Protein AF-0000000084852477 (afdb_homodimer)

pLDDT: mean 82.76, std 18.34, range [35.62, 98.62]

Nearest PDB structures (foldseek):
  3bvq-assembly1_B  TM=4.054E-01  e=8.040E-01  Nocardia otitidiscaviarum
  7bhi-assembly1_B  TM=5.438E-01  e=1.292E+00  Methanothermobacter thermautotrophicus str. Delta H
  7o9m-assembly1_A1  TM=3.666E-01  e=5.692E+00  Homo sapiens
  3bvq-assembly1_B  TM=4.055E-01  e=7.562E-01  Nocardia otitidiscaviarum
  7bhi-assembly1_B  TM=5.374E-01  e=1.635E+00  Methanothermobacter thermautotrophicus str. Delta H

Sequence (426 aa):
NPSRFGAYGVITEALILHKTPRNRYTIFPQLFIPWKPKLPNQPLDTRGSLPDFALGCYYINAPHIHLQGGCEVKKATTLMELLPSTNVVGEDEDVMNLVRAGEYQAEDQAKSAVKSGLLPPNVQLLWLFFIGPYFTVLEFGPFSAAQLATRGLKPNQSGDFSESMRIEVAKERPLDPVKLYLLGTPEAANALENFIETTSILLPAADPELMHANPSRFGAYGVITEALILHKTPRNRYTIFPQLFIPWKPKLPNQPLDTRGSLPDFALGCYYINAPHIHLQGGCEVKKATTLMELLPSTNVVGEDEDVMNLVRAGEYQAEDQAKSAVKSGLLPPNVQLLWLFFIGPYFTVLEFGPFSAAQLATRGLKPNQSGDFSESMRIEVAKERPLDPVKLYLLGTPEAANALENFIETTSILLPAADPELMHA

Solvent-accessible surface area (backbone atoms only — not comparable to full-atom values): 23718 Å² total; per-residue (Å²): 95,60,63,79,44,50,49,46,28,58,51,46,52,56,55,55,73,66,32,76,56,74,82,67,52,41,56,22,52,54,38,75,31,32,46,44,50,68,46,92,94,43,74,66,43,87,53,59,32,61,34,54,28,30,34,23,43,76,45,92,58,88,79,30,44,36,34,38,35,38,26,38,72,41,76,38,56,80,84,50,51,80,61,64,54,48,72,62,52,60,67,32,65,69,52,50,44,50,50,56,49,47,46,38,53,46,47,38,34,53,41,16,30,32,57,44,59,27,28,74,76,75,42,73,44,51,34,38,40,29,43,30,66,31,31,33,76,44,77,42,63,50,63,52,76,68,54,64,72,48,72,71,60,81,80,79,66,64,83,67,35,60,61,55,44,43,63,59,52,70,68,72,68,87,74,71,86,65,70,57,32,45,66,92,36,71,68,27,51,50,52,52,50,50,51,53,59,66,26,50,70,61,41,69,81,74,54,77,74,62,78,76,107,96,57,64,78,45,49,50,45,26,57,50,46,51,56,53,56,72,67,33,75,57,73,80,68,52,41,56,23,51,54,38,75,32,33,45,42,51,66,45,91,95,42,76,67,44,86,52,58,32,62,35,52,30,30,35,25,43,75,43,92,57,88,80,30,43,38,33,38,37,38,27,38,72,42,77,38,56,80,83,48,50,80,61,62,55,48,73,62,53,60,67,33,64,68,50,50,44,51,50,56,50,47,47,37,53,44,47,40,34,52,42,17,30,33,56,43,58,28,29,74,74,76,42,75,44,52,32,39,38,30,45,31,64,30,31,34,78,45,78,42,62,50,64,51,73,69,54,66,72,50,73,69,58,74,81,73,64,70,85,64,38,60,64,56,43,46,62,60,55,70,68,72,70,85,72,71,86,67,71,57,34,45,65,95,35,71,68,26,51,50,51,52,49,49,52,54,58,67,25,51,73,61,42,70,82,73,55,77,75,62,75,76,106

Organism: Agaricus bisporus var. burnettii (strain JB137-S8 / ATCC MYA-4627 / FGSC 10392) (NCBI:txid597362)

Structure (mmCIF, N/CA/C/O backbone):
data_AF-0000000084852477-model_v1
#
loop_
_entity.id
_entity.type
_entity.pdbx_description
1 polymer 'Uncharacterized protein'
#
loop_
_atom_site.group_PDB
_atom_site.id
_atom_site.type_symbol
_atom_site.label_atom_id
_atom_site.label_alt_id
_atom_site.label_comp_id
_atom_site.label_asym_id
_atom_site.label_entity_id
_atom_site.label_seq_id
_atom_site.pdbx_PDB_ins_code
_atom_site.Cartn_x
_atom_site.Cartn_y
_atom_site.Cartn_z
_atom_site.occupancy
_atom_site.B_iso_or_equiv
_atom_site.auth_seq_id
_atom_site.auth_comp_id
_atom_site.auth_asym_id
_atom_site.auth_atom_id
_atom_site.pdbx_PDB_model_num
ATOM 1 N N . ASN A 1 1 ? 20.312 -0.392 -5.176 1 36.91 1 ASN A N 1
ATOM 2 C CA . ASN A 1 1 ? 20.047 -1.489 -4.246 1 36.91 1 ASN A CA 1
ATOM 3 C C . ASN A 1 1 ? 18.594 -1.535 -3.818 1 36.91 1 ASN A C 1
ATOM 5 O O . ASN A 1 1 ? 18.141 -0.685 -3.051 1 36.91 1 ASN A O 1
ATOM 9 N N . PRO A 1 2 ? 17.844 -2.146 -4.59 1 41.34 2 PRO A N 1
ATOM 10 C CA . PRO A 1 2 ? 16.406 -2.316 -4.305 1 41.34 2 PRO A CA 1
ATOM 11 C C . PRO A 1 2 ? 16.141 -2.664 -2.842 1 41.34 2 PRO A C 1
ATOM 13 O O . PRO A 1 2 ? 14.984 -2.652 -2.404 1 41.34 2 PRO A O 1
ATOM 16 N N . SER A 1 3 ? 17.078 -3.445 -2.205 1 45.28 3 SER A N 1
ATOM 17 C CA . SER A 1 3 ? 16.734 -4 -0.9 1 45.28 3 SER A CA 1
ATOM 18 C C . SER A 1 3 ? 16.094 -2.947 -0.005 1 45.28 3 SER A C 1
ATOM 20 O O . SER A 1 3 ? 15.195 -3.256 0.778 1 45.28 3 SER A O 1
ATOM 22 N N . ARG A 1 4 ? 16.781 -1.767 -0.072 1 44.94 4 ARG A N 1
ATOM 23 C CA . ARG A 1 4 ? 16.344 -0.739 0.868 1 44.94 4 ARG A CA 1
ATOM 24 C C . ARG A 1 4 ? 15.156 0.039 0.315 1 44.94 4 ARG A C 1
ATOM 26 O O . ARG A 1 4 ? 14.5 0.784 1.047 1 44.94 4 ARG A O 1
ATOM 33 N N . PHE A 1 5 ? 15.078 -0.06 -0.96 1 51.28 5 PHE A N 1
ATOM 34 C CA . PHE A 1 5 ? 14.078 0.789 -1.595 1 51.28 5 PHE A CA 1
ATOM 35 C C . PHE A 1 5 ? 12.719 0.094 -1.628 1 51.28 5 PHE A C 1
ATOM 37 O O . PHE A 1 5 ? 12.641 -1.103 -1.911 1 51.28 5 PHE A O 1
ATOM 44 N N . GLY A 1 6 ? 11.828 0.44 -0.796 1 66.75 6 GLY A N 1
ATOM 45 C CA . GLY A 1 6 ? 10.492 -0.056 -0.524 1 66.75 6 GLY A CA 1
ATOM 46 C C . GLY A 1 6 ? 9.859 -0.749 -1.716 1 66.75 6 GLY A C 1
ATOM 47 O O . GLY A 1 6 ? 9.461 -0.095 -2.682 1 66.75 6 GLY A O 1
ATOM 48 N N . ALA A 1 7 ? 10.086 -2.029 -1.892 1 84.06 7 ALA A N 1
ATOM 49 C CA . ALA A 1 7 ? 9.531 -2.883 -2.941 1 84.06 7 ALA A CA 1
ATOM 50 C C . ALA A 1 7 ? 8.102 -2.479 -3.283 1 84.06 7 ALA A C 1
ATOM 52 O O . ALA A 1 7 ? 7.703 -2.506 -4.449 1 84.06 7 ALA A O 1
ATOM 53 N N . TYR A 1 8 ? 7.512 -1.862 -2.34 1 92.56 8 TYR A N 1
ATOM 54 C CA . TYR A 1 8 ? 6.105 -1.527 -2.547 1 92.56 8 TYR A CA 1
ATOM 55 C C . TYR A 1 8 ? 5.961 -0.352 -3.506 1 92.56 8 TYR A C 1
ATOM 57 O O . TYR A 1 8 ? 5.051 -0.327 -4.336 1 92.56 8 TYR A O 1
ATOM 65 N N . GLY A 1 9 ? 6.93 0.594 -3.41 1 93.38 9 GLY A N 1
ATOM 66 C CA . GLY A 1 9 ? 6.887 1.724 -4.324 1 93.38 9 GLY A CA 1
ATOM 67 C C . GLY A 1 9 ? 7.098 1.328 -5.773 1 93.38 9 GLY A C 1
ATOM 68 O O . GLY A 1 9 ? 6.336 1.734 -6.652 1 93.38 9 GLY A O 1
ATOM 69 N N . VAL A 1 10 ? 8.062 0.483 -5.988 1 92.88 10 VAL A N 1
ATOM 70 C CA . VAL A 1 10 ? 8.406 0.062 -7.344 1 92.88 10 VAL A CA 1
ATOM 71 C C . VAL A 1 10 ? 7.285 -0.794 -7.918 1 92.88 10 VAL A C 1
ATOM 73 O O . VAL A 1 10 ? 6.922 -0.65 -9.086 1 92.88 10 VAL A O 1
ATOM 76 N N . ILE A 1 11 ? 6.797 -1.637 -7.129 1 95.25 11 ILE A N 1
ATOM 77 C CA . ILE A 1 11 ? 5.715 -2.512 -7.574 1 95.25 11 ILE A CA 1
ATOM 78 C C . ILE A 1 11 ? 4.473 -1.68 -7.883 1 95.25 11 ILE A C 1
ATOM 80 O O . ILE A 1 11 ? 3.801 -1.909 -8.891 1 95.25 11 ILE A O 1
ATOM 84 N N . THR A 1 12 ? 4.18 -0.713 -7.012 1 95.75 12 THR A N 1
ATOM 85 C CA . THR A 1 12 ? 3.061 0.188 -7.262 1 95.75 12 THR A CA 1
ATOM 86 C C . THR A 1 12 ? 3.23 0.903 -8.602 1 95.75 12 THR A C 1
ATOM 88 O O . THR A 1 12 ? 2.295 0.965 -9.398 1 95.75 12 THR A O 1
ATOM 91 N N . GLU A 1 13 ? 4.402 1.404 -8.875 1 94.94 13 GLU A N 1
ATOM 92 C CA . GLU A 1 13 ? 4.676 2.092 -10.133 1 94.94 13 GLU A CA 1
ATOM 93 C C . GLU A 1 13 ? 4.512 1.151 -11.32 1 94.94 13 GLU A C 1
ATOM 95 O O . GLU A 1 13 ? 3.961 1.542 -12.359 1 94.94 13 GLU A O 1
ATOM 100 N N . ALA A 1 14 ? 5.02 -0.042 -11.18 1 95.81 14 ALA A N 1
ATOM 101 C CA . ALA A 1 14 ? 4.879 -1.024 -12.25 1 95.81 14 ALA A CA 1
ATOM 102 C C . ALA A 1 14 ? 3.41 -1.285 -12.562 1 95.81 14 ALA A C 1
ATOM 104 O O . ALA A 1 14 ? 3.021 -1.343 -13.734 1 95.81 14 ALA A O 1
ATOM 105 N N . LEU A 1 15 ? 2.6 -1.444 -11.531 1 97 15 LEU A N 1
ATOM 106 C CA . LEU A 1 15 ? 1.176 -1.699 -11.727 1 97 15 LEU A CA 1
ATOM 107 C C . LEU A 1 15 ? 0.487 -0.493 -12.352 1 97 15 LEU A C 1
ATOM 109 O O . LEU A 1 15 ? -0.408 -0.649 -13.188 1 97 15 LEU A O 1
ATOM 113 N N . ILE A 1 16 ? 0.894 0.736 -11.945 1 96.69 16 ILE A N 1
ATOM 114 C CA . ILE A 1 16 ? 0.314 1.956 -12.5 1 96.69 16 ILE A CA 1
ATOM 115 C C . ILE A 1 16 ? 0.645 2.061 -13.984 1 96.69 16 ILE A C 1
ATOM 117 O O . ILE A 1 16 ? -0.181 2.516 -14.781 1 96.69 16 ILE A O 1
ATOM 121 N N . LEU A 1 17 ? 1.778 1.607 -14.406 1 95.5 17 LEU A N 1
ATOM 122 C CA . LEU A 1 17 ? 2.209 1.677 -15.805 1 95.5 17 LEU A CA 1
ATOM 123 C C . LEU A 1 17 ? 1.294 0.846 -16.703 1 95.5 17 LEU A C 1
ATOM 125 O O . LEU A 1 17 ? 1.105 1.17 -17.875 1 95.5 17 LEU A O 1
ATOM 129 N N . HIS A 1 18 ? 0.729 -0.159 -16.141 1 96.62 18 HIS A N 1
ATOM 130 C CA . HIS A 1 18 ? -0.116 -1.055 -16.922 1 96.62 18 HIS A CA 1
ATOM 131 C C . HIS A 1 18 ? -1.59 -0.693 -16.781 1 96.62 18 HIS A C 1
ATOM 133 O O . HIS A 1 18 ? -2.463 -1.428 -17.25 1 96.62 18 HIS A O 1
ATOM 139 N N . LYS A 1 19 ? -1.803 0.339 -16.109 1 95.69 19 LYS A N 1
ATOM 140 C CA . LYS A 1 19 ? -3.174 0.752 -15.828 1 95.69 19 LYS A CA 1
ATOM 141 C C . LYS A 1 19 ? -3.705 1.68 -16.922 1 95.69 19 LYS A C 1
ATOM 143 O O . LYS A 1 19 ? -4.055 2.83 -16.641 1 95.69 19 LYS A O 1
ATOM 148 N N . THR A 1 20 ? -3.82 1.174 -18.156 1 91.56 20 THR A N 1
ATOM 149 C CA . THR A 1 20 ? -4.352 1.883 -19.312 1 91.56 20 THR A CA 1
ATOM 150 C C . THR A 1 20 ? -5.527 1.123 -19.922 1 91.56 20 THR A C 1
ATOM 152 O O . THR A 1 20 ? -5.348 0.036 -20.484 1 91.56 20 THR A O 1
ATOM 155 N N . PRO A 1 21 ? -6.727 1.682 -19.844 1 90.75 21 PRO A N 1
ATOM 156 C CA . PRO A 1 21 ? -7.047 3.01 -19.312 1 90.75 21 PRO A CA 1
ATOM 157 C C . PRO A 1 21 ? -6.902 3.09 -17.797 1 90.75 21 PRO A C 1
ATOM 159 O O . PRO A 1 21 ? -6.68 2.07 -17.141 1 90.75 21 PRO A O 1
ATOM 162 N N . ARG A 1 22 ? -6.992 4.262 -17.141 1 87.81 22 ARG A N 1
ATOM 163 C CA . ARG A 1 22 ? -6.73 4.535 -15.742 1 87.81 22 ARG A CA 1
ATOM 164 C C . ARG A 1 22 ? -7.68 3.748 -14.844 1 87.81 22 ARG A C 1
ATOM 166 O O . ARG A 1 22 ? -7.336 3.414 -13.703 1 87.81 22 ARG A O 1
ATOM 173 N N . ASN A 1 23 ? -8.859 3.541 -15.328 1 88.44 23 ASN A N 1
ATOM 174 C CA . ASN A 1 23 ? -9.852 2.848 -14.516 1 88.44 23 ASN A CA 1
ATOM 175 C C . ASN A 1 23 ? -9.859 1.347 -14.797 1 88.44 23 ASN A C 1
ATOM 177 O O . ASN A 1 23 ? -10.828 0.655 -14.477 1 88.44 23 ASN A O 1
ATOM 181 N N . ARG A 1 24 ? -8.789 0.798 -15.422 1 93.44 24 ARG A N 1
ATOM 182 C CA . ARG A 1 24 ? -8.648 -0.6 -15.82 1 93.44 24 ARG A CA 1
ATOM 183 C C . ARG A 1 24 ? -8.812 -1.526 -14.617 1 93.44 24 ARG A C 1
ATOM 185 O O . ARG A 1 24 ? -9.445 -2.58 -14.719 1 93.44 24 ARG A O 1
ATOM 192 N N . TYR A 1 25 ? -8.273 -1.188 -13.5 1 95.19 25 TYR A N 1
ATOM 193 C CA . TYR A 1 25 ? -8.383 -1.888 -12.227 1 95.19 25 TYR A CA 1
ATOM 194 C C . TYR A 1 25 ? -8.008 -0.972 -11.062 1 95.19 25 TYR A C 1
ATOM 196 O O . TYR A 1 25 ? -7.457 0.11 -11.273 1 95.19 25 TYR A O 1
ATOM 204 N N . THR A 1 26 ? -8.406 -1.396 -9.922 1 95.19 26 THR A N 1
ATOM 205 C CA . THR A 1 26 ? -7.984 -0.726 -8.695 1 95.19 26 THR A CA 1
ATOM 206 C C . THR A 1 26 ? -6.859 -1.498 -8.016 1 95.19 26 THR A C 1
ATOM 208 O O . THR A 1 26 ? -6.895 -2.729 -7.953 1 95.19 26 THR A O 1
ATOM 211 N N . ILE A 1 27 ? -5.82 -0.761 -7.539 1 96.56 27 ILE A N 1
ATOM 212 C CA . ILE A 1 27 ? -4.758 -1.332 -6.719 1 96.56 27 ILE A CA 1
ATOM 213 C C . ILE A 1 27 ? -5.129 -1.223 -5.242 1 96.56 27 ILE A C 1
ATOM 215 O O . ILE A 1 27 ? -5.371 -0.124 -4.738 1 96.56 27 ILE A O 1
ATOM 219 N N . PHE A 1 28 ? -5.258 -2.346 -4.574 1 95.12 28 PHE A N 1
ATOM 220 C CA . PHE A 1 28 ? -5.578 -2.393 -3.154 1 95.12 28 PHE A CA 1
ATOM 221 C C . PHE A 1 28 ? -4.355 -2.795 -2.338 1 95.12 28 PHE A C 1
ATOM 223 O O . PHE A 1 28 ? -4.094 -3.984 -2.145 1 95.12 28 PHE A O 1
ATOM 230 N N . PRO A 1 29 ? -3.611 -1.802 -1.813 1 94.06 29 PRO A N 1
ATOM 231 C CA . PRO A 1 29 ? -2.559 -2.195 -0.875 1 94.06 29 PRO A CA 1
ATOM 232 C C . PRO A 1 29 ? -3.111 -2.73 0.444 1 94.06 29 PRO A C 1
ATOM 234 O O . PRO A 1 29 ? -4.055 -2.16 0.997 1 94.06 29 PRO A O 1
ATOM 237 N N . GLN A 1 30 ? -2.645 -3.869 0.834 1 89.88 30 GLN A N 1
ATOM 238 C CA . GLN A 1 30 ? -2.889 -4.418 2.164 1 89.88 30 GLN A CA 1
ATOM 239 C C . GLN A 1 30 ? -4.383 -4.57 2.432 1 89.88 30 GLN A C 1
ATOM 241 O O . GLN A 1 30 ? -4.871 -4.176 3.494 1 89.88 30 GLN A O 1
ATOM 246 N N . LEU A 1 31 ? -5.082 -5.031 1.457 1 91.19 31 LEU A N 1
ATOM 247 C CA . LEU A 1 31 ? -6.508 -5.293 1.635 1 91.19 31 LEU A CA 1
ATOM 248 C C . LEU A 1 31 ? -6.727 -6.469 2.584 1 91.19 31 LEU A C 1
ATOM 250 O O . LEU A 1 31 ? -6.387 -7.605 2.258 1 91.19 31 LEU A O 1
ATOM 254 N N . PHE A 1 32 ? -7.273 -6.195 3.703 1 87.62 32 PHE A N 1
ATOM 255 C CA . PHE A 1 32 ? -7.598 -7.285 4.617 1 87.62 32 PHE A CA 1
ATOM 256 C C . PHE A 1 32 ? -8.742 -8.133 4.066 1 87.62 32 PHE A C 1
ATOM 258 O O . PHE A 1 32 ? -9.82 -7.609 3.775 1 87.62 32 PHE A O 1
ATOM 265 N N . ILE A 1 33 ? -8.516 -9.367 3.939 1 89.94 33 ILE A N 1
ATOM 266 C CA . ILE A 1 33 ? -9.523 -10.312 3.463 1 89.94 33 ILE A CA 1
ATOM 267 C C . ILE A 1 33 ? -9.867 -11.297 4.574 1 89.94 33 ILE A C 1
ATOM 269 O O . ILE A 1 33 ? -9.047 -12.141 4.941 1 89.94 33 ILE A O 1
ATOM 273 N N . PRO A 1 34 ? -11.047 -11.172 5.039 1 85.5 34 PRO A N 1
ATOM 274 C CA . PRO A 1 34 ? -11.414 -12.094 6.113 1 85.5 34 PRO A CA 1
ATOM 275 C C . PRO A 1 34 ? -11.422 -13.555 5.664 1 85.5 34 PRO A C 1
ATOM 277 O O . PRO A 1 34 ? -11.719 -13.844 4.5 1 85.5 34 PRO A O 1
ATOM 280 N N . TRP A 1 35 ? -11.047 -14.461 6.543 1 83.69 35 TRP A N 1
ATOM 281 C CA . TRP A 1 35 ? -11.047 -15.883 6.238 1 83.69 35 TRP A CA 1
ATOM 282 C C . TRP A 1 35 ? -12.461 -16.391 5.988 1 83.69 35 TRP A C 1
ATOM 284 O O . TRP A 1 35 ? -12.688 -17.203 5.082 1 83.69 35 TRP A O 1
ATOM 294 N N . LYS A 1 36 ? -13.422 -15.945 6.832 1 77.62 36 LYS A N 1
ATOM 295 C CA . LYS A 1 36 ? -14.836 -16.25 6.629 1 77.62 36 LYS A CA 1
ATOM 296 C C . LYS A 1 36 ? -15.633 -14.977 6.355 1 77.62 36 LYS A C 1
ATOM 298 O O . LYS A 1 36 ? -15.352 -13.922 6.926 1 77.62 36 LYS A O 1
ATOM 303 N N . PRO A 1 37 ? -16.531 -15.172 5.336 1 73.06 37 PRO A N 1
ATOM 304 C CA . PRO A 1 37 ? -17.375 -14 5.082 1 73.06 37 PRO A CA 1
ATOM 305 C C . PRO A 1 37 ? -18.109 -13.516 6.328 1 73.06 37 PRO A C 1
ATOM 307 O O . PRO A 1 37 ? -18.391 -14.312 7.23 1 73.06 37 PRO A O 1
ATOM 310 N N . LYS A 1 38 ? -18.188 -12.227 6.301 1 67.81 38 LYS A N 1
ATOM 311 C CA . LYS A 1 38 ? -19.016 -11.703 7.379 1 67.81 38 LYS A CA 1
ATOM 312 C C . LYS A 1 38 ? -20.469 -12.172 7.227 1 67.81 38 LYS A C 1
ATOM 314 O O . LYS A 1 38 ? -21.094 -11.93 6.195 1 67.81 38 LYS A O 1
ATOM 319 N N . LEU A 1 39 ? -20.844 -13.047 8.125 1 67.38 39 LEU A N 1
ATOM 320 C CA . LEU A 1 39 ? -22.25 -13.438 8.18 1 67.38 39 LEU A CA 1
ATOM 321 C C . LEU A 1 39 ? -23.078 -12.391 8.914 1 67.38 39 LEU A C 1
ATOM 323 O O . LEU A 1 39 ? -22.562 -11.664 9.766 1 67.38 39 LEU A O 1
ATOM 327 N N . PRO A 1 40 ? -24.391 -12.406 8.391 1 66.19 40 PRO A N 1
ATOM 328 C CA . PRO A 1 40 ? -25.281 -11.5 9.133 1 66.19 40 PRO A CA 1
ATOM 329 C C . PRO A 1 40 ? -25.234 -11.742 10.641 1 66.19 40 PRO A C 1
ATOM 331 O O . PRO A 1 40 ? -25.188 -12.891 11.086 1 66.19 40 PRO A O 1
ATOM 334 N N . ASN A 1 41 ? -24.938 -10.711 11.391 1 69.44 41 ASN A N 1
ATOM 335 C CA . ASN A 1 41 ? -25.031 -10.703 12.852 1 69.44 41 ASN A CA 1
ATOM 336 C C . ASN A 1 41 ? -23.797 -11.312 13.492 1 69.44 41 ASN A C 1
ATOM 338 O O . ASN A 1 41 ? -23.844 -11.758 14.641 1 69.44 41 ASN A O 1
ATOM 342 N N . GLN A 1 42 ? -22.906 -11.703 12.742 1 67.25 42 GLN A N 1
ATOM 343 C CA . GLN A 1 42 ? -21.656 -12.203 13.32 1 67.25 42 GLN A CA 1
ATOM 344 C C . GLN A 1 42 ? -20.531 -11.188 13.148 1 67.25 42 GLN A C 1
ATOM 346 O O . GLN A 1 42 ? -20.5 -10.445 12.164 1 67.25 42 GLN A O 1
ATOM 351 N N . PRO A 1 43 ? -19.875 -11.188 14.258 1 67.25 43 PRO A N 1
ATOM 352 C CA . PRO A 1 43 ? -18.719 -10.312 14.102 1 67.25 43 PRO A CA 1
ATOM 353 C C . PRO A 1 43 ? -17.797 -10.75 12.961 1 67.25 43 PRO A C 1
ATOM 355 O O . PRO A 1 43 ? -17.812 -11.914 12.562 1 67.25 43 PRO A O 1
ATOM 358 N N . LEU A 1 44 ? -17.219 -9.789 12.32 1 66.69 44 LEU A N 1
ATOM 359 C CA . LEU A 1 44 ? -16.234 -10.086 11.289 1 66.69 44 LEU A CA 1
ATOM 360 C C . LEU A 1 44 ? -15.156 -11.031 11.82 1 66.69 44 LEU A C 1
ATOM 362 O O . LEU A 1 44 ? -14.703 -10.883 12.961 1 66.69 44 LEU A O 1
ATOM 366 N N . ASP A 1 45 ? -14.93 -12.055 11.016 1 69.75 45 ASP A N 1
ATOM 367 C CA . ASP A 1 45 ? -13.82 -12.953 11.328 1 69.75 45 ASP A CA 1
ATOM 368 C C . ASP A 1 45 ? -12.5 -12.188 11.43 1 69.75 45 ASP A C 1
ATOM 370 O O . ASP A 1 45 ? -12.109 -11.492 10.484 1 69.75 45 ASP A O 1
ATOM 374 N N . THR A 1 46 ? -11.898 -12.195 12.539 1 71.12 46 THR A N 1
ATOM 375 C CA . THR A 1 46 ? -10.672 -11.438 12.75 1 71.12 46 THR A CA 1
ATOM 376 C C . THR A 1 46 ? -9.477 -12.164 12.133 1 71.12 46 THR A C 1
ATOM 378 O O . THR A 1 46 ? -8.391 -11.586 12.008 1 71.12 46 THR A O 1
ATOM 381 N N . ARG A 1 47 ? -9.945 -13.469 11.812 1 75.56 47 ARG A N 1
ATOM 382 C CA . ARG A 1 47 ? -8.906 -14.188 11.086 1 75.56 47 ARG A CA 1
ATOM 383 C C . ARG A 1 47 ? -8.945 -13.867 9.594 1 75.56 47 ARG A C 1
ATOM 385 O O . ARG A 1 47 ? -10.023 -13.672 9.031 1 75.56 47 ARG A O 1
ATOM 392 N N . GLY A 1 48 ? -7.82 -13.5 8.938 1 80.94 48 GLY A N 1
ATOM 393 C CA . GLY A 1 48 ? -7.793 -13.148 7.531 1 80.94 48 GLY A CA 1
ATOM 394 C C . GLY A 1 48 ? -6.391 -13.094 6.953 1 80.94 48 GLY A C 1
ATOM 395 O O . GLY A 1 48 ? -5.453 -13.633 7.543 1 80.94 48 GLY A O 1
ATOM 396 N N . SER A 1 49 ? -6.441 -12.844 5.793 1 86.56 49 SER A N 1
ATOM 397 C CA . SER A 1 49 ? -5.191 -12.656 5.062 1 86.56 49 SER A CA 1
ATOM 398 C C . SER A 1 49 ? -5.051 -11.219 4.562 1 86.56 49 SER A C 1
ATOM 400 O O . SER A 1 49 ? -6.047 -10.508 4.426 1 86.56 49 SER A O 1
ATOM 402 N N . LEU A 1 50 ? -3.797 -10.844 4.438 1 88.5 50 LEU A N 1
ATOM 403 C CA . LEU A 1 50 ? -3.463 -9.492 4.004 1 88.5 50 LEU A CA 1
ATOM 404 C C . LEU A 1 50 ? -2.447 -9.523 2.865 1 88.5 50 LEU A C 1
ATOM 406 O O . LEU A 1 50 ? -1.244 -9.391 3.098 1 88.5 50 LEU A O 1
ATOM 410 N N . PRO A 1 51 ? -2.98 -9.789 1.645 1 92.81 51 PRO A N 1
ATOM 411 C CA . PRO A 1 51 ? -2.021 -9.641 0.547 1 92.81 51 PRO A CA 1
ATOM 412 C C . PRO A 1 51 ? -1.353 -8.266 0.529 1 92.81 51 PRO A C 1
ATOM 414 O O . PRO A 1 51 ? -1.98 -7.262 0.882 1 92.81 51 PRO A O 1
ATOM 417 N N . ASP A 1 52 ? -0.16 -8.211 0.109 1 93.62 52 ASP A N 1
ATOM 418 C CA . ASP A 1 52 ? 0.541 -6.934 0.035 1 93.62 52 ASP A CA 1
ATOM 419 C C . ASP A 1 52 ? -0.124 -6 -0.974 1 93.62 52 ASP A C 1
ATOM 421 O O . ASP A 1 52 ? -0.197 -4.789 -0.753 1 93.62 52 ASP A O 1
ATOM 425 N N . PHE A 1 53 ? -0.575 -6.578 -2.1 1 95.88 53 PHE A N 1
ATOM 426 C CA . PHE A 1 53 ? -1.429 -5.891 -3.062 1 95.88 53 PHE A CA 1
ATOM 427 C C . PHE A 1 53 ? -2.537 -6.812 -3.557 1 95.88 53 PHE A C 1
ATOM 429 O O . PHE A 1 53 ? -2.348 -8.031 -3.643 1 95.88 53 PHE A O 1
ATOM 436 N N . ALA A 1 54 ? -3.617 -6.254 -3.854 1 96.75 54 ALA A N 1
ATOM 437 C CA . ALA A 1 54 ? -4.664 -6.902 -4.641 1 96.75 54 ALA A CA 1
ATOM 438 C C . ALA A 1 54 ? -5.117 -6.012 -5.793 1 96.75 54 ALA A C 1
ATOM 440 O O . ALA A 1 54 ? -4.98 -4.789 -5.73 1 96.75 54 ALA A O 1
ATOM 441 N N . LEU A 1 55 ? -5.477 -6.617 -6.852 1 97.44 55 LEU A N 1
ATOM 442 C CA . LEU A 1 55 ? -6.074 -5.914 -7.98 1 97.44 55 LEU A CA 1
ATOM 443 C C . LEU A 1 55 ? -7.547 -6.281 -8.133 1 97.44 55 LEU A C 1
ATOM 445 O O . LEU A 1 55 ? -7.926 -7.438 -7.934 1 97.44 55 LEU A O 1
ATOM 449 N N . GLY A 1 56 ? -8.336 -5.355 -8.477 1 96.12 56 GLY A N 1
ATOM 450 C CA . GLY A 1 56 ? -9.758 -5.578 -8.641 1 96.12 56 GLY A CA 1
ATOM 451 C C . GLY A 1 56 ? -10.531 -4.309 -8.953 1 96.12 56 GLY A C 1
ATOM 452 O O . GLY A 1 56 ? -9.977 -3.365 -9.523 1 96.12 56 GLY A O 1
ATOM 453 N N . CYS A 1 57 ? -11.781 -4.387 -8.688 1 93.38 57 CYS A N 1
ATOM 454 C CA . CYS A 1 57 ? -12.633 -3.232 -8.953 1 93.38 57 CYS A CA 1
ATOM 455 C C . CYS A 1 57 ? -13.703 -3.082 -7.871 1 93.38 57 CYS A C 1
ATOM 457 O O . CYS A 1 57 ? -14.008 -4.039 -7.156 1 93.38 57 CYS A O 1
ATOM 459 N N . TYR A 1 58 ? -14.141 -1.894 -7.734 1 90.44 58 TYR A N 1
ATOM 460 C CA . TYR A 1 58 ? -15.281 -1.605 -6.879 1 90.44 58 TYR A CA 1
ATOM 461 C C . TYR A 1 58 ? -16.594 -1.832 -7.621 1 90.44 58 TYR A C 1
ATOM 463 O O . TYR A 1 58 ? -16.688 -1.564 -8.82 1 90.44 58 TYR A O 1
ATOM 471 N N . TYR A 1 59 ? -17.562 -2.262 -6.859 1 87.31 59 TYR A N 1
ATOM 472 C CA . TYR A 1 59 ? -18.891 -2.469 -7.395 1 87.31 59 TYR A CA 1
ATOM 473 C C . TYR A 1 59 ? -19.953 -1.888 -6.465 1 87.31 59 TYR A C 1
ATOM 475 O O . TYR A 1 59 ? -19.703 -1.698 -5.273 1 87.31 59 TYR A O 1
ATOM 483 N N . ILE A 1 60 ? -21.078 -1.634 -7.031 1 83.12 60 ILE A N 1
ATOM 484 C CA . ILE A 1 60 ? -22.188 -1.04 -6.277 1 83.12 60 ILE A CA 1
ATOM 485 C C . ILE A 1 60 ? -22.781 -2.082 -5.34 1 83.12 60 ILE A C 1
ATOM 487 O O . ILE A 1 60 ? -23.125 -1.776 -4.191 1 83.12 60 ILE A O 1
ATOM 491 N N . ASN A 1 61 ? -22.922 -3.24 -5.844 1 81.62 61 ASN A N 1
ATOM 492 C CA . ASN A 1 61 ? -23.547 -4.301 -5.051 1 81.62 61 ASN A CA 1
ATOM 493 C C . ASN A 1 61 ? -22.5 -5.082 -4.254 1 81.62 61 ASN A C 1
ATOM 495 O O . ASN A 1 61 ? -21.344 -5.18 -4.664 1 81.62 61 ASN A O 1
ATOM 499 N N . ALA A 1 62 ? -22.938 -5.633 -3.105 1 81.62 62 ALA A N 1
ATOM 500 C CA . ALA A 1 62 ? -22.062 -6.469 -2.293 1 81.62 62 ALA A CA 1
ATOM 501 C C . ALA A 1 62 ? -21.531 -7.656 -3.094 1 81.62 62 ALA A C 1
ATOM 503 O O . ALA A 1 62 ? -22.266 -8.25 -3.889 1 81.62 62 ALA A O 1
ATOM 504 N N . PRO A 1 63 ? -20.203 -8.039 -2.84 1 82.81 63 PRO A N 1
ATOM 505 C CA . PRO A 1 63 ? -19.297 -7.559 -1.79 1 82.81 63 PRO A CA 1
ATOM 506 C C . PRO A 1 63 ? -18.625 -6.234 -2.152 1 82.81 63 PRO A C 1
ATOM 508 O O . PRO A 1 63 ? -17.688 -5.809 -1.473 1 82.81 63 PRO A O 1
ATOM 511 N N . HIS A 1 64 ? -18.938 -5.43 -2.967 1 85.69 64 HIS A N 1
ATOM 512 C CA . HIS A 1 64 ? -18.562 -4.094 -3.428 1 85.69 64 HIS A CA 1
ATOM 513 C C . HIS A 1 64 ? -17.156 -4.074 -3.994 1 85.69 64 HIS A C 1
ATOM 515 O O . HIS A 1 64 ? -16.734 -3.08 -4.582 1 85.69 64 HIS A O 1
ATOM 521 N N . ILE A 1 65 ? -16.391 -5.105 -3.611 1 90.75 65 ILE A N 1
ATOM 522 C CA . ILE A 1 65 ? -15.086 -5.316 -4.223 1 90.75 65 ILE A CA 1
ATOM 523 C C . ILE A 1 65 ? -15.031 -6.699 -4.867 1 90.75 65 ILE A C 1
ATOM 525 O O . ILE A 1 65 ? -15.477 -7.684 -4.273 1 90.75 65 ILE A O 1
ATOM 529 N N . HIS A 1 66 ? -14.594 -6.727 -6.035 1 93.69 66 HIS A N 1
ATOM 530 C CA . HIS A 1 66 ? -14.203 -7.977 -6.68 1 93.69 66 HIS A CA 1
ATOM 531 C C . HIS A 1 66 ? -12.742 -7.941 -7.117 1 93.69 66 HIS A C 1
ATOM 533 O O . HIS A 1 66 ? -12.273 -6.93 -7.648 1 93.69 66 HIS A O 1
ATOM 539 N N . LEU A 1 67 ? -12.141 -9.016 -6.855 1 96.31 67 LEU A N 1
ATOM 540 C CA . LEU A 1 67 ? -10.711 -9.07 -7.148 1 96.31 67 LEU A CA 1
ATOM 541 C C . LEU A 1 67 ? -10.453 -9.844 -8.438 1 96.31 67 LEU A C 1
ATOM 543 O O . LEU A 1 67 ? -11.289 -10.633 -8.875 1 96.31 67 LEU A O 1
ATOM 547 N N . GLN A 1 68 ? -9.336 -9.594 -9.086 1 97.81 68 GLN A N 1
ATOM 548 C CA . GLN A 1 68 ? -8.875 -10.391 -10.211 1 97.81 68 GLN A CA 1
ATOM 549 C C . GLN A 1 68 ? -7.566 -11.102 -9.883 1 97.81 68 GLN A C 1
ATOM 551 O O . GLN A 1 68 ? -7.105 -11.953 -10.641 1 97.81 68 GLN A O 1
ATOM 556 N N . GLY A 1 69 ? -6.926 -10.773 -8.742 1 97.5 69 GLY A N 1
ATOM 557 C CA . GLY A 1 69 ? -5.684 -11.375 -8.281 1 97.5 69 GLY A CA 1
ATOM 558 C C . GLY A 1 69 ? -5.035 -10.602 -7.148 1 97.5 69 GLY A C 1
ATOM 559 O O . GLY A 1 69 ? -5.566 -9.594 -6.691 1 97.5 69 GLY A O 1
ATOM 560 N N . GLY A 1 70 ? -3.949 -11.07 -6.707 1 97.25 70 GLY A N 1
ATOM 561 C CA . GLY A 1 70 ? -3.209 -10.422 -5.641 1 97.25 70 GLY A CA 1
ATOM 562 C C . GLY A 1 70 ? -1.705 -10.555 -5.789 1 97.25 70 GLY A C 1
ATOM 563 O O . GLY A 1 70 ? -1.213 -10.945 -6.848 1 97.25 70 GLY A O 1
ATOM 564 N N . CYS A 1 71 ? -1.026 -10.039 -4.781 1 96.81 71 CYS A N 1
ATOM 565 C CA . CYS A 1 71 ? 0.431 -9.984 -4.812 1 96.81 71 CYS A CA 1
ATOM 566 C C . CYS A 1 71 ? 1.017 -10.148 -3.418 1 96.81 71 CYS A C 1
ATOM 568 O O . CYS A 1 71 ? 0.591 -9.477 -2.477 1 96.81 71 CYS A O 1
ATOM 570 N N . GLU A 1 72 ? 1.839 -11.078 -3.309 1 95 72 GLU A N 1
ATOM 571 C CA . GLU A 1 72 ? 2.678 -11.242 -2.125 1 95 72 GLU A CA 1
ATOM 572 C C . GLU A 1 72 ? 4.105 -10.773 -2.391 1 95 72 GLU A C 1
ATOM 574 O O . GLU A 1 72 ? 4.672 -11.062 -3.447 1 95 72 GLU A O 1
ATOM 579 N N . VAL A 1 73 ? 4.637 -10.047 -1.411 1 92.81 73 VAL A N 1
ATOM 580 C CA . VAL A 1 73 ? 5.945 -9.438 -1.617 1 92.81 73 VAL A CA 1
ATOM 581 C C . VAL A 1 73 ? 6.883 -9.836 -0.479 1 92.81 73 VAL A C 1
ATOM 583 O O . VAL A 1 73 ? 6.512 -9.758 0.695 1 92.81 73 VAL A O 1
ATOM 586 N N . LYS A 1 74 ? 8.023 -10.242 -0.857 1 89.56 74 LYS A N 1
ATOM 587 C CA . LYS A 1 74 ? 9.109 -10.469 0.094 1 89.56 74 LYS A CA 1
ATOM 588 C C . LYS A 1 74 ? 10.281 -9.531 -0.184 1 89.56 74 LYS A C 1
ATOM 590 O O . LYS A 1 74 ? 10.445 -9.047 -1.305 1 89.56 74 LYS A O 1
ATOM 595 N N . LYS A 1 75 ? 11.031 -9.344 0.838 1 86.5 75 LYS A N 1
ATOM 596 C CA . LYS A 1 75 ? 12.195 -8.477 0.713 1 86.5 75 LYS A CA 1
ATOM 597 C C . LYS A 1 75 ? 13.258 -9.109 -0.178 1 86.5 75 LYS A C 1
ATOM 599 O O . LYS A 1 75 ? 13.445 -10.328 -0.166 1 86.5 75 LYS A O 1
ATOM 604 N N . ALA A 1 76 ? 13.953 -8.266 -0.852 1 88.38 76 ALA A N 1
ATOM 605 C CA . ALA A 1 76 ? 15.078 -8.711 -1.67 1 88.38 76 ALA A CA 1
ATOM 606 C C . ALA A 1 76 ? 16.172 -9.352 -0.807 1 88.38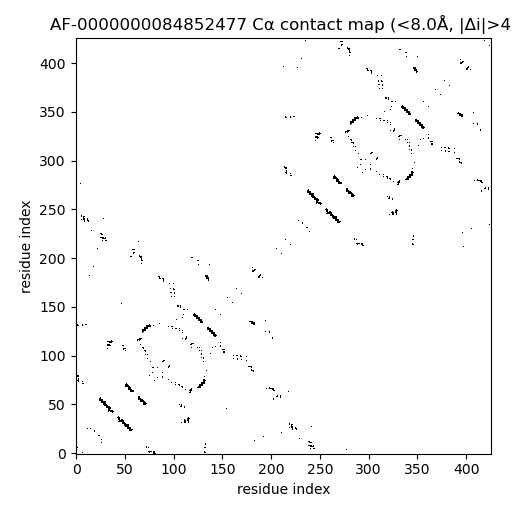 76 ALA A C 1
ATOM 608 O O . ALA A 1 76 ? 16.391 -8.922 0.326 1 88.38 76 ALA A O 1
ATOM 609 N N . THR A 1 77 ? 16.844 -10.289 -1.355 1 86.44 77 THR A N 1
ATOM 610 C CA . THR A 1 77 ? 18.016 -10.875 -0.703 1 86.44 77 THR A CA 1
ATOM 611 C C . THR A 1 77 ? 19.297 -10.148 -1.131 1 86.44 77 THR A C 1
ATOM 613 O O . THR A 1 77 ? 19.281 -9.375 -2.09 1 86.44 77 THR A O 1
ATOM 616 N N . THR A 1 78 ? 20.328 -10.438 -0.428 1 85.81 78 THR A N 1
ATOM 617 C CA . THR A 1 78 ? 21.609 -9.805 -0.726 1 85.81 78 THR A CA 1
ATOM 618 C C . THR A 1 78 ? 22.062 -10.148 -2.137 1 85.81 78 THR A C 1
ATOM 620 O O . THR A 1 78 ? 22.703 -9.336 -2.807 1 85.81 78 THR A O 1
ATOM 623 N N . LEU A 1 79 ? 21.766 -11.328 -2.631 1 90.56 79 LEU A N 1
ATOM 624 C CA . LEU A 1 79 ? 22.125 -11.781 -3.969 1 90.56 79 LEU A CA 1
ATOM 625 C C . LEU A 1 79 ? 21.578 -10.836 -5.031 1 90.56 79 LEU A C 1
ATOM 627 O O . LEU A 1 79 ? 22.172 -10.695 -6.109 1 90.56 79 LEU A O 1
ATOM 631 N N . MET A 1 80 ? 20.562 -10.109 -4.723 1 89.69 80 MET A N 1
ATOM 632 C CA . MET A 1 80 ? 19.797 -9.344 -5.715 1 89.69 80 MET A CA 1
ATOM 633 C C . MET A 1 80 ? 20.328 -7.918 -5.82 1 89.69 80 MET A C 1
ATOM 635 O O . MET A 1 80 ? 19.828 -7.125 -6.621 1 89.69 80 MET A O 1
ATOM 639 N N . GLU A 1 81 ? 21.266 -7.469 -5.039 1 85.56 81 GLU A N 1
ATOM 640 C CA . GLU A 1 81 ? 21.766 -6.102 -4.941 1 85.56 81 GLU A CA 1
ATOM 641 C C . GLU A 1 81 ? 22.219 -5.582 -6.305 1 85.56 81 GLU A C 1
ATOM 643 O O . GLU A 1 81 ? 21.969 -4.422 -6.645 1 85.56 81 GLU A O 1
ATOM 648 N N . LEU A 1 82 ? 22.797 -6.391 -7.152 1 88 82 LEU A N 1
ATOM 649 C CA . LEU A 1 82 ? 23.297 -5.934 -8.445 1 88 82 LEU A CA 1
ATOM 650 C C . LEU A 1 82 ? 22.375 -6.375 -9.57 1 88 82 LEU A C 1
ATOM 652 O O . LEU A 1 82 ? 22.766 -6.324 -10.742 1 88 82 LEU A O 1
ATOM 656 N N . LEU A 1 83 ? 21.312 -6.867 -9.242 1 91.81 83 LEU A N 1
ATOM 657 C CA . LEU A 1 83 ? 20.25 -7.234 -10.172 1 91.81 83 LEU A CA 1
ATOM 658 C C . LEU A 1 83 ? 20.75 -8.273 -11.18 1 91.81 83 LEU A C 1
ATOM 660 O O . LEU A 1 83 ? 20.609 -8.078 -12.391 1 91.81 83 LEU A O 1
ATOM 664 N N . PRO A 1 84 ? 21.328 -9.305 -10.727 1 95 84 PRO A N 1
ATOM 665 C CA . PRO A 1 84 ? 21.75 -10.359 -11.664 1 95 84 PRO A CA 1
ATOM 666 C C . PRO A 1 84 ? 20.578 -10.898 -12.5 1 95 84 PRO A C 1
ATOM 668 O O . PRO A 1 84 ? 19.422 -10.609 -12.195 1 95 84 PRO A O 1
ATOM 671 N N . SER A 1 85 ? 20.969 -11.625 -13.5 1 95.69 85 SER A N 1
ATOM 672 C CA . SER A 1 85 ? 19.938 -12.164 -14.391 1 95.69 85 SER A CA 1
ATOM 673 C C . SER A 1 85 ? 19.016 -13.117 -13.648 1 95.69 85 SER A C 1
ATOM 675 O O . SER A 1 85 ? 19.391 -13.68 -12.617 1 95.69 85 SER A O 1
ATOM 677 N N . THR A 1 86 ? 17.828 -13.312 -14.203 1 95.88 86 THR A N 1
ATOM 678 C CA . THR A 1 86 ? 16.828 -14.172 -13.57 1 95.88 86 THR A CA 1
ATOM 679 C C . THR A 1 86 ? 17.312 -15.617 -13.523 1 95.88 86 THR A C 1
ATOM 681 O O . THR A 1 86 ? 16.922 -16.375 -12.633 1 95.88 86 THR A O 1
ATOM 684 N N . ASN A 1 87 ? 18.141 -16.016 -14.484 1 93.5 87 ASN A N 1
ATOM 685 C CA . ASN A 1 87 ? 18.703 -17.359 -14.445 1 93.5 87 ASN A CA 1
ATOM 686 C C . ASN A 1 87 ? 19.578 -17.578 -13.211 1 93.5 87 ASN A C 1
ATOM 688 O O . ASN A 1 87 ? 19.516 -18.625 -12.578 1 93.5 87 ASN A O 1
ATOM 692 N N . VAL A 1 88 ? 20.312 -16.578 -12.875 1 94.38 88 VAL A N 1
ATOM 693 C CA . VAL A 1 88 ? 21.188 -16.641 -11.711 1 94.38 88 VAL A CA 1
ATOM 694 C C . VAL A 1 88 ? 20.359 -16.656 -10.43 1 94.38 88 VAL A C 1
ATOM 696 O O . VAL A 1 88 ? 20.578 -17.484 -9.547 1 94.38 88 VAL A O 1
ATOM 699 N N . VAL A 1 89 ? 19.375 -15.797 -10.344 1 94.44 89 VAL A N 1
ATOM 700 C CA . VAL A 1 89 ? 18.547 -15.664 -9.156 1 94.44 89 VAL A CA 1
ATOM 701 C C . VAL A 1 89 ? 17.688 -16.922 -8.992 1 94.44 89 VAL A C 1
ATOM 703 O O . VAL A 1 89 ? 17.469 -17.391 -7.871 1 94.44 89 VAL A O 1
ATOM 706 N N . GLY A 1 90 ? 17.25 -17.5 -10.133 1 92.31 90 GLY A N 1
ATOM 707 C CA . GLY A 1 90 ? 16.375 -18.656 -10.109 1 92.31 90 GLY A CA 1
ATOM 708 C C . GLY A 1 90 ? 17.078 -19.922 -9.641 1 92.31 90 GLY A C 1
ATOM 709 O O . GLY A 1 90 ? 16.422 -20.906 -9.289 1 92.31 90 GLY A O 1
ATOM 710 N N . GLU A 1 91 ? 18.359 -19.953 -9.602 1 90.44 91 GLU A N 1
ATOM 711 C CA . GLU A 1 91 ? 19.125 -21.109 -9.195 1 90.44 91 GLU A CA 1
ATOM 712 C C . GLU A 1 91 ? 19.531 -21.031 -7.723 1 90.44 91 GLU A C 1
ATOM 714 O O . GLU A 1 91 ? 20.016 -22 -7.148 1 90.44 91 GLU A O 1
ATOM 719 N N . ASP A 1 92 ? 19.266 -19.891 -7.141 1 91.06 92 ASP A N 1
ATOM 720 C CA . ASP A 1 92 ? 19.641 -19.703 -5.746 1 91.06 92 ASP A CA 1
ATOM 721 C C . ASP A 1 92 ? 18.672 -20.406 -4.805 1 91.06 92 ASP A C 1
ATOM 723 O O . ASP A 1 92 ? 17.469 -20.188 -4.875 1 91.06 92 ASP A O 1
ATOM 727 N N . GLU A 1 93 ? 19.234 -21.188 -3.951 1 85.56 93 GLU A N 1
ATOM 728 C CA . GLU A 1 93 ? 18.438 -22.016 -3.061 1 85.56 93 GLU A CA 1
ATOM 729 C C . GLU A 1 93 ? 17.625 -21.156 -2.086 1 85.56 93 GLU A C 1
ATOM 731 O O . GLU A 1 93 ? 16.484 -21.484 -1.763 1 85.56 93 GLU A O 1
ATOM 736 N N . ASP A 1 94 ? 18.266 -20.141 -1.635 1 85.06 94 ASP A N 1
ATOM 737 C CA . ASP A 1 94 ? 17.578 -19.25 -0.691 1 85.06 94 ASP A CA 1
ATOM 738 C C . ASP A 1 94 ? 16.359 -18.594 -1.339 1 85.06 94 ASP A C 1
ATOM 740 O O . ASP A 1 94 ? 15.305 -18.484 -0.718 1 85.06 94 ASP A O 1
ATOM 744 N N . VAL A 1 95 ? 16.531 -18.203 -2.52 1 88.38 95 VAL A N 1
ATOM 745 C CA . VAL A 1 95 ? 15.438 -17.562 -3.262 1 88.38 95 VAL A CA 1
ATOM 746 C C . VAL A 1 95 ? 14.32 -18.578 -3.49 1 88.38 95 VAL A C 1
ATOM 748 O O . VAL A 1 95 ? 13.141 -18.266 -3.277 1 88.38 95 VAL A O 1
ATOM 751 N N . MET A 1 96 ? 14.664 -19.766 -3.883 1 87.88 96 MET A N 1
ATOM 752 C CA . MET A 1 96 ? 13.656 -20.781 -4.148 1 87.88 96 MET A CA 1
ATOM 753 C C . MET A 1 96 ? 12.914 -21.172 -2.867 1 87.88 96 MET A C 1
ATOM 755 O O . MET A 1 96 ? 11.711 -21.438 -2.896 1 87.88 96 MET A O 1
ATOM 759 N N . ASN A 1 97 ? 13.617 -21.141 -1.834 1 85.19 97 ASN A N 1
ATOM 760 C CA . ASN A 1 97 ? 12.977 -21.391 -0.546 1 85.19 97 ASN A CA 1
ATOM 761 C C . ASN A 1 97 ? 11.969 -20.297 -0.204 1 85.19 97 ASN A C 1
ATOM 763 O O . ASN A 1 97 ? 10.898 -20.578 0.342 1 85.19 97 ASN A O 1
ATOM 767 N N . LEU A 1 98 ? 12.305 -19.047 -0.5 1 86.69 98 LEU A N 1
ATOM 768 C CA . LEU A 1 98 ? 11.375 -17.938 -0.285 1 86.69 98 LEU A CA 1
ATOM 769 C C . LEU A 1 98 ? 10.133 -18.094 -1.149 1 86.69 98 LEU A C 1
ATOM 771 O O . LEU A 1 98 ? 9.016 -17.812 -0.696 1 86.69 98 LEU A O 1
ATOM 775 N N . VAL A 1 99 ? 10.344 -18.5 -2.336 1 88.5 99 VAL A N 1
ATOM 776 C CA . VAL A 1 99 ? 9.219 -18.688 -3.246 1 88.5 99 VAL A CA 1
ATOM 777 C C . VAL A 1 99 ? 8.289 -19.766 -2.691 1 88.5 99 VAL A C 1
ATOM 779 O O . VAL A 1 99 ? 7.066 -19.594 -2.654 1 88.5 99 VAL A O 1
ATOM 782 N N . ARG A 1 100 ? 8.859 -20.828 -2.27 1 84.12 100 ARG A N 1
ATOM 783 C CA . ARG A 1 100 ? 8.07 -21.922 -1.726 1 84.12 100 ARG A CA 1
ATOM 784 C C . ARG A 1 100 ? 7.262 -21.469 -0.513 1 84.12 100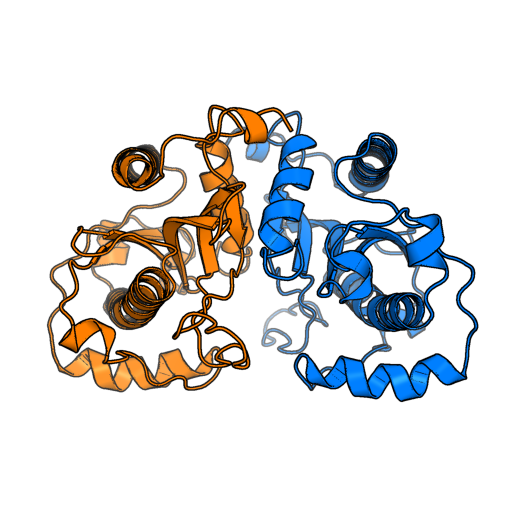 ARG A C 1
ATOM 786 O O . ARG A 1 100 ? 6.066 -21.75 -0.417 1 84.12 100 ARG A O 1
ATOM 793 N N . ALA A 1 101 ? 7.887 -20.812 0.355 1 82.44 101 ALA A N 1
ATOM 794 C CA . ALA A 1 101 ? 7.211 -20.281 1.543 1 82.44 101 ALA A CA 1
ATOM 795 C C . ALA A 1 101 ? 6.125 -19.281 1.162 1 82.44 101 ALA A C 1
ATOM 797 O O . ALA A 1 101 ? 5.047 -19.281 1.758 1 82.44 101 ALA A O 1
ATOM 798 N N . GLY A 1 102 ? 6.484 -18.453 0.263 1 87.56 102 GLY A N 1
ATOM 799 C CA . GLY A 1 102 ? 5.539 -17.453 -0.186 1 87.56 102 GLY A CA 1
ATOM 800 C C . GLY A 1 102 ? 4.328 -18.031 -0.888 1 87.56 102 GLY A C 1
ATOM 801 O O . GLY A 1 102 ? 3.248 -17.438 -0.879 1 87.56 102 GLY A O 1
ATOM 802 N N . GLU A 1 103 ? 4.535 -19.172 -1.495 1 88.81 103 GLU A N 1
ATOM 803 C CA . GLU A 1 103 ? 3.451 -19.844 -2.189 1 88.81 103 GLU A CA 1
ATOM 804 C C . GLU A 1 103 ? 2.32 -20.203 -1.229 1 88.81 103 GLU A C 1
ATOM 806 O O . GLU A 1 103 ? 1.144 -20.031 -1.555 1 88.81 103 GLU A O 1
ATOM 811 N N . TYR A 1 104 ? 2.656 -20.656 -0.077 1 85.69 104 TYR A N 1
ATOM 812 C CA . TYR A 1 104 ? 1.651 -21.016 0.919 1 85.69 104 TYR A CA 1
ATOM 813 C C . TYR A 1 104 ? 0.864 -19.797 1.361 1 85.69 104 TYR A C 1
ATOM 815 O O . TYR A 1 104 ? -0.359 -19.844 1.507 1 85.69 104 TYR A O 1
ATOM 823 N N . GLN A 1 105 ? 1.58 -18.703 1.594 1 87.88 105 GLN A N 1
ATOM 824 C CA . GLN A 1 105 ? 0.925 -17.469 1.999 1 87.88 105 GLN A CA 1
ATOM 825 C C . GLN A 1 105 ? 0.001 -16.953 0.901 1 87.88 105 GLN A C 1
ATOM 827 O O . GLN A 1 105 ? -1.144 -16.578 1.169 1 87.88 105 GLN A O 1
ATOM 832 N N . ALA A 1 106 ? 0.534 -17 -0.25 1 93.44 106 ALA A N 1
ATOM 833 C CA . ALA A 1 106 ? -0.249 -16.547 -1.395 1 93.44 106 ALA A CA 1
ATOM 834 C C . ALA A 1 106 ? -1.483 -17.406 -1.6 1 93.44 106 ALA A C 1
ATOM 836 O O . ALA A 1 106 ? -2.564 -16.906 -1.909 1 93.44 106 ALA A O 1
ATOM 837 N N . GLU A 1 107 ? -1.313 -18.672 -1.42 1 92.56 107 GLU A N 1
ATOM 838 C CA . GLU A 1 107 ? -2.439 -19.578 -1.571 1 92.56 107 GLU A CA 1
ATOM 839 C C . GLU A 1 107 ? -3.531 -19.297 -0.547 1 92.56 107 GLU A C 1
ATOM 841 O O . GLU A 1 107 ? -4.719 -19.281 -0.881 1 92.56 107 GLU A O 1
ATOM 846 N N . ASP A 1 108 ? -3.113 -19.062 0.646 1 90.94 108 ASP A N 1
ATOM 847 C CA . ASP A 1 108 ? -4.074 -18.734 1.695 1 90.94 108 ASP A CA 1
ATOM 848 C C . ASP A 1 108 ? -4.805 -17.438 1.38 1 90.94 108 ASP A C 1
ATOM 850 O O . ASP A 1 108 ? -5.988 -17.297 1.683 1 90.94 108 ASP A O 1
ATOM 854 N N . GLN A 1 109 ? -4.09 -16.516 0.851 1 93.81 109 GLN A N 1
ATOM 855 C CA . GLN A 1 109 ? -4.711 -15.273 0.422 1 93.81 109 GLN A CA 1
ATOM 856 C C . GLN A 1 109 ? -5.766 -15.523 -0.652 1 93.81 109 GLN A C 1
ATOM 858 O O . GLN A 1 109 ? -6.879 -15 -0.574 1 93.81 109 GLN A O 1
ATOM 863 N N . ALA A 1 110 ? -5.406 -16.328 -1.604 1 95.94 110 ALA A N 1
ATOM 864 C CA . ALA A 1 110 ? -6.332 -16.672 -2.676 1 95.94 110 ALA A CA 1
ATOM 865 C C . ALA A 1 110 ? -7.551 -17.422 -2.127 1 95.94 110 ALA A C 1
ATOM 867 O O . ALA A 1 110 ? -8.688 -17.125 -2.506 1 95.94 110 ALA A O 1
ATOM 868 N N . LYS A 1 111 ? -7.309 -18.312 -1.256 1 93.38 111 LYS A N 1
ATOM 869 C CA . LYS A 1 111 ? -8.398 -19.047 -0.627 1 93.38 111 LYS A CA 1
ATOM 870 C C . LYS A 1 111 ? -9.328 -18.109 0.13 1 93.38 111 LYS A C 1
ATOM 872 O O . LYS A 1 111 ? -10.555 -18.219 0.032 1 93.38 111 LYS A O 1
ATOM 877 N N . SER A 1 112 ? -8.734 -17.234 0.923 1 93.12 112 SER A N 1
ATOM 878 C CA . SER A 1 112 ? -9.531 -16.266 1.661 1 93.12 112 SER A CA 1
ATOM 879 C C . SER A 1 112 ? -10.406 -15.445 0.724 1 93.12 112 SER A C 1
ATOM 881 O O . SER A 1 112 ? -11.57 -15.164 1.034 1 93.12 112 SER A O 1
ATOM 883 N N . ALA A 1 113 ? -9.852 -15.07 -0.401 1 95.06 113 ALA A N 1
ATOM 884 C CA . ALA A 1 113 ? -10.586 -14.258 -1.366 1 95.06 113 ALA A CA 1
ATOM 885 C C . ALA A 1 113 ? -11.766 -15.031 -1.95 1 95.06 113 ALA A C 1
ATOM 887 O O . ALA A 1 113 ? -12.852 -14.477 -2.139 1 95.06 113 ALA A O 1
ATOM 888 N N . VAL A 1 114 ? -11.531 -16.266 -2.189 1 94.88 114 VAL A N 1
ATOM 889 C CA . VAL A 1 114 ? -12.602 -17.109 -2.703 1 94.88 114 VAL A CA 1
ATOM 890 C C . VAL A 1 114 ? -13.68 -17.281 -1.636 1 94.88 114 VAL A C 1
ATOM 892 O O . VAL A 1 114 ? -14.867 -17.094 -1.907 1 94.88 114 VAL A O 1
ATOM 895 N N . LYS A 1 115 ? -13.32 -17.578 -0.474 1 91.75 115 LYS A N 1
ATOM 896 C CA . LYS A 1 115 ? -14.242 -17.828 0.623 1 91.75 115 LYS A CA 1
ATOM 897 C C . LYS A 1 115 ? -15.078 -16.594 0.947 1 91.75 115 LYS A C 1
ATOM 899 O O . LYS A 1 115 ? -16.25 -16.703 1.316 1 91.75 115 LYS A O 1
ATOM 904 N N . SER A 1 116 ? -14.461 -15.477 0.837 1 90.44 116 SER A N 1
ATOM 905 C CA . SER A 1 116 ? -15.133 -14.219 1.171 1 90.44 116 SER A CA 1
ATOM 906 C C . SER A 1 116 ? -15.977 -13.719 0.005 1 90.44 116 SER A C 1
ATOM 908 O O . SER A 1 116 ? -16.641 -12.688 0.112 1 90.44 116 SER A O 1
ATOM 910 N N . GLY A 1 117 ? -15.875 -14.391 -1.157 1 90.94 117 GLY A N 1
ATOM 911 C CA . GLY A 1 117 ? -16.688 -14.039 -2.311 1 90.94 117 GLY A CA 1
ATOM 912 C C . GLY A 1 117 ? -16.078 -12.93 -3.152 1 90.94 117 GLY A C 1
ATOM 913 O O . GLY A 1 117 ? -16.75 -12.359 -4.012 1 90.94 117 GLY A O 1
ATOM 914 N N . LEU A 1 118 ? -14.844 -12.594 -2.895 1 93.62 118 LEU A N 1
ATOM 915 C CA . LEU A 1 118 ? -14.188 -11.539 -3.664 1 93.62 118 LEU A CA 1
ATOM 916 C C . LEU A 1 118 ? -13.641 -12.086 -4.98 1 93.62 118 LEU A C 1
ATOM 918 O O . LEU A 1 118 ? -13.359 -11.32 -5.906 1 93.62 118 LEU A O 1
ATOM 922 N N . LEU A 1 119 ? -13.359 -13.383 -5.023 1 96.06 119 LEU A N 1
ATOM 923 C CA . LEU A 1 119 ? -12.992 -14.125 -6.227 1 96.06 119 LEU A CA 1
ATOM 924 C C . LEU A 1 119 ? -13.961 -15.281 -6.469 1 96.06 119 LEU A C 1
ATOM 926 O O . LEU A 1 119 ? -14.492 -15.852 -5.52 1 96.06 119 LEU A O 1
ATOM 930 N N . PRO A 1 120 ? -14.188 -15.578 -7.715 1 94.75 120 PRO A N 1
ATOM 931 C CA . PRO A 1 120 ? -15.094 -16.703 -7.984 1 94.75 120 PRO A CA 1
ATOM 932 C C . PRO A 1 120 ? -14.492 -18.047 -7.598 1 94.75 120 PRO A C 1
ATOM 934 O O . PRO A 1 120 ? -13.281 -18.234 -7.68 1 94.75 120 PRO A O 1
ATOM 937 N N . PRO A 1 121 ? -15.406 -18.922 -7.27 1 92.81 121 PRO A N 1
ATOM 938 C CA . PRO A 1 121 ? -14.953 -20.297 -7.02 1 92.81 121 PRO A CA 1
ATOM 939 C C . PRO A 1 121 ? -14.773 -21.094 -8.305 1 92.81 121 PRO A C 1
ATOM 941 O O . PRO A 1 121 ? -15.234 -20.688 -9.367 1 92.81 121 PRO A O 1
ATOM 944 N N . ASN A 1 122 ? -14.023 -22.172 -8.312 1 93.81 122 ASN A N 1
ATOM 945 C CA . ASN A 1 122 ? -13.938 -23.203 -9.344 1 93.81 122 ASN A CA 1
ATOM 946 C C . ASN A 1 122 ? -13.195 -22.703 -10.578 1 93.81 122 ASN A C 1
ATOM 948 O O . ASN A 1 122 ? -13.508 -23.094 -11.703 1 93.81 122 ASN A O 1
ATOM 952 N N . VAL A 1 123 ? -12.43 -21.719 -10.438 1 96.12 123 VAL A N 1
ATOM 953 C CA . VAL A 1 123 ? -11.586 -21.25 -11.523 1 96.12 123 VAL A CA 1
ATOM 954 C C . VAL A 1 123 ? -10.125 -21.25 -11.078 1 96.12 123 VAL A C 1
ATOM 956 O O . VAL A 1 123 ? -9.836 -21.281 -9.883 1 96.12 123 VAL A O 1
ATOM 959 N N . GLN A 1 124 ? -9.305 -21.266 -12.062 1 96.25 124 GLN A N 1
ATOM 960 C CA . GLN A 1 124 ? -7.883 -21.078 -11.797 1 96.25 124 GLN A CA 1
ATOM 961 C C . GLN A 1 124 ? -7.562 -19.609 -11.5 1 96.25 124 GLN A C 1
ATOM 963 O O . GLN A 1 124 ? -8.07 -18.719 -12.172 1 96.25 124 GLN A O 1
ATOM 968 N N . LEU A 1 125 ? -6.793 -19.406 -10.5 1 97.88 125 LEU A N 1
ATOM 969 C CA . LEU A 1 125 ? -6.422 -18.062 -10.078 1 97.88 125 LEU A CA 1
ATOM 970 C C . LEU A 1 125 ? -4.93 -17.828 -10.289 1 97.88 125 LEU A C 1
ATOM 972 O O . LEU A 1 125 ? -4.129 -18.75 -10.234 1 97.88 125 LEU A O 1
ATOM 976 N N . LEU A 1 126 ? -4.562 -16.641 -10.562 1 98.06 126 LEU A N 1
ATOM 977 C CA . LEU A 1 126 ? -3.168 -16.219 -10.664 1 98.06 126 LEU A CA 1
ATOM 978 C C . LEU A 1 126 ? -2.809 -15.25 -9.547 1 98.06 126 LEU A C 1
ATOM 980 O O . LEU A 1 126 ? -3.635 -14.43 -9.141 1 98.06 126 LEU A O 1
ATOM 984 N N . TRP A 1 127 ? -1.639 -15.391 -9.031 1 98.25 127 TRP A N 1
ATOM 985 C CA . TRP A 1 127 ? -1.108 -14.539 -7.965 1 98.25 127 TRP A CA 1
ATOM 986 C C . TRP A 1 127 ? 0.328 -14.125 -8.266 1 98.25 127 TRP A C 1
ATOM 988 O O . TRP A 1 127 ? 1.144 -14.945 -8.688 1 98.25 127 TRP A O 1
ATOM 998 N N . LEU A 1 128 ? 0.581 -12.898 -8.117 1 98.19 128 LEU A N 1
ATOM 999 C CA . LEU A 1 128 ? 1.956 -12.43 -8.258 1 98.19 128 LEU A CA 1
ATOM 1000 C C . LEU A 1 128 ? 2.746 -12.672 -6.977 1 98.19 128 LEU A C 1
ATOM 1002 O O . LEU A 1 128 ? 2.221 -12.492 -5.875 1 98.19 128 LEU A O 1
ATOM 1006 N N . PHE A 1 129 ? 3.953 -13.047 -7.129 1 96.5 129 PHE A N 1
ATOM 1007 C CA . PHE A 1 129 ? 4.867 -13.195 -6.004 1 96.5 129 PHE A CA 1
ATOM 1008 C C . PHE A 1 129 ? 6.191 -12.492 -6.285 1 96.5 129 PHE A C 1
ATOM 1010 O O . PHE A 1 129 ? 6.938 -12.906 -7.176 1 96.5 129 PHE A O 1
ATOM 1017 N N . PHE A 1 130 ? 6.453 -11.508 -5.438 1 95.81 130 PHE A N 1
ATOM 1018 C CA . PHE A 1 130 ? 7.656 -10.703 -5.621 1 95.81 130 PHE A CA 1
ATOM 1019 C C . PHE A 1 130 ? 8.688 -11.031 -4.551 1 95.81 130 PHE A C 1
ATOM 1021 O O . PHE A 1 130 ? 8.344 -11.219 -3.383 1 95.81 130 PHE A O 1
ATOM 1028 N N . ILE A 1 131 ? 9.898 -11.086 -4.91 1 92.5 131 ILE A N 1
ATOM 1029 C CA . ILE A 1 131 ? 11.078 -10.977 -4.055 1 92.5 131 ILE A CA 1
ATOM 1030 C C . ILE A 1 131 ? 11.961 -9.836 -4.543 1 92.5 131 ILE A C 1
ATOM 1032 O O . ILE A 1 131 ? 12.688 -9.977 -5.527 1 92.5 131 ILE A O 1
ATOM 1036 N N . GLY A 1 132 ? 11.836 -8.727 -3.764 1 91.31 132 GLY A N 1
ATOM 1037 C CA . GLY A 1 132 ? 12.406 -7.523 -4.352 1 91.31 132 GLY A CA 1
ATOM 1038 C C . GLY A 1 132 ? 11.828 -7.199 -5.719 1 91.31 132 GLY A C 1
ATOM 1039 O O . GLY A 1 132 ? 10.609 -7.148 -5.891 1 91.31 132 GLY A O 1
ATOM 1040 N N . PRO A 1 133 ? 12.672 -6.863 -6.66 1 93.31 133 PRO A N 1
ATOM 1041 C CA . PRO A 1 133 ? 12.156 -6.496 -7.984 1 93.31 133 PRO A CA 1
ATOM 1042 C C . PRO A 1 133 ? 11.93 -7.711 -8.883 1 93.31 133 PRO A C 1
ATOM 1044 O O . PRO A 1 133 ? 11.555 -7.559 -10.047 1 93.31 133 PRO A O 1
ATOM 1047 N N . TYR A 1 134 ? 12.211 -8.891 -8.398 1 94.94 134 TYR A N 1
ATOM 1048 C CA . TYR A 1 134 ? 11.938 -10.109 -9.141 1 94.94 134 TYR A CA 1
ATOM 1049 C C . TYR A 1 134 ? 10.555 -10.656 -8.805 1 94.94 134 TYR A C 1
ATOM 1051 O O . TYR A 1 134 ? 10.086 -10.523 -7.672 1 94.94 134 TYR A O 1
ATOM 1059 N N . PHE A 1 135 ? 9.969 -11.266 -9.805 1 96.62 135 PHE A N 1
ATOM 1060 C CA . PHE A 1 135 ? 8.664 -11.82 -9.469 1 96.62 135 PHE A CA 1
ATOM 1061 C C . PHE A 1 135 ? 8.352 -13.039 -10.328 1 96.62 135 PHE A C 1
ATOM 1063 O O . PHE A 1 135 ? 9.023 -13.281 -11.328 1 96.62 135 PHE A O 1
ATOM 1070 N N . THR A 1 136 ? 7.461 -13.828 -9.914 1 96.94 136 THR A N 1
ATOM 1071 C CA . THR A 1 136 ? 6.867 -14.938 -10.648 1 96.94 136 THR A CA 1
ATOM 1072 C C . THR A 1 136 ? 5.344 -14.906 -10.547 1 96.94 136 THR A C 1
ATOM 1074 O O . THR A 1 136 ? 4.789 -14.102 -9.797 1 96.94 136 THR A O 1
ATOM 1077 N N . VAL A 1 137 ? 4.746 -15.648 -11.391 1 97.44 137 VAL A N 1
ATOM 1078 C CA . VAL A 1 137 ? 3.295 -15.797 -11.367 1 97.44 137 VAL A CA 1
ATOM 1079 C C . VAL A 1 137 ? 2.932 -17.203 -10.883 1 97.44 137 VAL A C 1
ATOM 1081 O O . VAL A 1 137 ? 3.35 -18.203 -11.469 1 97.44 137 VAL A O 1
ATOM 1084 N N . LEU A 1 138 ? 2.227 -17.234 -9.852 1 95.62 138 LEU A N 1
ATOM 1085 C CA . LEU A 1 138 ? 1.781 -18.5 -9.266 1 95.62 138 LEU A CA 1
ATOM 1086 C C . LEU A 1 138 ? 0.355 -18.828 -9.703 1 95.62 138 LEU A C 1
ATOM 1088 O O . LEU A 1 138 ? -0.451 -17.922 -9.93 1 95.62 138 LEU A O 1
ATOM 1092 N N . GLU A 1 139 ? 0.077 -20.047 -9.773 1 94.88 139 GLU A N 1
ATOM 1093 C CA . GLU A 1 139 ? -1.249 -20.531 -10.141 1 94.88 139 GLU A CA 1
ATOM 1094 C C . GLU A 1 139 ? -1.873 -21.359 -9.016 1 94.88 139 GLU A C 1
ATOM 1096 O O . GLU A 1 139 ? -1.209 -22.203 -8.414 1 94.88 139 GLU A O 1
ATOM 1101 N N . PHE A 1 140 ? -3.125 -21.016 -8.789 1 94.5 140 PHE A N 1
ATOM 1102 C CA . PHE A 1 140 ? -3.846 -21.734 -7.742 1 94.5 140 PHE A CA 1
ATOM 1103 C C . PHE A 1 140 ? -5.227 -22.156 -8.227 1 94.5 140 PHE A C 1
ATOM 1105 O O . PHE A 1 140 ? -5.824 -21.484 -9.07 1 94.5 140 PHE A O 1
ATOM 1112 N N . GLY A 1 141 ? -5.785 -23.156 -7.449 1 90.31 141 GLY A N 1
ATOM 1113 C CA . GLY A 1 141 ? -7.16 -23.562 -7.695 1 90.31 141 GLY A CA 1
ATOM 1114 C C . GLY A 1 141 ? -7.344 -24.281 -9.008 1 90.31 141 GLY A C 1
ATOM 1115 O O . GLY A 1 141 ? -6.363 -24.641 -9.672 1 90.31 141 GLY A O 1
ATOM 1116 N N . PRO A 1 142 ? -8.484 -24.5 -9.383 1 95.88 142 PRO A N 1
ATOM 1117 C CA . PRO A 1 142 ? -9.648 -24.359 -8.508 1 95.88 142 PRO A CA 1
ATOM 1118 C C . PRO A 1 142 ? -9.5 -25.141 -7.199 1 95.88 142 PRO A C 1
ATOM 1120 O O . PRO A 1 142 ? -8.883 -26.203 -7.176 1 95.88 142 PRO A O 1
ATOM 1123 N N . PHE A 1 143 ? -10.055 -24.562 -6.168 1 93.44 143 PHE A N 1
ATOM 1124 C CA . PHE A 1 143 ? -9.945 -25.172 -4.848 1 93.44 143 PHE A CA 1
ATOM 1125 C C . PHE A 1 143 ? -11.141 -26.078 -4.57 1 93.44 143 PHE A C 1
ATOM 1127 O O . PHE A 1 143 ? -12.281 -25.719 -4.852 1 93.44 143 PHE A O 1
ATOM 1134 N N . SER A 1 144 ? -10.891 -27.203 -4.027 1 92.06 144 SER A N 1
ATOM 1135 C CA . SER A 1 144 ? -11.961 -28.047 -3.49 1 92.06 144 SER A CA 1
ATOM 1136 C C . SER A 1 144 ? -12.492 -27.469 -2.178 1 92.06 144 SER A C 1
ATOM 1138 O O . SER A 1 144 ? -11.852 -26.625 -1.553 1 92.06 144 SER A O 1
ATOM 1140 N N . ALA A 1 145 ? -13.609 -28.047 -1.756 1 89.31 145 ALA A N 1
ATOM 1141 C CA . ALA A 1 145 ? -14.18 -27.641 -0.477 1 89.31 145 ALA A CA 1
ATOM 1142 C C . ALA A 1 145 ? -13.219 -27.922 0.672 1 89.31 145 ALA A C 1
ATOM 1144 O O . ALA A 1 145 ? -13.094 -27.125 1.602 1 89.31 145 ALA A O 1
ATOM 1145 N N . ALA A 1 146 ? -12.578 -29 0.62 1 88.56 146 ALA A N 1
ATOM 1146 C CA . ALA A 1 146 ? -11.625 -29.391 1.654 1 88.56 146 ALA A CA 1
ATOM 1147 C C . ALA A 1 146 ? -10.445 -28.438 1.706 1 88.56 146 ALA A C 1
ATOM 1149 O O . ALA A 1 146 ? -9.984 -28.062 2.789 1 88.56 146 ALA A O 1
ATOM 1150 N N . GLN A 1 147 ? -9.938 -28.031 0.544 1 87.94 147 GLN A N 1
ATOM 1151 C CA . GLN A 1 147 ? -8.828 -27.094 0.479 1 87.94 147 GLN A CA 1
ATOM 1152 C C . GLN A 1 147 ? -9.219 -25.734 1.057 1 87.94 147 GLN A C 1
ATOM 1154 O O . GLN A 1 147 ? -8.43 -25.094 1.761 1 87.94 147 GLN A O 1
ATOM 1159 N N . LEU A 1 148 ? -10.422 -25.281 0.797 1 89.06 148 LEU A N 1
ATOM 1160 C CA . LEU A 1 148 ? -10.906 -24 1.271 1 89.06 148 LEU A CA 1
ATOM 1161 C C . LEU A 1 148 ? -11.086 -24 2.785 1 89.06 148 LEU A C 1
ATOM 1163 O O . LEU A 1 148 ? -11.117 -22.938 3.418 1 89.06 148 LEU A O 1
ATOM 1167 N N . ALA A 1 149 ? -11.211 -25.172 3.307 1 83.88 149 ALA A N 1
ATOM 1168 C CA . ALA A 1 149 ? -11.422 -25.297 4.746 1 83.88 149 ALA A CA 1
ATOM 1169 C C . ALA A 1 149 ? -10.094 -25.375 5.496 1 83.88 149 ALA A C 1
ATOM 1171 O O . ALA A 1 149 ? -10.062 -25.297 6.727 1 83.88 149 ALA A O 1
ATOM 1172 N N . THR A 1 150 ? -8.992 -25.5 4.73 1 80.25 150 THR A N 1
ATOM 1173 C CA . THR A 1 150 ? -7.68 -25.703 5.336 1 80.25 150 THR A CA 1
ATOM 1174 C C . THR A 1 150 ? -6.758 -24.531 5.039 1 80.25 150 THR A C 1
ATOM 1176 O O . THR A 1 150 ? -6.664 -24.078 3.896 1 80.25 150 THR A O 1
ATOM 1179 N N . ARG A 1 151 ? -6.195 -24 6.164 1 74.88 151 ARG A N 1
ATOM 1180 C CA . ARG A 1 151 ? -5.191 -22.953 5.98 1 74.88 151 ARG A CA 1
ATOM 1181 C C . ARG A 1 151 ? -3.797 -23.547 5.84 1 74.88 151 ARG A C 1
ATOM 1183 O O . ARG A 1 151 ? -3.482 -24.562 6.48 1 74.88 151 ARG A O 1
ATOM 1190 N N . GLY A 1 152 ? -3.262 -23.156 4.754 1 61.34 152 GLY A N 1
ATOM 1191 C CA . GLY A 1 152 ? -1.888 -23.609 4.637 1 61.34 152 GLY A CA 1
ATOM 1192 C C . GLY A 1 152 ? -1.012 -23.188 5.797 1 61.34 152 GLY A C 1
ATOM 1193 O O . GLY A 1 152 ? -0.19 -23.953 6.285 1 61.34 152 GLY A O 1
ATOM 1194 N N . LEU A 1 153 ? -0.901 -21.719 5.98 1 57.03 153 LEU A N 1
ATOM 1195 C CA . LEU A 1 153 ? -0.003 -21.156 6.988 1 57.03 153 LEU A CA 1
ATOM 1196 C C . LEU A 1 153 ? -0.772 -20.781 8.25 1 57.03 153 LEU A C 1
ATOM 1198 O O . LEU A 1 153 ? -1.862 -20.203 8.164 1 57.03 153 LEU A O 1
ATOM 1202 N N . LYS A 1 154 ? -0.648 -21.391 9.391 1 47.97 154 LYS A N 1
ATOM 1203 C CA . LYS A 1 154 ? -1.228 -20.906 10.641 1 47.97 154 LYS A CA 1
ATOM 1204 C C . LYS A 1 154 ? -0.828 -19.469 10.914 1 47.97 154 LYS A C 1
ATOM 1206 O O . LYS A 1 154 ? 0.32 -19.078 10.688 1 47.97 154 LYS A O 1
ATOM 1211 N N . PRO A 1 155 ? -1.719 -18.672 11.148 1 45.12 155 PRO A N 1
ATOM 1212 C CA . PRO A 1 155 ? -1.775 -17.219 11.164 1 45.12 155 PRO A CA 1
ATOM 1213 C C . PRO A 1 155 ? -0.609 -16.594 11.93 1 45.12 155 PRO A C 1
ATOM 1215 O O . PRO A 1 155 ? -0.519 -15.359 12.023 1 45.12 155 PRO A O 1
ATOM 1218 N N . ASN A 1 156 ? -0.026 -17.125 13.023 1 40.66 156 ASN A N 1
ATOM 1219 C CA . ASN A 1 156 ? 0.397 -16.094 13.969 1 40.66 156 ASN A CA 1
ATOM 1220 C C . ASN A 1 156 ? 1.408 -15.141 13.344 1 40.66 156 ASN A C 1
ATOM 1222 O O . ASN A 1 156 ? 1.443 -13.953 13.688 1 40.66 156 ASN A O 1
ATOM 1226 N N . GLN A 1 157 ? 2.977 -15.523 13.273 1 37.34 157 GLN A N 1
ATOM 1227 C CA . GLN A 1 157 ? 4.082 -14.625 13.594 1 37.34 157 GLN A CA 1
ATOM 1228 C C . GLN A 1 157 ? 4.496 -13.805 12.375 1 37.34 157 GLN A C 1
ATOM 1230 O O . GLN A 1 157 ? 4.371 -14.273 11.242 1 37.34 157 GLN A O 1
ATOM 1235 N N . SER A 1 158 ? 4.746 -12.508 12.539 1 36.72 158 SER A N 1
ATOM 1236 C CA . SER A 1 158 ? 5.387 -11.453 11.758 1 36.72 158 SER A CA 1
ATOM 1237 C C . SER A 1 158 ? 6.453 -12.023 10.828 1 36.72 158 SER A C 1
ATOM 1239 O O . SER A 1 158 ? 6.82 -13.195 10.938 1 36.72 158 SER A O 1
ATOM 1241 N N . GLY A 1 159 ? 7.273 -11.367 10.258 1 39 159 GLY A N 1
ATOM 1242 C CA . GLY A 1 159 ? 8.492 -11.633 9.508 1 39 159 GLY A CA 1
ATOM 1243 C C . GLY A 1 159 ? 9.227 -12.875 9.992 1 39 159 GLY A C 1
ATOM 1244 O O . GLY A 1 159 ? 9.938 -13.516 9.219 1 39 159 GLY A O 1
ATOM 1245 N N . ASP A 1 160 ? 9.078 -13.148 11.188 1 39.16 160 ASP A N 1
ATOM 1246 C CA . ASP A 1 160 ? 9.773 -14.266 11.82 1 39.16 160 ASP A CA 1
ATOM 1247 C C . ASP A 1 160 ? 9.141 -15.602 11.414 1 39.16 160 ASP A C 1
ATOM 1249 O O . ASP A 1 160 ? 9.734 -16.656 11.625 1 39.16 160 ASP A O 1
ATOM 1253 N N . PHE A 1 161 ? 8.023 -15.68 11.07 1 40.62 161 PHE A N 1
ATOM 1254 C CA . PHE A 1 161 ? 7.434 -16.938 10.633 1 40.62 161 PHE A CA 1
ATOM 1255 C C . PHE A 1 161 ? 8.07 -17.422 9.328 1 40.62 161 PHE A C 1
ATOM 1257 O O . PHE A 1 161 ? 8.344 -18.609 9.172 1 40.62 161 PHE A O 1
ATOM 1264 N N . SER A 1 162 ? 8.398 -16.672 8.484 1 41.75 162 SER A N 1
ATOM 1265 C CA . SER A 1 162 ? 9.133 -17.125 7.305 1 41.75 162 SER A CA 1
ATOM 1266 C C . SER A 1 162 ? 10.312 -18.016 7.691 1 41.75 162 SER A C 1
ATOM 1268 O O . SER A 1 162 ? 10.57 -19.031 7.031 1 41.75 162 SER A O 1
ATOM 1270 N N . GLU A 1 163 ? 10.961 -17.594 8.727 1 43.53 163 GLU A N 1
ATOM 1271 C CA . GLU A 1 163 ? 12.102 -18.438 9.102 1 43.53 163 GLU A CA 1
ATOM 1272 C C . GLU A 1 163 ? 11.641 -19.828 9.531 1 43.53 163 GLU A C 1
ATOM 1274 O O . GLU A 1 163 ? 12.25 -20.828 9.164 1 43.53 163 GLU A O 1
ATOM 1279 N N . SER A 1 164 ? 10.547 -19.875 10.109 1 43.5 164 SER A N 1
ATOM 1280 C CA . SER A 1 164 ? 10.148 -21.188 10.617 1 43.5 164 SER A CA 1
ATOM 1281 C C . SER A 1 164 ? 9.609 -22.078 9.492 1 43.5 164 SER A C 1
ATOM 1283 O O . SER A 1 164 ? 9.859 -23.281 9.469 1 43.5 164 SER A O 1
ATOM 1285 N N . MET A 1 165 ? 8.883 -21.594 8.586 1 46.66 165 MET A N 1
ATOM 1286 C CA . MET A 1 165 ? 8.375 -22.359 7.457 1 46.66 165 MET A CA 1
ATOM 1287 C C . MET A 1 165 ? 9.516 -22.781 6.531 1 46.66 165 MET A C 1
ATOM 1289 O O . MET A 1 165 ? 9.422 -23.797 5.844 1 46.66 165 MET A O 1
ATOM 1293 N N . ARG A 1 166 ? 10.445 -21.938 6.273 1 46.34 166 ARG A N 1
ATOM 1294 C CA . ARG A 1 166 ? 11.625 -22.406 5.551 1 46.34 166 ARG A CA 1
ATOM 1295 C C . ARG A 1 166 ? 12.039 -23.797 6.023 1 46.34 166 ARG A C 1
ATOM 1297 O O . ARG A 1 166 ? 12.359 -24.672 5.211 1 46.34 166 ARG A O 1
ATOM 1304 N N . ILE A 1 167 ? 12.062 -23.844 7.227 1 45 167 ILE A N 1
ATOM 1305 C CA . ILE A 1 167 ? 12.609 -25.062 7.801 1 45 167 ILE A CA 1
ATOM 1306 C C . ILE A 1 167 ? 11.672 -26.234 7.5 1 45 167 ILE A C 1
ATOM 1308 O O . ILE A 1 167 ? 12.125 -27.328 7.129 1 45 167 ILE A O 1
ATOM 1312 N N . GLU A 1 168 ? 10.414 -25.969 7.602 1 47.53 168 GLU A N 1
ATOM 1313 C CA . GLU A 1 168 ? 9.547 -27.141 7.508 1 47.53 168 GLU A CA 1
ATOM 1314 C C . GLU A 1 168 ? 9.305 -27.531 6.055 1 47.53 168 GLU A C 1
ATOM 1316 O O . GLU A 1 168 ? 9.305 -28.703 5.715 1 47.53 168 GLU A O 1
ATOM 1321 N N . VAL A 1 169 ? 8.938 -26.625 5.133 1 47.88 169 VAL A N 1
ATOM 1322 C CA . VAL A 1 169 ? 8.57 -26.906 3.748 1 47.88 169 VAL A CA 1
ATOM 1323 C C . VAL A 1 169 ? 9.812 -27.297 2.955 1 47.88 169 VAL A C 1
ATOM 1325 O O . VAL A 1 169 ? 9.727 -28.047 1.981 1 47.88 169 VAL A O 1
ATOM 1328 N N . ALA A 1 170 ? 10.922 -26.609 3.061 1 45.69 170 ALA A N 1
ATOM 1329 C CA . ALA A 1 170 ? 12.117 -27.078 2.361 1 45.69 170 ALA A CA 1
ATOM 1330 C C . ALA A 1 170 ? 12.18 -28.609 2.342 1 45.69 170 ALA A C 1
ATOM 1332 O O . ALA A 1 170 ? 12.727 -29.188 1.409 1 45.69 170 ALA A O 1
ATOM 1333 N N . LYS A 1 171 ? 11.695 -29.141 3.311 1 46 171 LYS A N 1
ATOM 1334 C CA . LYS A 1 171 ? 12 -30.562 3.396 1 46 171 LYS A CA 1
ATOM 1335 C C . LYS A 1 171 ? 11.141 -31.359 2.422 1 46 171 LYS A C 1
ATOM 1337 O O . LYS A 1 171 ? 11.555 -32.438 1.949 1 46 171 LYS A O 1
ATOM 1342 N N . GLU A 1 172 ? 9.773 -30.953 2.084 1 51.31 172 GLU A N 1
ATOM 1343 C CA . GLU A 1 172 ? 9.047 -32.094 1.514 1 51.31 172 GLU A CA 1
ATOM 1344 C C . GLU A 1 172 ? 8.984 -31.984 -0.007 1 51.31 172 GLU A C 1
ATOM 1346 O O . GLU A 1 172 ? 8.898 -33 -0.695 1 51.31 172 GLU A O 1
ATOM 1351 N N . ARG A 1 173 ? 8.477 -30.844 -0.827 1 50.47 173 ARG A N 1
ATOM 1352 C CA . ARG A 1 173 ? 8.156 -30.984 -2.242 1 50.47 173 ARG A CA 1
ATOM 1353 C C . ARG A 1 173 ? 9.094 -30.156 -3.104 1 50.47 173 ARG A C 1
ATOM 1355 O O . ARG A 1 173 ? 9.227 -28.938 -2.896 1 50.47 173 ARG A O 1
ATOM 1362 N N . PRO A 1 174 ? 9.992 -30.766 -3.785 1 52.91 174 PRO A N 1
ATOM 1363 C CA . PRO A 1 174 ? 10.766 -30 -4.762 1 52.91 174 PRO A CA 1
ATOM 1364 C C . PRO A 1 174 ? 9.891 -29.109 -5.645 1 52.91 174 PRO A C 1
ATOM 1366 O O . PRO A 1 174 ? 8.867 -29.562 -6.156 1 52.91 174 PRO A O 1
ATOM 1369 N N . LEU A 1 175 ? 9.852 -27.766 -5.492 1 56.75 175 LEU A N 1
ATOM 1370 C CA . LEU A 1 175 ? 9.156 -26.875 -6.418 1 56.75 175 LEU A CA 1
ATOM 1371 C C . LEU A 1 175 ? 9.742 -26.984 -7.82 1 56.75 175 LEU A C 1
ATOM 1373 O O . LEU A 1 175 ? 10.961 -27.062 -7.984 1 56.75 175 LEU A O 1
ATOM 1377 N N . ASP A 1 176 ? 8.859 -27.375 -8.773 1 61.84 176 ASP A N 1
ATOM 1378 C CA . ASP A 1 176 ? 9.273 -27.203 -10.156 1 61.84 176 ASP A CA 1
ATOM 1379 C C . ASP A 1 176 ? 9.938 -25.844 -10.367 1 61.84 176 ASP A C 1
ATOM 1381 O O . ASP A 1 176 ? 9.641 -24.875 -9.656 1 61.84 176 ASP A O 1
ATOM 1385 N N . PRO A 1 177 ? 10.859 -25.797 -11.102 1 72.88 177 PRO A N 1
ATOM 1386 C CA . PRO A 1 177 ? 11.5 -24.516 -11.398 1 72.88 177 PRO A CA 1
ATOM 1387 C C . PRO A 1 177 ? 10.5 -23.422 -11.773 1 72.88 177 PRO A C 1
ATOM 1389 O O . PRO A 1 177 ? 9.594 -23.656 -12.57 1 72.88 177 PRO A O 1
ATOM 1392 N N . VAL A 1 178 ? 10.547 -22.453 -11.039 1 83.75 178 VAL A N 1
ATOM 1393 C CA . VAL A 1 178 ? 9.633 -21.344 -11.289 1 83.75 178 VAL A CA 1
ATOM 1394 C C . VAL A 1 178 ? 10.328 -20.281 -12.141 1 83.75 178 VAL A C 1
ATOM 1396 O O . VAL A 1 178 ? 11.508 -19.984 -11.938 1 83.75 178 VAL A O 1
ATOM 1399 N N . LYS A 1 179 ? 9.68 -19.906 -13.203 1 92.94 179 LYS A N 1
ATOM 1400 C CA . LYS A 1 179 ? 10.211 -18.828 -14.031 1 92.94 179 LYS A CA 1
ATOM 1401 C C . LYS A 1 179 ? 10.156 -17.484 -13.297 1 92.94 179 LYS A C 1
ATOM 1403 O O . LYS A 1 179 ? 9.102 -17.094 -12.805 1 92.94 179 LYS A O 1
ATOM 1408 N N . LEU A 1 180 ? 11.297 -16.781 -13.227 1 96.44 180 LEU A N 1
ATOM 1409 C CA . LEU A 1 180 ? 11.367 -15.461 -12.594 1 96.44 180 LEU A CA 1
ATOM 1410 C C . LEU A 1 180 ? 11.461 -14.359 -13.648 1 96.44 180 LEU A C 1
ATOM 1412 O O . LEU A 1 180 ? 12.023 -14.57 -14.727 1 96.44 180 LEU A O 1
ATOM 1416 N N . TYR A 1 181 ? 10.875 -13.234 -13.375 1 97.81 181 TYR A N 1
ATOM 1417 C CA . TYR A 1 181 ? 10.969 -12.016 -14.172 1 97.81 181 TYR A CA 1
ATOM 1418 C C . TYR A 1 181 ? 11.609 -10.891 -13.367 1 97.81 181 TYR A C 1
ATOM 1420 O O . TYR A 1 181 ? 11.477 -10.836 -12.141 1 97.81 181 TYR A O 1
ATOM 1428 N N . LEU A 1 182 ? 12.273 -10.016 -13.977 1 96.44 182 LEU A N 1
ATOM 1429 C CA . LEU A 1 182 ? 12.891 -8.844 -13.359 1 96.44 182 LEU A CA 1
ATOM 1430 C C . LEU A 1 182 ? 12.203 -7.562 -13.812 1 96.44 182 LEU A C 1
ATOM 1432 O O . LEU A 1 182 ? 12.219 -7.234 -15 1 96.44 182 LEU A O 1
ATOM 1436 N N . LEU A 1 183 ? 11.656 -6.836 -12.898 1 95.5 183 LEU A N 1
ATOM 1437 C CA . LEU A 1 183 ? 11.008 -5.57 -13.242 1 95.5 183 LEU A CA 1
ATOM 1438 C C . LEU A 1 183 ? 11.961 -4.672 -14.023 1 95.5 183 LEU A C 1
ATOM 1440 O O . LEU A 1 183 ? 13.164 -4.664 -13.766 1 95.5 183 LEU A O 1
ATOM 1444 N N . GLY A 1 184 ? 11.398 -3.902 -14.922 1 93.12 184 GLY A N 1
ATOM 1445 C CA . GLY A 1 184 ? 12.188 -3.002 -15.742 1 93.12 184 GLY A CA 1
ATOM 1446 C C . GLY A 1 184 ? 12.594 -3.609 -17.078 1 93.12 184 GLY A C 1
ATOM 1447 O O . GLY A 1 184 ? 13.164 -2.928 -17.922 1 93.12 184 GLY A O 1
ATOM 1448 N N . THR A 1 185 ? 12.352 -4.895 -17.281 1 96.06 185 THR A N 1
ATOM 1449 C CA . THR A 1 185 ? 12.656 -5.559 -18.531 1 96.06 185 THR A CA 1
ATOM 1450 C C . THR A 1 185 ? 11.391 -5.719 -19.375 1 96.06 185 THR A C 1
ATOM 1452 O O . THR A 1 185 ? 10.281 -5.762 -18.844 1 96.06 185 THR A O 1
ATOM 1455 N N . PRO A 1 186 ? 11.57 -5.824 -20.641 1 97 186 PRO A N 1
ATOM 1456 C CA . PRO A 1 186 ? 10.406 -6.059 -21.484 1 97 186 PRO A CA 1
ATOM 1457 C C . PRO A 1 186 ? 9.672 -7.352 -21.141 1 97 186 PRO A C 1
ATOM 1459 O O . PRO A 1 186 ? 8.438 -7.398 -21.203 1 97 186 PRO A O 1
ATOM 1462 N N . GLU A 1 187 ? 10.445 -8.406 -20.812 1 97.88 187 GLU A N 1
ATOM 1463 C CA . GLU A 1 187 ? 9.836 -9.688 -20.453 1 97.88 187 GLU A CA 1
ATOM 1464 C C . GLU A 1 187 ? 8.938 -9.539 -19.234 1 97.88 187 GLU A C 1
ATOM 1466 O O . GLU A 1 187 ? 7.84 -10.102 -19.188 1 97.88 187 GLU A O 1
ATOM 1471 N N . ALA A 1 188 ? 9.406 -8.82 -18.297 1 97.88 188 ALA A N 1
ATOM 1472 C CA . ALA A 1 188 ? 8.617 -8.57 -17.094 1 97.88 188 ALA A CA 1
ATOM 1473 C C . ALA A 1 188 ? 7.363 -7.77 -17.406 1 97.88 188 ALA A C 1
ATOM 1475 O O . ALA A 1 188 ? 6.281 -8.062 -16.891 1 97.88 188 ALA A O 1
ATOM 1476 N N . ALA A 1 189 ? 7.504 -6.77 -18.25 1 97.94 189 ALA A N 1
ATOM 1477 C CA . ALA A 1 189 ? 6.363 -5.965 -18.672 1 97.94 189 ALA A CA 1
ATOM 1478 C C . ALA A 1 189 ? 5.301 -6.828 -19.344 1 97.94 189 ALA A C 1
ATOM 1480 O O . ALA A 1 189 ? 4.109 -6.707 -19.062 1 97.94 189 ALA A O 1
ATOM 1481 N N . ASN A 1 190 ? 5.762 -7.688 -20.172 1 98.44 190 ASN A N 1
ATOM 1482 C CA . ASN A 1 190 ? 4.848 -8.586 -20.859 1 98.44 190 ASN A CA 1
ATOM 1483 C C . ASN A 1 190 ? 4.16 -9.547 -19.891 1 98.44 190 ASN A C 1
ATOM 1485 O O . ASN A 1 190 ? 2.959 -9.797 -20 1 98.44 190 ASN A O 1
ATOM 1489 N N . ALA A 1 191 ? 4.934 -10.07 -19 1 98.62 191 ALA A N 1
ATOM 1490 C CA . ALA A 1 191 ? 4.379 -11 -18.016 1 98.62 191 ALA A CA 1
ATOM 1491 C C . ALA A 1 191 ? 3.312 -10.328 -17.156 1 98.62 191 ALA A C 1
ATOM 1493 O O . ALA A 1 191 ? 2.264 -10.914 -16.891 1 98.62 191 ALA A O 1
ATOM 1494 N N . LEU A 1 192 ? 3.541 -9.07 -16.734 1 98.44 192 LEU A N 1
ATOM 1495 C CA . LEU A 1 192 ? 2.578 -8.328 -15.93 1 98.44 192 LEU A CA 1
ATOM 1496 C C . LEU A 1 192 ? 1.321 -8.023 -16.734 1 98.44 192 LEU A C 1
ATOM 1498 O O . LEU A 1 192 ? 0.204 -8.164 -16.234 1 98.44 192 LEU A O 1
ATOM 1502 N N . GLU A 1 193 ? 1.55 -7.617 -17.953 1 98.62 193 GLU A N 1
ATOM 1503 C CA . GLU A 1 193 ? 0.406 -7.336 -18.812 1 98.62 193 GLU A CA 1
ATOM 1504 C C . GLU A 1 193 ? -0.437 -8.594 -19.031 1 98.62 193 GLU A C 1
ATOM 1506 O O . GLU A 1 193 ? -1.667 -8.539 -18.969 1 98.62 193 GLU A O 1
ATOM 1511 N N . ASN A 1 194 ? 0.184 -9.695 -19.312 1 98.44 194 ASN A N 1
ATOM 1512 C CA . ASN A 1 194 ? -0.517 -10.961 -19.484 1 98.44 194 ASN A CA 1
ATOM 1513 C C . ASN A 1 194 ? -1.297 -11.344 -18.234 1 98.44 194 ASN A C 1
ATOM 1515 O O . ASN A 1 194 ? -2.434 -11.812 -18.328 1 98.44 194 ASN A O 1
ATOM 1519 N N . PHE A 1 195 ? -0.646 -11.234 -17.094 1 98.38 195 PHE A N 1
ATOM 1520 C CA . PHE A 1 195 ? -1.312 -11.492 -15.828 1 98.38 195 PHE A CA 1
ATOM 1521 C C . PHE A 1 195 ? -2.59 -10.664 -15.711 1 98.38 195 PHE A C 1
ATOM 1523 O O . PHE A 1 195 ? -3.654 -11.203 -15.398 1 98.38 195 PHE A O 1
ATOM 1530 N N . ILE A 1 196 ? -2.469 -9.336 -15.922 1 98.12 196 ILE A N 1
ATOM 1531 C CA . ILE A 1 196 ? -3.58 -8.398 -15.766 1 98.12 196 ILE A CA 1
ATOM 1532 C C . ILE A 1 196 ? -4.688 -8.75 -16.766 1 98.12 196 ILE A C 1
ATOM 1534 O O . ILE A 1 196 ? -5.863 -8.812 -16.391 1 98.12 196 ILE A O 1
ATOM 1538 N N . GLU A 1 197 ? -4.348 -9 -17.984 1 97.56 197 GLU A N 1
ATOM 1539 C CA . GLU A 1 197 ? -5.32 -9.312 -19.031 1 97.56 197 GLU A CA 1
ATOM 1540 C C . GLU A 1 197 ? -6.031 -10.633 -18.734 1 97.56 197 GLU A C 1
ATOM 1542 O O . GLU A 1 197 ? -7.262 -10.703 -18.781 1 97.56 197 GLU A O 1
ATOM 1547 N N . THR A 1 198 ? -5.27 -11.617 -18.453 1 97.88 198 THR A N 1
ATOM 1548 C CA . THR A 1 198 ? -5.812 -12.953 -18.203 1 97.88 198 THR A CA 1
ATOM 1549 C C . THR A 1 198 ? -6.762 -12.938 -17.016 1 97.88 198 THR A C 1
ATOM 1551 O O . THR A 1 198 ? -7.809 -13.586 -17.031 1 97.88 198 THR A O 1
ATOM 1554 N N . THR A 1 199 ? -6.418 -12.18 -16.016 1 98 199 THR A N 1
ATOM 1555 C CA . THR A 1 199 ? -7.18 -12.227 -14.773 1 98 199 THR A CA 1
ATOM 1556 C C . THR A 1 199 ? -8.375 -11.281 -14.828 1 98 199 THR A C 1
ATOM 1558 O O . THR A 1 199 ? -9.305 -11.391 -14.031 1 98 199 THR A O 1
ATOM 1561 N N . SER A 1 200 ? -8.375 -10.344 -15.75 1 96.12 200 SER A N 1
ATOM 1562 C CA . SER A 1 200 ? -9.453 -9.375 -15.852 1 96.12 200 SER A CA 1
ATOM 1563 C C . SER A 1 200 ? -10.789 -10.055 -16.141 1 96.12 200 SER A C 1
ATOM 1565 O O . SER A 1 200 ? -11.852 -9.484 -15.883 1 96.12 200 SER A O 1
ATOM 1567 N N . ILE A 1 201 ? -10.75 -11.242 -16.625 1 95.25 201 ILE A N 1
ATOM 1568 C CA . ILE A 1 201 ? -11.961 -11.969 -16.984 1 95.25 201 ILE A CA 1
ATOM 1569 C C . ILE A 1 201 ? -12.727 -12.352 -15.719 1 95.25 201 ILE A C 1
ATOM 1571 O O . ILE A 1 201 ? -13.898 -12.727 -15.789 1 95.25 201 ILE A O 1
ATOM 1575 N N . LEU A 1 202 ? -12.047 -12.359 -14.602 1 95.88 202 LEU A N 1
ATOM 1576 C CA . LEU A 1 202 ? -12.68 -12.75 -13.352 1 95.88 202 LEU A CA 1
ATOM 1577 C C . LEU A 1 202 ? -13.602 -11.656 -12.836 1 95.88 202 LEU A C 1
ATOM 1579 O O . LEU A 1 202 ? -14.414 -11.891 -11.938 1 95.88 202 LEU A O 1
ATOM 1583 N N . LEU A 1 203 ? -13.398 -10.43 -13.328 1 93.62 203 LEU A N 1
ATOM 1584 C CA . LEU A 1 203 ? -14.203 -9.297 -12.891 1 93.62 203 LEU A CA 1
ATOM 1585 C C . LEU A 1 203 ? -15.555 -9.281 -13.602 1 93.62 203 LEU A C 1
ATOM 1587 O O . LEU A 1 203 ? -15.617 -9.43 -14.828 1 93.62 203 LEU A O 1
ATOM 1591 N N . PRO A 1 204 ? -16.562 -9.148 -12.773 1 86.56 204 PRO A N 1
ATOM 1592 C CA . PRO A 1 204 ? -17.859 -8.953 -13.422 1 86.56 204 PRO A CA 1
ATOM 1593 C C . PRO A 1 204 ? -17.891 -7.715 -14.312 1 86.56 204 PRO A C 1
ATOM 1595 O O . PRO A 1 204 ? -17.047 -6.832 -14.18 1 86.56 204 PRO A O 1
ATOM 1598 N N . ALA A 1 205 ? -18.766 -7.758 -15.281 1 78.5 205 ALA A N 1
ATOM 1599 C CA . ALA A 1 205 ? -18.922 -6.594 -16.141 1 78.5 205 ALA A CA 1
ATOM 1600 C C . ALA A 1 205 ? -19.156 -5.328 -15.32 1 78.5 205 ALA A C 1
ATOM 1602 O O . ALA A 1 205 ? -19.844 -5.363 -14.297 1 78.5 205 ALA A O 1
ATOM 1603 N N . ALA A 1 206 ? -18.203 -4.379 -15.531 1 65.38 206 ALA A N 1
ATOM 1604 C CA . ALA A 1 206 ? -18.203 -3.127 -14.781 1 65.38 206 ALA A CA 1
ATOM 1605 C C . ALA A 1 206 ? -19.594 -2.518 -14.711 1 65.38 206 ALA A C 1
ATOM 1607 O O . ALA A 1 206 ? -20.375 -2.635 -15.664 1 65.38 206 ALA A O 1
ATOM 1608 N N . ASP A 1 207 ? -19.922 -2.242 -13.469 1 58.81 207 ASP A N 1
ATOM 1609 C CA . ASP A 1 207 ? -21.125 -1.432 -13.336 1 58.81 207 ASP A CA 1
ATOM 1610 C C . ASP A 1 207 ? -20.969 -0.09 -14.047 1 58.81 207 ASP A C 1
ATOM 1612 O O . ASP A 1 207 ? -20.078 0.691 -13.719 1 58.81 207 ASP A O 1
ATOM 1616 N N . PRO A 1 208 ? -21.578 0.108 -15.172 1 52.16 208 PRO A N 1
ATOM 1617 C CA . PRO A 1 208 ? -21.469 1.366 -15.914 1 52.16 208 PRO A CA 1
ATOM 1618 C C . PRO A 1 208 ? -21.516 2.592 -15.008 1 52.16 208 PRO A C 1
ATOM 1620 O O . PRO A 1 208 ? -20.953 3.639 -15.344 1 52.16 208 PRO A O 1
ATOM 1623 N N . GLU A 1 209 ? -22.172 2.506 -13.891 1 50.16 209 GLU A N 1
ATOM 1624 C CA . GLU A 1 209 ? -22.391 3.666 -13.031 1 50.16 209 GLU A CA 1
ATOM 1625 C C . GLU A 1 209 ? -21.125 4.027 -12.266 1 50.16 209 GLU A C 1
ATOM 1627 O O . GLU A 1 209 ? -20.938 5.176 -11.859 1 50.16 209 GLU A O 1
ATOM 1632 N N . LEU A 1 210 ? -20.297 3.143 -11.93 1 53.75 210 LEU A N 1
ATOM 1633 C CA . LEU A 1 210 ? -19.141 3.381 -11.078 1 53.75 210 LEU A CA 1
ATOM 1634 C C . LEU A 1 210 ? -17.953 3.902 -11.898 1 53.75 210 LEU A C 1
ATOM 1636 O O . LEU A 1 210 ? -16.984 4.43 -11.344 1 53.75 210 LEU A O 1
ATOM 1640 N N . MET A 1 211 ? -17.859 3.564 -13.203 1 45.34 211 MET A N 1
ATOM 1641 C CA . MET A 1 211 ? -16.719 3.971 -14.008 1 45.34 211 MET A CA 1
ATOM 1642 C C . MET A 1 211 ? -16.625 5.492 -14.094 1 45.34 211 MET A C 1
ATOM 1644 O O . MET A 1 211 ? -15.594 6.031 -14.516 1 45.34 211 MET A O 1
ATOM 1648 N N . HIS A 1 212 ? -17.719 6.168 -13.898 1 40.09 212 HIS A N 1
ATOM 1649 C CA . HIS A 1 212 ? -17.766 7.605 -14.141 1 40.09 212 HIS A CA 1
ATOM 1650 C C . HIS A 1 212 ? -17.562 8.391 -12.852 1 40.09 212 HIS A C 1
ATOM 1652 O O . HIS A 1 212 ? -17.672 9.617 -12.844 1 40.09 212 HIS A O 1
ATOM 1658 N N . ALA A 1 213 ? -17.281 7.715 -11.812 1 36.44 213 ALA A N 1
ATOM 1659 C CA . ALA A 1 213 ? -17.203 8.57 -10.633 1 36.44 213 ALA A CA 1
ATOM 1660 C C . ALA A 1 213 ? -15.75 8.867 -10.266 1 36.44 213 ALA A C 1
ATOM 1662 O O . ALA A 1 213 ? -14.875 8.016 -10.453 1 36.44 213 ALA A O 1
ATOM 1663 N N . ASN B 1 1 ? -20.672 1.7 1.95 1 37.06 1 ASN B N 1
ATOM 1664 C CA . ASN B 1 1 ? -20.094 1.699 3.289 1 37.06 1 ASN B CA 1
ATOM 1665 C C . ASN B 1 1 ? -18.578 1.661 3.242 1 37.06 1 ASN B C 1
ATOM 1667 O O . ASN B 1 1 ? -17.984 0.641 2.881 1 37.06 1 ASN B O 1
ATOM 1671 N N . PRO B 1 2 ? -18.047 2.758 3.127 1 41.25 2 PRO B N 1
ATOM 1672 C CA . PRO B 1 2 ? -16.578 2.904 3.074 1 41.25 2 PRO B CA 1
ATOM 1673 C C . PRO B 1 2 ? -15.867 2.014 4.082 1 41.25 2 PRO B C 1
ATOM 1675 O O . PRO B 1 2 ? -14.641 1.854 4.012 1 41.25 2 PRO B O 1
ATOM 1678 N N . SER B 1 3 ? -16.5 1.823 5.285 1 44.59 3 SER B N 1
ATOM 1679 C CA . SER B 1 3 ? -15.75 1.17 6.352 1 44.59 3 SER B CA 1
ATOM 1680 C C . SER B 1 3 ? -15.031 -0.071 5.836 1 44.59 3 SER B C 1
ATOM 1682 O O . SER B 1 3 ? -13.922 -0.376 6.277 1 44.59 3 SER B O 1
ATOM 1684 N N . ARG B 1 4 ? -15.883 -0.842 5.062 1 44.84 4 ARG B N 1
ATOM 1685 C CA . ARG B 1 4 ? -15.383 -2.16 4.688 1 44.84 4 ARG B CA 1
ATOM 1686 C C . ARG B 1 4 ? -14.453 -2.068 3.48 1 44.84 4 ARG B C 1
ATOM 1688 O O . ARG B 1 4 ? -13.75 -3.027 3.156 1 44.84 4 ARG B O 1
ATOM 1695 N N . PHE B 1 5 ? -14.664 -1.007 2.777 1 51.41 5 PHE B N 1
ATOM 1696 C CA . PHE B 1 5 ? -13.93 -0.927 1.521 1 51.41 5 PHE B CA 1
ATOM 1697 C C . PHE B 1 5 ? -12.547 -0.324 1.74 1 51.41 5 PHE B C 1
ATOM 1699 O O . PHE B 1 5 ? -12.391 0.645 2.486 1 51.41 5 PHE B O 1
ATOM 1706 N N . GLY B 1 6 ? -11.539 -1.084 1.751 1 67.75 6 GLY B N 1
ATOM 1707 C CA . GLY B 1 6 ? -10.133 -0.83 2.006 1 67.75 6 GLY B CA 1
ATOM 1708 C C . GLY B 1 6 ? -9.711 0.593 1.688 1 67.75 6 GLY B C 1
ATOM 1709 O O . GLY B 1 6 ? -9.617 0.969 0.517 1 67.75 6 GLY B O 1
ATOM 1710 N N . ALA B 1 7 ? -9.836 1.508 2.621 1 84.19 7 ALA B N 1
ATOM 1711 C CA . ALA B 1 7 ? -9.445 2.912 2.525 1 84.19 7 ALA B CA 1
ATOM 1712 C C . ALA B 1 7 ? -8.18 3.072 1.688 1 84.19 7 ALA B C 1
ATOM 1714 O O . ALA B 1 7 ? -8.055 4.031 0.921 1 84.19 7 ALA B O 1
ATOM 1715 N N . TYR B 1 8 ? -7.473 2.027 1.65 1 92.56 8 TYR B N 1
ATOM 1716 C CA . TYR B 1 8 ? -6.195 2.127 0.953 1 92.56 8 TYR B CA 1
ATOM 1717 C C . TYR B 1 8 ? -6.398 2.135 -0.558 1 92.56 8 TYR B C 1
ATOM 1719 O O . TYR B 1 8 ? -5.707 2.857 -1.279 1 92.56 8 TYR B O 1
ATOM 1727 N N . GLY B 1 9 ? -7.41 1.355 -1.01 1 93.38 9 GLY B N 1
ATOM 1728 C CA . GLY B 1 9 ? -7.691 1.345 -2.436 1 93.38 9 GLY B CA 1
ATOM 1729 C C . GLY B 1 9 ? -8.188 2.682 -2.957 1 93.38 9 GLY B C 1
ATOM 1730 O O . GLY B 1 9 ? -7.688 3.182 -3.969 1 93.38 9 GLY B O 1
ATOM 1731 N N . VAL B 1 10 ? -9.086 3.268 -2.227 1 92.94 10 VAL B N 1
ATOM 1732 C CA . VAL B 1 10 ? -9.68 4.535 -2.637 1 92.94 10 VAL B CA 1
ATOM 1733 C C . VAL B 1 10 ? -8.625 5.641 -2.586 1 92.94 10 VAL B C 1
ATOM 1735 O O . VAL B 1 10 ? -8.562 6.488 -3.479 1 92.94 10 VAL B O 1
ATOM 1738 N N . ILE B 1 11 ? -7.883 5.629 -1.58 1 95.25 11 ILE B N 1
ATOM 1739 C CA . ILE B 1 11 ? -6.84 6.637 -1.422 1 95.25 11 ILE B CA 1
ATOM 1740 C C . ILE B 1 11 ? -5.797 6.48 -2.527 1 95.25 11 ILE B C 1
ATOM 1742 O O . ILE B 1 11 ? -5.344 7.469 -3.107 1 95.25 11 ILE B O 1
ATOM 1746 N N . THR B 1 12 ? -5.426 5.238 -2.824 1 95.81 12 THR B N 1
ATOM 1747 C CA . THR B 1 12 ? -4.5 4.98 -3.92 1 95.81 12 THR B CA 1
ATOM 1748 C C . THR B 1 12 ? -5.043 5.535 -5.234 1 95.81 12 THR B C 1
ATOM 1750 O O . THR B 1 12 ? -4.328 6.215 -5.973 1 95.81 12 THR B O 1
ATOM 1753 N N . GLU B 1 13 ? -6.301 5.297 -5.504 1 94.94 13 GLU B N 1
ATOM 1754 C CA . GLU B 1 13 ? -6.93 5.801 -6.723 1 94.94 13 GLU B CA 1
ATOM 1755 C C . GLU B 1 13 ? -6.934 7.324 -6.75 1 94.94 13 GLU B C 1
ATOM 1757 O O . GLU B 1 13 ? -6.684 7.934 -7.793 1 94.94 13 GLU B O 1
ATOM 1762 N N . ALA B 1 14 ? -7.25 7.926 -5.633 1 95.88 14 ALA B N 1
ATOM 1763 C CA . ALA B 1 14 ? -7.25 9.383 -5.551 1 95.88 14 ALA B CA 1
ATOM 1764 C C . ALA B 1 14 ? -5.871 9.953 -5.875 1 95.88 14 ALA B C 1
ATOM 1766 O O . ALA B 1 14 ? -5.754 10.93 -6.617 1 95.88 14 ALA B O 1
ATOM 1767 N N . LEU B 1 15 ? -4.84 9.336 -5.328 1 96.94 15 LEU B N 1
ATOM 1768 C CA . LEU B 1 15 ? -3.477 9.797 -5.57 1 96.94 15 LEU B CA 1
ATOM 1769 C C . LEU B 1 15 ? -3.084 9.586 -7.027 1 96.94 15 LEU B C 1
ATOM 1771 O O . LEU B 1 15 ? -2.381 10.422 -7.609 1 96.94 15 LEU B O 1
ATOM 1775 N N . ILE B 1 16 ? -3.531 8.469 -7.633 1 96.62 16 ILE B N 1
ATOM 1776 C CA . ILE B 1 16 ? -3.229 8.18 -9.031 1 96.62 16 ILE B CA 1
ATOM 1777 C C . ILE B 1 16 ? -3.902 9.211 -9.93 1 96.62 16 ILE B C 1
ATOM 1779 O O . ILE B 1 16 ? -3.336 9.625 -10.945 1 96.62 16 ILE B O 1
ATOM 1783 N N . LEU B 1 17 ? -5.051 9.695 -9.578 1 95.44 17 LEU B N 1
ATOM 1784 C CA . LEU B 1 17 ? -5.793 10.672 -10.359 1 95.44 17 LEU B CA 1
ATOM 1785 C C . LEU B 1 17 ? -5.012 11.977 -10.484 1 95.44 17 LEU B C 1
ATOM 1787 O O . LEU B 1 17 ? -5.117 12.68 -11.492 1 95.44 17 LEU B O 1
ATOM 1791 N N . HIS B 1 18 ? -4.25 12.266 -9.508 1 96.62 18 HIS B N 1
ATOM 1792 C CA . HIS B 1 18 ? -3.516 13.531 -9.492 1 96.62 18 HIS B CA 1
ATOM 1793 C C . HIS B 1 18 ? -2.098 13.352 -10.023 1 96.62 18 HIS B C 1
ATOM 1795 O O . HIS B 1 18 ? -1.29 14.281 -9.969 1 96.62 18 HIS B O 1
ATOM 1801 N N . LYS B 1 19 ? -1.847 12.203 -10.445 1 95.69 19 LYS B N 1
ATOM 1802 C CA . LYS B 1 19 ? -0.504 11.883 -10.914 1 95.69 19 LYS B CA 1
ATOM 1803 C C . LYS B 1 19 ? -0.359 12.195 -12.406 1 95.69 19 LYS B C 1
ATOM 1805 O O . LYS B 1 19 ? -0.108 11.289 -13.211 1 95.69 19 LYS B O 1
ATOM 1810 N N . THR B 1 20 ? -0.461 13.477 -12.773 1 91.56 20 THR B N 1
ATOM 1811 C CA . THR B 1 20 ? -0.306 13.984 -14.133 1 91.56 20 THR B CA 1
ATOM 1812 C C . THR B 1 20 ? 0.779 15.062 -14.188 1 91.56 20 THR B C 1
ATOM 1814 O O . THR B 1 20 ? 0.603 16.156 -13.656 1 91.56 20 THR B O 1
ATOM 1817 N N . PRO B 1 21 ? 1.879 14.758 -14.836 1 90.56 21 PRO B N 1
ATOM 1818 C CA . PRO B 1 21 ? 2.16 13.547 -15.602 1 90.56 21 PRO B CA 1
ATOM 1819 C C . PRO B 1 21 ? 2.352 12.32 -14.711 1 90.56 21 PRO B C 1
ATOM 1821 O O . PRO B 1 21 ? 2.391 12.438 -13.484 1 90.56 21 PRO B O 1
ATOM 1824 N N . ARG B 1 22 ? 2.479 11.102 -15.258 1 88 22 ARG B N 1
ATOM 1825 C CA . ARG B 1 22 ? 2.508 9.82 -14.562 1 88 22 ARG B CA 1
ATOM 1826 C C . ARG B 1 22 ? 3.721 9.727 -13.641 1 88 22 ARG B C 1
ATOM 1828 O O . ARG B 1 22 ? 3.689 9.016 -12.633 1 88 22 ARG B O 1
ATOM 1835 N N . ASN B 1 23 ? 4.766 10.352 -14.039 1 88.69 23 ASN B N 1
ATOM 1836 C CA . ASN B 1 23 ? 5.992 10.273 -13.25 1 88.69 23 ASN B CA 1
ATOM 1837 C C . ASN B 1 23 ? 6.109 11.445 -12.273 1 88.69 23 ASN B C 1
ATOM 1839 O O . ASN B 1 23 ? 7.199 11.75 -11.797 1 88.69 23 ASN B O 1
ATOM 1843 N N . ARG B 1 24 ? 4.996 12.156 -11.969 1 93.56 24 ARG B N 1
ATOM 1844 C CA . ARG B 1 24 ? 4.938 13.328 -11.109 1 93.56 24 ARG B CA 1
ATOM 1845 C C . ARG B 1 24 ? 5.473 13.016 -9.719 1 93.56 24 ARG B C 1
ATOM 1847 O O . ARG B 1 24 ? 6.18 13.828 -9.117 1 93.56 24 ARG B O 1
ATOM 1854 N N . TYR B 1 25 ? 5.168 11.891 -9.188 1 95.19 25 TYR B N 1
ATOM 1855 C CA . TYR B 1 25 ? 5.648 11.367 -7.918 1 95.19 25 TYR B CA 1
ATOM 1856 C C . TYR B 1 25 ? 5.453 9.859 -7.836 1 95.19 25 TYR B C 1
ATOM 1858 O O . TYR B 1 25 ? 4.75 9.273 -8.664 1 95.19 25 TYR B O 1
ATOM 1866 N N . THR B 1 26 ? 6.156 9.289 -6.918 1 95.19 26 THR B N 1
ATOM 1867 C CA . THR B 1 26 ? 5.957 7.879 -6.598 1 95.19 26 THR B CA 1
ATOM 1868 C C . THR B 1 26 ? 5.109 7.727 -5.34 1 95.19 26 THR B C 1
ATOM 1870 O O . THR B 1 26 ? 5.285 8.469 -4.371 1 95.19 26 THR B O 1
ATOM 1873 N N . ILE B 1 27 ? 4.148 6.777 -5.379 1 96.62 27 ILE B N 1
ATOM 1874 C CA . ILE B 1 27 ? 3.371 6.395 -4.207 1 96.62 27 ILE B CA 1
ATOM 1875 C C . ILE B 1 27 ? 4.055 5.234 -3.488 1 96.62 27 ILE B C 1
ATOM 1877 O O . ILE B 1 27 ? 4.285 4.176 -4.082 1 96.62 27 ILE B O 1
ATOM 1881 N N . PHE B 1 28 ? 4.445 5.449 -2.256 1 95.19 28 PHE B N 1
ATOM 1882 C CA . PHE B 1 28 ? 5.09 4.426 -1.44 1 95.19 28 PHE B CA 1
ATOM 1883 C C . PHE B 1 28 ? 4.137 3.916 -0.364 1 95.19 28 PHE B C 1
ATOM 1885 O O . PHE B 1 28 ? 4.066 4.48 0.729 1 95.19 28 PHE B O 1
ATOM 1892 N N . PRO B 1 29 ? 3.42 2.805 -0.654 1 94.12 29 PRO B N 1
ATOM 1893 C CA . PRO B 1 29 ? 2.66 2.213 0.449 1 94.12 29 PRO B CA 1
ATOM 1894 C C . PRO B 1 29 ? 3.555 1.599 1.521 1 94.12 29 PRO B C 1
ATOM 1896 O O . PRO B 1 29 ? 4.531 0.918 1.198 1 94.12 29 PRO B O 1
ATOM 1899 N N . GLN B 1 30 ? 3.309 1.959 2.744 1 89.81 30 GLN B N 1
ATOM 1900 C CA . GLN B 1 30 ? 3.908 1.305 3.902 1 89.81 30 GLN B CA 1
ATOM 1901 C C . GLN B 1 30 ? 5.434 1.365 3.842 1 89.81 30 GLN B C 1
ATOM 1903 O O . GLN B 1 30 ? 6.109 0.359 4.062 1 89.81 30 GLN B O 1
ATOM 1908 N N . LEU B 1 31 ? 5.941 2.488 3.465 1 91.25 31 LEU B N 1
ATOM 1909 C CA . LEU B 1 31 ? 7.387 2.676 3.449 1 91.25 31 LEU B CA 1
ATOM 1910 C C . LEU B 1 31 ? 7.945 2.715 4.867 1 91.25 31 LEU B C 1
ATOM 1912 O O . LEU B 1 31 ? 7.656 3.641 5.629 1 91.25 31 LEU B O 1
ATOM 1916 N N . PHE B 1 32 ? 8.703 1.75 5.199 1 87.56 32 PHE B N 1
ATOM 1917 C CA . PHE B 1 32 ? 9.352 1.777 6.504 1 87.56 32 PHE B CA 1
ATOM 1918 C C . PHE B 1 32 ? 10.414 2.863 6.559 1 87.56 32 PHE B C 1
ATOM 1920 O O . PHE B 1 32 ? 11.336 2.879 5.734 1 87.56 32 PHE B O 1
ATOM 1927 N N . ILE B 1 33 ? 10.305 3.717 7.469 1 90.12 33 ILE B N 1
ATOM 1928 C CA . ILE B 1 33 ? 11.273 4.793 7.668 1 90.12 33 ILE B CA 1
ATOM 1929 C C . ILE B 1 33 ? 11.984 4.613 9.008 1 90.12 33 ILE B C 1
ATOM 1931 O O . ILE B 1 33 ? 11.375 4.766 10.062 1 90.12 33 ILE B O 1
ATOM 1935 N N . PRO B 1 34 ? 13.219 4.324 8.906 1 85.31 34 PRO B N 1
ATOM 1936 C CA . PRO B 1 34 ? 13.938 4.133 10.172 1 85.31 34 PRO B CA 1
ATOM 1937 C C . PRO B 1 34 ? 14 5.406 11.008 1 85.31 34 PRO B C 1
ATOM 1939 O O . PRO B 1 34 ? 14.055 6.508 10.461 1 85.31 34 PRO B O 1
ATOM 1942 N N . TRP B 1 35 ? 13.945 5.281 12.328 1 83.31 35 TRP B N 1
ATOM 1943 C CA . TRP B 1 35 ? 14.039 6.422 13.227 1 83.31 35 TRP B CA 1
ATOM 1944 C C . TRP B 1 35 ? 15.406 7.09 13.133 1 83.31 35 TRP B C 1
ATOM 1946 O O . TRP B 1 35 ? 15.508 8.32 13.156 1 83.31 35 TRP B O 1
ATOM 1956 N N . LYS B 1 36 ? 16.484 6.273 13.031 1 77.38 36 LYS B N 1
ATOM 1957 C CA . LYS B 1 36 ? 17.844 6.77 12.797 1 77.38 36 LYS B CA 1
ATOM 1958 C C . LYS B 1 36 ? 18.406 6.246 11.484 1 77.38 36 LYS B C 1
ATOM 1960 O O . LYS B 1 36 ? 18.141 5.105 11.102 1 77.38 36 LYS B O 1
ATOM 1965 N N . PRO B 1 37 ? 19.062 7.227 10.805 1 73.56 37 PRO B N 1
ATOM 1966 C CA . PRO B 1 37 ? 19.672 6.75 9.555 1 73.56 37 PRO B CA 1
ATOM 1967 C C . PRO B 1 37 ? 20.625 5.574 9.773 1 73.56 37 PRO B C 1
ATOM 1969 O O . PRO B 1 37 ? 21.188 5.426 10.859 1 73.56 37 PRO B O 1
ATOM 1972 N N . LYS B 1 38 ? 20.547 4.766 8.766 1 67.81 38 LYS B N 1
ATOM 1973 C CA . LYS B 1 38 ? 21.547 3.707 8.82 1 67.81 38 LYS B CA 1
ATOM 1974 C C . LYS B 1 38 ? 22.953 4.277 8.75 1 67.81 38 LYS B C 1
ATOM 1976 O O . LYS B 1 38 ? 23.297 4.984 7.797 1 67.81 38 LYS B O 1
ATOM 1981 N N . LEU B 1 39 ? 23.625 4.191 9.859 1 67.44 39 LEU B N 1
ATOM 1982 C CA . LEU B 1 39 ? 25.047 4.559 9.859 1 67.44 39 LEU B CA 1
ATOM 1983 C C . LEU B 1 39 ? 25.906 3.426 9.312 1 67.44 39 LEU B C 1
ATOM 1985 O O . LEU B 1 39 ? 25.516 2.258 9.383 1 67.44 39 LEU B O 1
ATOM 1989 N N . PRO B 1 40 ? 27.047 3.963 8.695 1 66.31 40 PRO B N 1
ATOM 1990 C CA . PRO B 1 40 ? 27.969 2.912 8.25 1 66.31 40 PRO B CA 1
ATOM 1991 C C . PRO B 1 40 ? 28.297 1.91 9.352 1 66.31 40 PRO B C 1
ATOM 1993 O O . PRO B 1 40 ? 28.484 2.297 10.508 1 66.31 40 PRO B O 1
ATOM 1996 N N . ASN B 1 41 ? 28.094 0.639 9.062 1 69.62 41 ASN B N 1
ATOM 1997 C CA . ASN B 1 41 ? 28.516 -0.465 9.922 1 69.62 41 ASN B CA 1
ATOM 1998 C C . ASN B 1 41 ? 27.516 -0.697 11.062 1 69.62 41 ASN B C 1
ATOM 2000 O O . ASN B 1 41 ? 27.875 -1.284 12.086 1 69.62 41 ASN B O 1
ATOM 2004 N N . GLN B 1 42 ? 26.516 0.034 11.102 1 67.69 42 GLN B N 1
ATOM 2005 C CA . GLN B 1 42 ? 25.5 -0.22 12.117 1 67.69 42 GLN B CA 1
ATOM 2006 C C . GLN B 1 42 ? 24.25 -0.852 11.5 1 67.69 42 GLN B C 1
ATOM 2008 O O . GLN B 1 42 ? 23.906 -0.566 10.352 1 67.69 42 GLN B O 1
ATOM 2013 N N . PRO B 1 43 ? 23.891 -1.783 12.312 1 67.38 43 PRO B N 1
ATOM 2014 C CA . PRO B 1 43 ? 22.625 -2.34 11.82 1 67.38 43 PRO B CA 1
ATOM 2015 C C . PRO B 1 43 ? 21.531 -1.289 11.688 1 67.38 43 PRO B C 1
ATOM 2017 O O . PRO B 1 43 ? 21.594 -0.24 12.336 1 67.38 43 PRO B O 1
ATOM 2020 N N . LEU B 1 44 ? 20.688 -1.469 10.711 1 66.81 44 LEU B N 1
ATOM 2021 C CA . LEU B 1 44 ? 19.531 -0.592 10.562 1 66.81 44 LEU B CA 1
ATOM 2022 C C . LEU B 1 44 ? 18.75 -0.51 11.867 1 66.81 44 LEU B C 1
ATOM 2024 O O . LEU B 1 44 ? 18.562 -1.521 12.547 1 66.81 44 LEU B O 1
ATOM 2028 N N . ASP B 1 45 ? 18.438 0.726 12.227 1 69.81 45 ASP B N 1
ATOM 2029 C CA . ASP B 1 45 ? 17.547 0.937 13.375 1 69.81 45 ASP B CA 1
ATOM 2030 C C . ASP B 1 45 ? 16.219 0.217 13.18 1 69.81 45 ASP B C 1
ATOM 2032 O O . ASP B 1 45 ? 15.539 0.418 12.172 1 69.81 45 ASP B O 1
ATOM 2036 N N . THR B 1 46 ? 15.922 -0.648 14.039 1 71.12 46 THR B N 1
ATOM 2037 C CA . THR B 1 46 ? 14.703 -1.437 13.906 1 71.12 46 THR B CA 1
ATOM 2038 C C . THR B 1 46 ? 13.484 -0.629 14.352 1 71.12 46 THR B C 1
ATOM 2040 O O . THR B 1 46 ? 12.344 -1.024 14.102 1 71.12 46 THR B O 1
ATOM 2043 N N . ARG B 1 47 ? 14 0.495 15.023 1 75.88 47 ARG B N 1
ATOM 2044 C CA . ARG B 1 47 ? 12.906 1.398 15.375 1 75.88 47 ARG B CA 1
ATOM 2045 C C . ARG B 1 47 ? 12.57 2.324 14.211 1 75.88 47 ARG B C 1
ATOM 2047 O O . ARG B 1 47 ? 13.461 2.762 13.484 1 75.88 47 ARG B O 1
ATOM 2054 N N . GLY B 1 48 ? 11.289 2.463 13.812 1 81.38 48 GLY B N 1
ATOM 2055 C CA . GLY B 1 48 ? 10.883 3.299 12.688 1 81.38 48 GLY B CA 1
ATOM 2056 C C . GLY B 1 48 ? 9.391 3.557 12.641 1 81.38 48 GLY B C 1
ATOM 2057 O O . GLY B 1 48 ? 8.688 3.352 13.633 1 81.38 48 GLY B O 1
ATOM 2058 N N . SER B 1 49 ? 9.109 4.281 11.742 1 87.06 49 SER B N 1
ATOM 2059 C CA . SER B 1 49 ? 7.707 4.574 11.453 1 87.06 49 SER B CA 1
ATOM 2060 C C . SER B 1 49 ? 7.293 4.043 10.086 1 87.06 49 SER B C 1
ATOM 2062 O O . SER B 1 49 ? 8.141 3.809 9.227 1 87.06 49 SER B O 1
ATOM 2064 N N . LEU B 1 50 ? 6.008 3.762 10.008 1 88.88 50 LEU B N 1
ATOM 2065 C CA . LEU B 1 50 ? 5.434 3.209 8.789 1 88.88 50 LEU B CA 1
ATOM 2066 C C . LEU B 1 50 ? 4.195 3.992 8.367 1 88.88 50 LEU B C 1
ATOM 2068 O O . LEU B 1 50 ? 3.072 3.602 8.68 1 88.88 50 LEU B O 1
ATOM 2072 N N . PRO B 1 51 ? 4.469 5.141 7.711 1 93.06 51 PRO B N 1
ATOM 2073 C CA . PRO B 1 51 ? 3.27 5.777 7.16 1 93.06 51 PRO B CA 1
ATOM 2074 C C . PRO B 1 51 ? 2.471 4.848 6.25 1 93.06 51 PRO B C 1
ATOM 2076 O O . PRO B 1 51 ? 3.051 4.016 5.551 1 93.06 51 PRO B O 1
ATOM 2079 N N . ASP B 1 52 ? 1.22 4.996 6.219 1 93.81 52 ASP B N 1
ATOM 2080 C CA . ASP B 1 52 ? 0.386 4.172 5.352 1 93.81 52 ASP B CA 1
ATOM 2081 C C . ASP B 1 52 ? 0.7 4.43 3.879 1 93.81 52 ASP B C 1
ATOM 2083 O O . ASP B 1 52 ? 0.694 3.504 3.064 1 93.81 52 ASP B O 1
ATOM 2087 N N . PHE B 1 53 ? 0.924 5.699 3.537 1 96 53 PHE B N 1
ATOM 2088 C CA . PHE B 1 53 ? 1.453 6.102 2.238 1 96 53 PHE B CA 1
ATOM 2089 C C . PHE B 1 53 ? 2.512 7.188 2.396 1 96 53 PHE B C 1
ATOM 2091 O O . PHE B 1 53 ? 2.441 8 3.322 1 96 53 PHE B O 1
ATOM 2098 N N . ALA B 1 54 ? 3.443 7.199 1.537 1 96.88 54 ALA B N 1
ATOM 2099 C CA . ALA B 1 54 ? 4.344 8.328 1.328 1 96.88 54 ALA B CA 1
ATOM 2100 C C . ALA B 1 54 ? 4.422 8.703 -0.149 1 96.88 54 ALA B C 1
ATOM 2102 O O . ALA B 1 54 ? 4.168 7.867 -1.021 1 96.88 54 ALA B O 1
ATOM 2103 N N . LEU B 1 55 ? 4.598 9.922 -0.398 1 97.38 55 LEU B N 1
ATOM 2104 C CA . LEU B 1 55 ? 4.836 10.406 -1.753 1 97.38 55 LEU B CA 1
ATOM 2105 C C . LEU B 1 55 ? 6.262 10.922 -1.902 1 97.38 55 LEU B C 1
ATOM 2107 O O . LEU B 1 55 ? 6.801 11.547 -0.986 1 97.38 55 LEU B O 1
ATOM 2111 N N . GLY B 1 56 ? 6.852 10.672 -2.98 1 96.12 56 GLY B N 1
ATOM 2112 C CA . GLY B 1 56 ? 8.219 11.094 -3.242 1 96.12 56 GLY B CA 1
ATOM 2113 C C . GLY B 1 56 ? 8.75 10.609 -4.578 1 96.12 56 GLY B C 1
ATOM 2114 O O . GLY B 1 56 ? 7.98 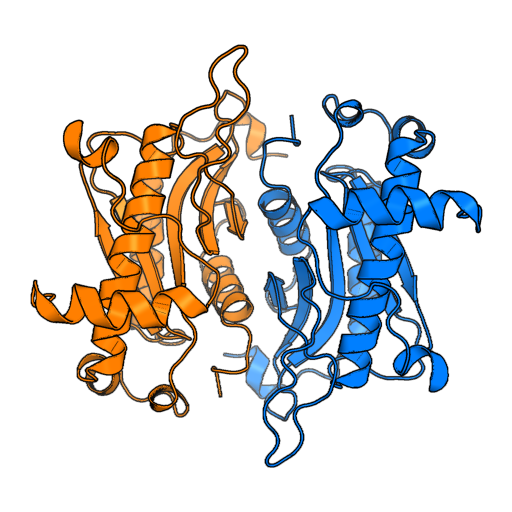10.383 -5.516 1 96.12 56 GLY B O 1
ATOM 2115 N N . CYS B 1 57 ? 10.031 10.594 -4.652 1 93.38 57 CYS B N 1
ATOM 2116 C CA . CYS B 1 57 ? 10.664 10.156 -5.891 1 93.38 57 CYS B CA 1
ATOM 2117 C C . CYS B 1 57 ? 11.922 9.344 -5.598 1 93.38 57 CYS B C 1
ATOM 2119 O O . CYS B 1 57 ? 12.484 9.438 -4.504 1 93.38 57 CYS B O 1
ATOM 2121 N N . TYR B 1 58 ? 12.25 8.523 -6.516 1 90.38 58 TYR B N 1
ATOM 2122 C CA . TYR B 1 58 ? 13.523 7.812 -6.488 1 90.38 58 TYR B CA 1
ATOM 2123 C C . TYR B 1 58 ? 14.648 8.672 -7.066 1 90.38 58 TYR B C 1
ATOM 2125 O O . TYR B 1 58 ? 14.43 9.43 -8.008 1 90.38 58 TYR B O 1
ATOM 2133 N N . TYR B 1 59 ? 15.797 8.469 -6.504 1 87.31 59 TYR B N 1
ATOM 2134 C CA . TYR B 1 5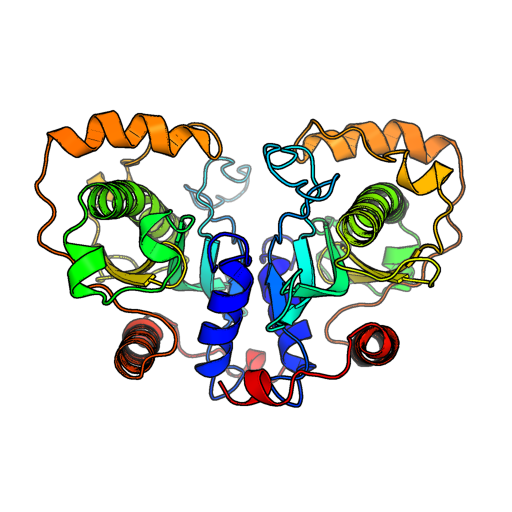9 ? 16.984 9.164 -6.98 1 87.31 59 TYR B CA 1
ATOM 2135 C C . TYR B 1 59 ? 18.156 8.195 -7.117 1 87.31 59 TYR B C 1
ATOM 2137 O O . TYR B 1 59 ? 18.172 7.133 -6.496 1 87.31 59 TYR B O 1
ATOM 2145 N N . ILE B 1 60 ? 19.109 8.602 -7.918 1 83.31 60 ILE B N 1
ATOM 2146 C CA . ILE B 1 60 ? 20.281 7.773 -8.172 1 83.31 60 ILE B CA 1
ATOM 2147 C C . ILE B 1 60 ? 21.188 7.785 -6.953 1 83.31 60 ILE B C 1
ATOM 2149 O O . ILE B 1 60 ? 21.75 6.75 -6.578 1 83.31 60 ILE B O 1
ATOM 2153 N N . ASN B 1 61 ? 21.328 8.938 -6.391 1 81.5 61 ASN B N 1
ATOM 2154 C CA . ASN B 1 61 ? 22.219 9.078 -5.25 1 81.5 61 ASN B CA 1
ATOM 2155 C C . ASN B 1 61 ? 21.5 8.852 -3.932 1 81.5 61 ASN B C 1
ATOM 2157 O O . ASN B 1 61 ? 20.297 9.109 -3.828 1 81.5 61 ASN B O 1
ATOM 2161 N N . ALA B 1 62 ? 22.234 8.352 -2.914 1 81.75 62 ALA B N 1
ATOM 2162 C CA . ALA B 1 62 ? 21.672 8.164 -1.58 1 81.75 62 ALA B CA 1
ATOM 2163 C C . ALA B 1 62 ? 21.125 9.477 -1.022 1 81.75 62 ALA B C 1
ATOM 2165 O O . ALA B 1 62 ? 21.734 10.539 -1.206 1 81.75 62 ALA B O 1
ATOM 2166 N N . PRO B 1 63 ? 19.922 9.359 -0.235 1 82.5 63 PRO B N 1
ATOM 2167 C CA . PRO B 1 63 ? 19.203 8.156 0.207 1 82.5 63 PRO B CA 1
ATOM 2168 C C . PRO B 1 63 ? 18.312 7.562 -0.887 1 82.5 63 PRO B C 1
ATOM 2170 O O . PRO B 1 63 ? 17.5 6.672 -0.616 1 82.5 63 PRO B O 1
ATOM 2173 N N . HIS B 1 64 ? 18.375 7.641 -2.035 1 85.56 64 HIS B N 1
ATOM 2174 C CA . HIS B 1 64 ? 17.781 7.137 -3.266 1 85.56 64 HIS B CA 1
ATOM 2175 C C . HIS B 1 64 ? 16.281 7.398 -3.295 1 85.56 64 HIS B C 1
ATOM 2177 O O . HIS B 1 64 ? 15.625 7.18 -4.316 1 85.56 64 HIS B O 1
ATOM 2183 N N . ILE B 1 65 ? 15.734 7.664 -2.105 1 90.75 65 ILE B N 1
ATOM 2184 C CA . ILE B 1 65 ? 14.352 8.125 -2.012 1 90.75 65 ILE B CA 1
ATOM 2185 C C . ILE B 1 65 ? 14.305 9.484 -1.325 1 90.75 65 ILE B C 1
ATOM 2187 O O . ILE B 1 65 ? 14.977 9.703 -0.315 1 90.75 65 ILE B O 1
ATOM 2191 N N . HIS B 1 66 ? 13.617 10.344 -1.916 1 93.62 66 HIS B N 1
ATOM 2192 C CA . HIS B 1 66 ? 13.227 11.586 -1.258 1 93.62 66 HIS B CA 1
ATOM 2193 C C . HIS B 1 66 ? 11.711 11.734 -1.216 1 93.62 66 HIS B C 1
ATOM 2195 O O . HIS B 1 66 ? 11.031 11.445 -2.199 1 93.62 66 HIS B O 1
ATOM 2201 N N . LEU B 1 67 ? 11.297 12.172 -0.096 1 96.25 67 LEU B N 1
ATOM 2202 C CA . LEU B 1 67 ? 9.852 12.273 0.092 1 96.25 67 LEU B CA 1
ATOM 2203 C C . LEU B 1 67 ? 9.398 13.727 -0.024 1 96.25 67 LEU B C 1
ATOM 2205 O O . LEU B 1 67 ? 10.195 14.648 0.123 1 96.25 67 LEU B O 1
ATOM 2209 N N . GLN B 1 68 ? 8.141 13.953 -0.333 1 97.75 68 GLN B N 1
ATOM 2210 C CA . GLN B 1 68 ? 7.527 15.273 -0.288 1 97.75 68 GLN B CA 1
ATOM 2211 C C . GLN B 1 68 ? 6.41 15.328 0.752 1 97.75 68 GLN B C 1
ATOM 2213 O O . GLN B 1 68 ? 5.883 16.406 1.048 1 97.75 68 GLN B O 1
ATOM 2218 N N . GLY B 1 69 ? 6 14.164 1.316 1 97.5 69 GLY B N 1
ATOM 2219 C CA . GLY B 1 69 ? 4.969 14.055 2.332 1 97.5 69 GLY B CA 1
ATOM 2220 C C . GLY B 1 69 ? 4.512 12.625 2.572 1 97.5 69 GLY B C 1
ATOM 2221 O O . GLY B 1 69 ? 5.02 11.695 1.945 1 97.5 69 GLY B O 1
ATOM 2222 N N . GLY B 1 70 ? 3.625 12.469 3.455 1 97.25 70 GLY B N 1
ATOM 2223 C CA . GLY B 1 70 ? 3.082 11.156 3.766 1 97.25 70 GLY B CA 1
ATOM 2224 C C . GLY B 1 70 ? 1.605 11.188 4.113 1 97.25 70 GLY B C 1
ATOM 2225 O O . GLY B 1 70 ? 0.931 12.195 3.889 1 97.25 70 GLY B O 1
ATOM 2226 N N . CYS B 1 71 ? 1.128 10.016 4.461 1 96.88 71 CYS B N 1
ATOM 2227 C CA . CYS B 1 71 ? -0.295 9.844 4.727 1 96.88 71 CYS B CA 1
ATOM 2228 C C . CYS B 1 71 ? -0.52 8.812 5.828 1 96.88 71 CYS B C 1
ATOM 2230 O O . CYS B 1 71 ? 0.035 7.715 5.781 1 96.88 71 CYS B O 1
ATOM 2232 N N . GLU B 1 72 ? -1.187 9.219 6.801 1 95.31 72 GLU B N 1
ATOM 2233 C CA . GLU B 1 72 ? -1.703 8.32 7.828 1 95.31 72 GLU B CA 1
ATOM 2234 C C . GLU B 1 72 ? -3.197 8.07 7.645 1 95.31 72 GLU B C 1
ATOM 2236 O O . GLU B 1 72 ? -3.957 9 7.355 1 95.31 72 GLU B O 1
ATOM 2241 N N . VAL B 1 73 ? -3.562 6.801 7.812 1 93.06 73 VAL B N 1
ATOM 2242 C CA . VAL B 1 73 ? -4.94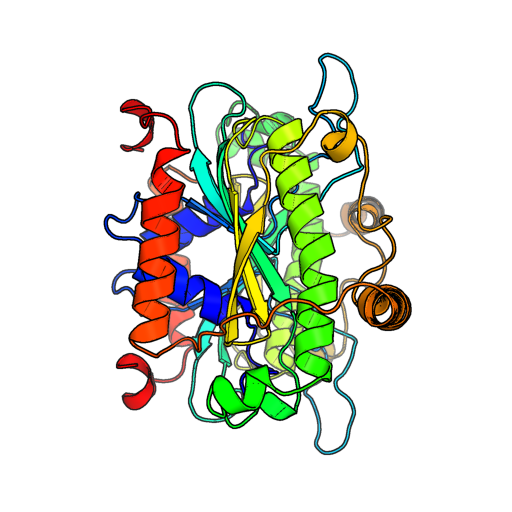5 6.43 7.523 1 93.06 73 VAL B CA 1
ATOM 2243 C C . VAL B 1 73 ? -5.543 5.707 8.727 1 93.06 73 VAL B C 1
ATOM 2245 O O . VAL B 1 73 ? -4.922 4.805 9.289 1 93.06 73 VAL B O 1
ATOM 2248 N N . LYS B 1 74 ? -6.68 6.133 9.07 1 90 74 LYS B N 1
ATOM 2249 C CA . LYS B 1 74 ? -7.488 5.426 10.062 1 90 74 LYS B CA 1
ATOM 2250 C C . LYS B 1 74 ? -8.789 4.914 9.453 1 90 74 LYS B C 1
ATOM 2252 O O . LYS B 1 74 ? -9.25 5.441 8.438 1 90 74 LYS B O 1
ATOM 2257 N N . LYS B 1 75 ? -9.289 3.943 10.094 1 86.94 75 LYS B N 1
ATOM 2258 C CA . LYS B 1 75 ? -10.547 3.361 9.625 1 86.94 75 LYS B CA 1
ATOM 2259 C C . LYS B 1 75 ? -11.703 4.332 9.82 1 86.94 75 LYS B C 1
ATOM 2261 O O . LYS B 1 75 ? -11.742 5.074 10.805 1 86.94 75 LYS B O 1
ATOM 2266 N N . ALA B 1 76 ? -12.633 4.23 8.93 1 89 76 ALA B N 1
ATOM 2267 C CA . ALA B 1 76 ? -13.852 5.02 9.047 1 89 76 ALA B CA 1
ATOM 2268 C C . ALA B 1 76 ? -14.633 4.648 10.297 1 89 76 ALA B C 1
ATOM 2270 O O . ALA B 1 76 ? -14.648 3.482 10.711 1 89 76 ALA B O 1
ATOM 2271 N N . THR B 1 77 ? -15.32 5.598 10.859 1 87.06 77 THR B N 1
ATOM 2272 C CA . THR B 1 77 ? -16.234 5.344 11.969 1 87.06 77 THR B CA 1
ATOM 2273 C C . THR B 1 77 ? -17.641 5.074 11.461 1 87.06 77 THR B C 1
ATOM 2275 O O . THR B 1 77 ? -17.953 5.316 10.289 1 87.06 77 THR B O 1
ATOM 2278 N N . THR B 1 78 ? -18.438 4.613 12.352 1 86.62 78 THR B N 1
ATOM 2279 C CA . THR B 1 78 ? -19.812 4.301 11.984 1 86.62 78 THR B CA 1
ATOM 2280 C C . THR B 1 78 ? -20.547 5.551 11.508 1 86.62 78 THR B C 1
ATOM 2282 O O . THR B 1 78 ? -21.422 5.473 10.633 1 86.62 78 THR B O 1
ATOM 2285 N N . LEU B 1 79 ? -20.234 6.707 12.039 1 91.12 79 LEU B N 1
ATOM 2286 C CA . LEU B 1 79 ? -20.844 7.98 11.656 1 91.12 79 LEU B CA 1
ATOM 2287 C C . LEU B 1 79 ? -20.672 8.25 10.172 1 91.12 79 LEU B C 1
ATOM 2289 O O . LEU B 1 79 ? -21.5 8.93 9.555 1 91.12 79 LEU B O 1
ATOM 2293 N N . MET B 1 80 ? -19.688 7.656 9.555 1 89.94 80 MET B N 1
ATOM 2294 C CA . MET B 1 80 ? -19.281 8.008 8.203 1 89.94 80 MET B CA 1
ATOM 2295 C C . MET B 1 80 ? -19.969 7.121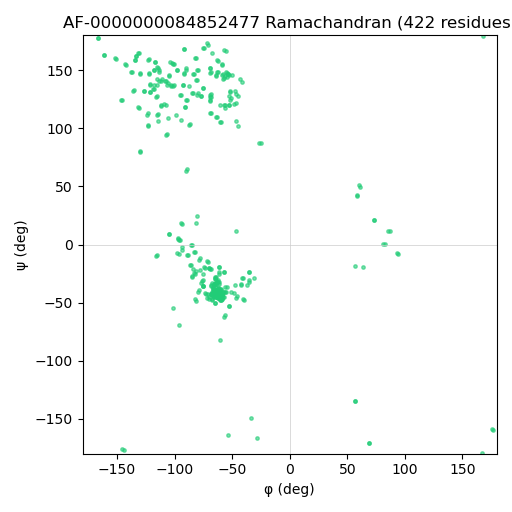 7.168 1 89.94 80 MET B C 1
ATOM 2297 O O . MET B 1 80 ? -19.734 7.273 5.965 1 89.94 80 MET B O 1
ATOM 2301 N N . GLU B 1 81 ? -20.766 6.164 7.523 1 86 81 GLU B N 1
ATOM 2302 C CA . GLU B 1 81 ? -21.375 5.16 6.652 1 86 81 GLU B CA 1
ATOM 2303 C C . GLU B 1 81 ? -22.172 5.816 5.523 1 86 81 GLU B C 1
ATOM 2305 O O . GLU B 1 81 ? -22.125 5.363 4.379 1 86 81 GLU B O 1
ATOM 2310 N N . LEU B 1 82 ? -22.828 6.902 5.758 1 88.25 82 LEU B N 1
ATOM 2311 C CA . LEU B 1 82 ? -23.656 7.535 4.734 1 88.25 82 LEU B CA 1
ATOM 2312 C C . LEU B 1 82 ? -22.984 8.773 4.176 1 88.25 82 LEU B C 1
ATOM 2314 O O . LEU B 1 82 ? -23.625 9.602 3.516 1 88.25 82 LEU B O 1
ATOM 2318 N N . LEU B 1 83 ? -21.797 8.969 4.516 1 92.19 83 LEU B N 1
ATOM 2319 C CA . LEU B 1 83 ? -20.953 10.031 3.992 1 92.19 83 LEU B CA 1
ATOM 2320 C C . LEU B 1 83 ? -21.547 11.406 4.301 1 92.19 83 LEU B C 1
ATOM 2322 O O . LEU B 1 83 ? -21.719 12.227 3.398 1 92.19 83 LEU B O 1
ATOM 2326 N N . PRO B 1 84 ? -21.906 11.648 5.508 1 95.06 84 PRO B N 1
ATOM 2327 C CA . PRO B 1 84 ? -22.391 12.984 5.844 1 95.06 84 PRO B CA 1
ATOM 2328 C C . PRO B 1 84 ? -21.406 14.094 5.492 1 95.06 84 PRO B C 1
ATOM 2330 O O . PRO B 1 84 ? -20.234 13.805 5.195 1 95.06 84 PRO B O 1
ATOM 2333 N N . SER B 1 85 ? -21.922 15.281 5.531 1 95.75 85 SER B N 1
ATOM 2334 C CA . SER B 1 85 ? -21.078 16.422 5.18 1 95.75 85 SER B CA 1
ATOM 2335 C C . SER B 1 85 ? -19.906 16.562 6.152 1 95.75 85 SER B C 1
ATOM 2337 O O . SER B 1 85 ? -19.984 16.078 7.285 1 95.75 85 SER B O 1
ATOM 2339 N N . THR B 1 86 ? -18.859 17.234 5.703 1 96 86 THR B N 1
ATOM 2340 C CA . THR B 1 86 ? -17.672 17.406 6.516 1 96 86 THR B CA 1
ATOM 2341 C C . THR B 1 86 ? -17.969 18.219 7.77 1 96 86 THR B C 1
ATOM 2343 O O . THR B 1 86 ? -17.312 18.047 8.797 1 96 86 THR B O 1
ATOM 2346 N N . ASN B 1 87 ? -18.953 19.141 7.684 1 93.5 87 ASN B N 1
ATOM 2347 C CA . ASN B 1 87 ? -19.328 19.906 8.867 1 93.5 87 ASN B CA 1
ATOM 2348 C C . ASN B 1 87 ? -19.875 18.984 9.969 1 93.5 87 ASN B C 1
ATOM 2350 O O . ASN B 1 87 ? -19.547 19.172 11.141 1 93.5 87 ASN B O 1
ATOM 2354 N N . VAL B 1 88 ? -20.609 18.016 9.562 1 94.31 88 VAL B N 1
ATOM 2355 C CA . VAL B 1 88 ? -21.203 17.062 10.508 1 94.31 88 VAL B CA 1
ATOM 2356 C C . VAL B 1 88 ? -20.094 16.188 11.102 1 94.31 88 VAL B C 1
ATOM 2358 O O . VAL B 1 88 ? -20.031 16 12.312 1 94.31 88 VAL B O 1
ATOM 2361 N N . VAL B 1 89 ? -19.219 15.68 10.258 1 94.62 89 VAL B N 1
ATOM 2362 C CA . VAL B 1 89 ? -18.156 14.781 10.68 1 94.62 89 VAL B CA 1
ATOM 2363 C C . VAL B 1 89 ? -17.141 15.539 11.547 1 94.62 89 VAL B C 1
ATOM 2365 O O . VAL B 1 89 ? -16.625 14.992 12.531 1 94.62 89 VAL B O 1
ATOM 2368 N N . GLY B 1 90 ? -16.922 16.828 11.211 1 92.44 90 GLY B N 1
ATOM 2369 C CA . GLY B 1 90 ? -15.945 17.641 11.914 1 92.44 90 GLY B CA 1
ATOM 2370 C C . GLY B 1 90 ? -16.391 18.016 13.32 1 92.44 90 GLY B C 1
ATOM 2371 O O . GLY B 1 90 ? -15.562 18.438 14.133 1 92.44 90 GLY B O 1
ATOM 2372 N N . GLU B 1 91 ? -17.625 17.844 13.656 1 90.62 91 GLU B N 1
ATOM 2373 C CA . GLU B 1 91 ? -18.141 18.188 14.969 1 90.62 91 GLU B CA 1
ATOM 2374 C C . GLU B 1 91 ? -18.203 16.953 15.883 1 90.62 91 GLU B C 1
ATOM 2376 O O . GLU B 1 91 ? -18.438 17.078 17.078 1 90.62 91 GLU B O 1
ATOM 2381 N N . ASP B 1 92 ? -17.938 15.836 15.305 1 91.38 92 ASP B N 1
ATOM 2382 C CA . ASP B 1 92 ? -18 14.602 16.078 1 91.38 92 ASP B CA 1
ATOM 2383 C C . ASP B 1 92 ? -16.766 14.438 16.969 1 91.38 92 ASP B C 1
ATOM 2385 O O . ASP B 1 92 ? -15.633 14.492 16.469 1 91.38 92 ASP B O 1
ATOM 2389 N N . GLU B 1 93 ? -17.031 14.211 18.188 1 86.06 93 GLU B N 1
ATOM 2390 C CA . GLU B 1 93 ? -15.945 14.148 19.172 1 86.06 93 GLU B CA 1
ATOM 2391 C C . GLU B 1 93 ? -15.039 12.938 18.906 1 86.06 93 GLU B C 1
ATOM 2393 O O . GLU B 1 93 ? -13.82 13.023 19.094 1 86.06 93 GLU B O 1
ATOM 2398 N N . ASP B 1 94 ? -15.672 11.867 18.547 1 85.88 94 ASP B N 1
ATOM 2399 C CA . ASP B 1 94 ? -14.891 10.664 18.281 1 85.88 94 ASP B CA 1
ATOM 2400 C C . ASP B 1 94 ? -13.945 10.875 17.109 1 85.88 94 ASP B C 1
ATOM 2402 O O . ASP B 1 94 ? -12.789 10.445 17.141 1 85.88 94 ASP B O 1
ATOM 2406 N N . VAL B 1 95 ? -14.414 11.5 16.125 1 89 95 VAL B N 1
ATOM 2407 C CA . VAL B 1 95 ? -13.609 11.789 14.953 1 89 95 VAL B CA 1
ATOM 2408 C C . VAL B 1 95 ? -12.461 12.727 15.32 1 89 95 VAL B C 1
ATOM 2410 O O . VAL B 1 95 ? -11.312 12.492 14.938 1 89 95 VAL B O 1
ATOM 2413 N N . MET B 1 96 ? -12.742 13.75 16.078 1 88.44 96 MET B N 1
ATOM 2414 C CA . MET B 1 96 ? -11.711 14.711 16.453 1 88.44 96 MET B CA 1
ATOM 2415 C C . MET B 1 96 ? -10.664 14.055 17.344 1 88.44 96 MET B C 1
ATOM 2417 O O . MET B 1 96 ? -9.477 14.375 17.25 1 88.44 96 MET B O 1
ATOM 2421 N N . ASN B 1 97 ? -11.117 13.18 18.125 1 85.56 97 ASN B N 1
ATOM 2422 C CA . ASN B 1 97 ? -10.18 12.422 18.938 1 85.56 97 ASN B CA 1
ATOM 2423 C C . ASN B 1 97 ? -9.25 11.57 18.062 1 85.56 97 ASN B C 1
ATOM 2425 O O . ASN B 1 97 ? -8.062 11.445 18.359 1 85.56 97 ASN B O 1
ATOM 2429 N N . LEU B 1 98 ? -9.781 10.961 17.016 1 87.5 98 LEU B N 1
ATOM 2430 C CA . LEU B 1 98 ? -8.961 10.195 16.094 1 87.5 98 LEU B CA 1
ATOM 2431 C C . LEU B 1 98 ? -7.938 11.086 15.398 1 87.5 98 LEU B C 1
ATOM 2433 O O . LEU B 1 98 ? -6.789 10.688 15.195 1 87.5 98 LEU B O 1
ATOM 2437 N N . VAL B 1 99 ? -8.375 12.234 15.039 1 89 99 VAL B N 1
ATOM 2438 C CA . VAL B 1 99 ? -7.473 13.18 14.383 1 89 99 VAL B CA 1
ATOM 2439 C C . VAL B 1 99 ? -6.324 13.539 15.328 1 89 99 VAL B C 1
ATOM 2441 O O . VAL B 1 99 ? -5.156 13.523 14.93 1 89 99 VAL B O 1
ATOM 2444 N N . ARG B 1 100 ? -6.652 13.812 16.5 1 84.5 100 ARG B N 1
ATOM 2445 C CA . ARG B 1 100 ? -5.641 14.18 17.484 1 84.5 100 ARG B CA 1
ATOM 2446 C C . ARG B 1 100 ? -4.633 13.055 17.688 1 84.5 100 ARG B C 1
ATOM 2448 O O . ARG B 1 100 ? -3.422 13.289 17.688 1 84.5 100 ARG B O 1
ATOM 2455 N N . ALA B 1 101 ? -5.109 11.891 17.844 1 82.88 101 ALA B N 1
ATOM 2456 C CA . ALA B 1 101 ? -4.238 10.727 18.016 1 82.88 101 ALA B CA 1
ATOM 2457 C C . ALA B 1 101 ? -3.389 10.508 16.766 1 82.88 101 ALA B C 1
ATOM 2459 O O . ALA B 1 101 ? -2.207 10.164 16.859 1 82.88 101 ALA B O 1
ATOM 2460 N N . GLY B 1 102 ? -4.031 10.633 15.664 1 88.31 102 GLY B N 1
ATOM 2461 C CA . GLY B 1 102 ? -3.334 10.445 14.398 1 88.31 102 GLY B CA 1
ATOM 2462 C C . GLY B 1 102 ? -2.266 11.492 14.148 1 88.31 102 GLY B C 1
ATOM 2463 O O . GLY B 1 102 ? -1.286 11.227 13.445 1 88.31 102 GLY B O 1
ATOM 2464 N N . GLU B 1 103 ? -2.49 12.648 14.703 1 89.06 103 GLU B N 1
ATOM 2465 C CA . GLU B 1 103 ? -1.527 13.742 14.562 1 89.06 103 GLU B CA 1
ATOM 2466 C C . GLU B 1 103 ? -0.173 13.359 15.156 1 89.06 103 GLU B C 1
ATOM 2468 O O . GLU B 1 103 ? 0.87 13.625 14.555 1 89.06 103 GLU B O 1
ATOM 2473 N N . TYR B 1 104 ? -0.189 12.719 16.281 1 86.44 104 TYR B N 1
ATOM 2474 C CA . TYR B 1 104 ? 1.051 12.297 16.922 1 86.44 104 TYR B CA 1
ATOM 2475 C C . TYR B 1 104 ? 1.78 11.266 16.062 1 86.44 104 TYR B C 1
ATOM 2477 O O . TYR B 1 104 ? 3.002 11.32 15.922 1 86.44 104 TYR B O 1
ATOM 2485 N N . GLN B 1 105 ? 1.019 10.312 15.539 1 88.62 105 GLN B N 1
ATOM 2486 C CA . GLN B 1 105 ? 1.61 9.289 14.688 1 88.62 105 GLN B CA 1
ATOM 2487 C C . GLN B 1 105 ? 2.193 9.906 13.414 1 88.62 105 GLN B C 1
ATOM 2489 O O . GLN B 1 105 ? 3.324 9.602 13.031 1 88.62 105 GLN B O 1
ATOM 2494 N N . ALA B 1 106 ? 1.428 10.766 12.875 1 93.81 106 ALA B N 1
ATOM 2495 C CA . ALA B 1 106 ? 1.869 11.438 11.656 1 93.81 106 ALA B CA 1
ATOM 2496 C C . ALA B 1 106 ? 3.109 12.289 11.922 1 93.81 106 ALA B C 1
ATOM 2498 O O . ALA B 1 106 ? 4.027 12.328 11.102 1 93.81 106 ALA B O 1
ATOM 2499 N N . GLU B 1 107 ? 3.129 12.93 13.023 1 92.88 107 GLU B N 1
ATOM 2500 C CA . GLU B 1 107 ? 4.281 13.758 13.375 1 92.88 107 GLU B CA 1
ATOM 2501 C C . GLU B 1 107 ? 5.543 12.906 13.523 1 92.88 107 GLU B C 1
ATOM 2503 O O . GLU B 1 107 ? 6.613 13.289 13.047 1 92.88 107 GLU B O 1
ATOM 2508 N N . ASP B 1 108 ? 5.379 11.805 14.164 1 91.44 108 ASP B N 1
ATOM 2509 C CA . ASP B 1 108 ? 6.512 10.898 14.328 1 91.44 108 ASP B CA 1
ATOM 2510 C C . ASP B 1 108 ? 7.004 10.391 12.977 1 91.44 108 ASP B C 1
ATOM 2512 O O . ASP B 1 108 ? 8.203 10.195 12.781 1 91.44 108 ASP B O 1
ATOM 2516 N N . GLN B 1 109 ? 6.102 10.141 12.133 1 94.06 109 GLN B N 1
ATOM 2517 C CA . GLN B 1 109 ? 6.473 9.75 10.773 1 94.06 109 GLN B CA 1
ATOM 2518 C C . GLN B 1 109 ? 7.27 10.844 10.078 1 94.06 109 GLN B C 1
ATOM 2520 O O . GLN B 1 109 ? 8.305 10.578 9.469 1 94.06 109 GLN B O 1
ATOM 2525 N N . ALA B 1 110 ? 6.781 12.031 10.195 1 96.06 110 ALA B N 1
ATOM 2526 C CA . ALA B 1 110 ? 7.473 13.18 9.609 1 96.06 110 ALA B CA 1
ATOM 2527 C C . ALA B 1 110 ? 8.859 13.359 10.227 1 96.06 110 ALA B C 1
ATOM 2529 O O . ALA B 1 110 ? 9.836 13.586 9.516 1 96.06 110 ALA B O 1
ATOM 2530 N N . LYS B 1 111 ? 8.93 13.242 11.5 1 93.56 111 LYS B N 1
ATOM 2531 C CA . LYS B 1 111 ? 10.211 13.344 12.188 1 93.56 111 LYS B CA 1
ATOM 2532 C C . LYS B 1 111 ? 11.18 12.273 11.703 1 93.56 111 LYS B C 1
ATOM 2534 O O . LYS B 1 111 ? 12.359 12.547 11.453 1 93.56 111 LYS B O 1
ATOM 2539 N N . SER B 1 112 ? 10.68 11.047 11.656 1 93.31 112 SER B N 1
ATOM 2540 C CA . SER B 1 112 ? 11.508 9.953 11.172 1 93.31 112 SER B CA 1
ATOM 2541 C C . SER B 1 112 ? 12.055 10.242 9.781 1 93.31 112 SER B C 1
ATOM 2543 O O . SER B 1 112 ? 13.219 9.961 9.492 1 93.31 112 SER B O 1
ATOM 2545 N N . ALA B 1 113 ? 11.219 10.805 8.945 1 95.12 113 ALA B N 1
ATOM 2546 C CA . ALA B 1 113 ? 11.617 11.109 7.578 1 95.12 113 ALA B CA 1
ATOM 2547 C C . ALA B 1 113 ? 12.711 12.18 7.551 1 95.12 113 ALA B C 1
ATOM 2549 O O . ALA B 1 113 ? 13.656 12.086 6.766 1 95.12 113 ALA B O 1
ATOM 2550 N N . VAL B 1 114 ? 12.578 13.117 8.406 1 94.88 114 VAL B N 1
ATOM 2551 C CA . VAL B 1 114 ? 13.594 14.156 8.5 1 94.88 114 VAL B CA 1
ATOM 2552 C C . VAL B 1 114 ? 14.898 13.57 9.031 1 94.88 114 VAL B C 1
ATOM 2554 O O . VAL B 1 114 ? 15.961 13.781 8.453 1 94.88 114 VAL B O 1
ATOM 2557 N N . LYS B 1 115 ? 14.828 12.82 10.031 1 91.75 115 LYS B N 1
ATOM 2558 C CA . LYS B 1 115 ? 16 12.25 10.68 1 91.75 115 LYS B CA 1
ATOM 2559 C C . LYS B 1 115 ? 16.75 11.297 9.742 1 91.75 115 LYS B C 1
ATOM 2561 O O . LYS B 1 115 ? 17.969 11.211 9.781 1 91.75 115 LYS B O 1
ATOM 2566 N N . SER B 1 116 ? 16 10.602 8.969 1 90.44 116 SER B N 1
ATOM 2567 C CA . SER B 1 116 ? 16.594 9.625 8.062 1 90.44 116 SER B CA 1
ATOM 2568 C C . SER B 1 116 ? 17.094 10.289 6.781 1 90.44 116 SER B C 1
ATOM 2570 O O . SER B 1 116 ? 17.641 9.625 5.902 1 90.44 116 SER B O 1
ATOM 2572 N N . GLY B 1 117 ? 16.797 11.602 6.609 1 90.81 117 GLY B N 1
ATOM 2573 C CA . GLY B 1 117 ? 17.297 12.352 5.461 1 90.81 117 GLY B CA 1
ATOM 2574 C C . GLY B 1 117 ? 16.391 12.234 4.242 1 90.81 117 GLY B C 1
ATOM 2575 O O . GLY B 1 117 ? 16.797 12.586 3.133 1 90.81 117 GLY B O 1
ATOM 2576 N N . LEU B 1 118 ? 15.195 11.703 4.426 1 93.44 118 LEU B N 1
ATOM 2577 C CA . LEU B 1 118 ? 14.273 11.555 3.307 1 93.44 118 LEU B CA 1
ATOM 2578 C C . LEU B 1 118 ? 13.508 12.852 3.059 1 93.44 118 LEU B C 1
ATOM 2580 O O . LEU B 1 118 ? 12.945 13.047 1.98 1 93.44 118 LEU B O 1
ATOM 2584 N N . LEU B 1 119 ? 13.383 13.664 4.078 1 96.06 119 LEU B N 1
ATOM 2585 C CA . LEU B 1 119 ? 12.828 15.016 4.008 1 96.06 119 LEU B CA 1
ATOM 2586 C C . LEU B 1 119 ? 13.836 16.047 4.52 1 96.06 119 LEU B C 1
ATOM 2588 O O . LEU B 1 119 ? 14.641 15.734 5.406 1 96.06 119 LEU B O 1
ATOM 2592 N N . PRO B 1 120 ? 13.789 17.219 3.939 1 94.56 120 PRO B N 1
ATOM 2593 C CA . PRO B 1 120 ? 14.727 18.234 4.426 1 94.56 120 PRO B CA 1
ATOM 2594 C C . PRO B 1 120 ? 14.391 18.719 5.832 1 94.56 120 PRO B C 1
ATOM 2596 O O . PRO B 1 120 ? 13.219 18.75 6.215 1 94.56 120 PRO B O 1
ATOM 2599 N N . PRO B 1 121 ? 15.453 19.125 6.484 1 92.56 121 PRO B N 1
ATOM 2600 C CA . PRO B 1 121 ? 15.227 19.75 7.789 1 92.56 121 PRO B CA 1
ATOM 2601 C C . PRO B 1 121 ? 14.844 21.219 7.68 1 92.56 121 PRO B C 1
ATOM 2603 O O . PRO B 1 121 ? 15 21.828 6.617 1 92.56 121 PRO B O 1
ATOM 2606 N N . ASN B 1 122 ? 14.242 21.844 8.672 1 93.5 122 ASN B N 1
ATOM 2607 C CA . ASN B 1 122 ? 14.039 23.266 8.859 1 93.5 122 ASN B CA 1
ATOM 2608 C C . ASN B 1 122 ? 12.977 23.812 7.906 1 93.5 122 ASN B C 1
ATOM 2610 O O . ASN B 1 122 ? 13.07 24.969 7.465 1 93.5 122 ASN B O 1
ATOM 2614 N N . VAL B 1 123 ? 12.156 23 7.402 1 96.06 123 VAL B N 1
ATOM 2615 C CA . VAL B 1 123 ? 11.039 23.438 6.586 1 96.06 123 VAL B CA 1
ATOM 2616 C C . VAL B 1 123 ? 9.727 22.953 7.191 1 96.06 123 VAL B C 1
ATOM 2618 O O . VAL B 1 123 ? 9.719 22.016 7.996 1 96.06 123 VAL B O 1
ATOM 2621 N N . GLN B 1 124 ? 8.727 23.625 6.789 1 96.12 124 GLN B N 1
ATOM 2622 C CA . GLN B 1 124 ? 7.387 23.156 7.129 1 96.12 124 GLN B CA 1
ATOM 2623 C C . GLN B 1 124 ? 6.988 21.953 6.266 1 96.12 124 GLN B C 1
ATOM 2625 O O . GLN B 1 124 ? 7.227 21.953 5.055 1 96.12 124 GLN B O 1
ATOM 2630 N N . LEU B 1 125 ? 6.438 20.969 6.898 1 97.81 125 LEU B N 1
ATOM 2631 C CA . LEU B 1 125 ? 6.031 19.75 6.215 1 97.81 125 LEU B CA 1
ATOM 2632 C C . LEU B 1 125 ? 4.516 19.594 6.238 1 97.81 125 LEU B C 1
ATOM 2634 O O . LEU B 1 125 ? 3.852 20.062 7.168 1 97.81 125 LEU B O 1
ATOM 2638 N N . LEU B 1 126 ? 3.969 18.984 5.266 1 98 126 LEU B N 1
ATOM 2639 C CA . LEU B 1 126 ? 2.549 18.656 5.211 1 98 126 LEU B CA 1
ATOM 2640 C C . LEU B 1 126 ? 2.35 17.141 5.215 1 98 126 LEU B C 1
ATOM 2642 O O . LEU B 1 126 ? 3.156 16.406 4.648 1 98 126 LEU B O 1
ATOM 2646 N N . TRP B 1 127 ? 1.342 16.703 5.887 1 98.25 127 TRP B N 1
ATOM 2647 C CA . TRP B 1 127 ? 0.976 15.297 5.992 1 98.25 127 TRP B CA 1
ATOM 2648 C C . TRP B 1 127 ? -0.527 15.109 5.82 1 98.25 127 TRP B C 1
ATOM 2650 O O . TRP B 1 127 ? -1.322 15.867 6.387 1 98.25 127 TRP B O 1
ATOM 2660 N N . LEU B 1 128 ? -0.868 14.203 5.031 1 98.12 128 LEU B N 1
ATOM 2661 C CA . LEU B 1 128 ? -2.281 13.859 4.906 1 98.12 128 LEU B CA 1
ATOM 2662 C C . LEU B 1 128 ? -2.721 12.945 6.043 1 98.12 128 LEU B C 1
ATOM 2664 O O . LEU B 1 128 ? -1.979 12.039 6.441 1 98.12 128 LEU B O 1
ATOM 2668 N N . PHE B 1 129 ? -3.879 13.164 6.508 1 96.62 129 PHE B N 1
ATOM 2669 C CA . PHE B 1 129 ? -4.484 12.297 7.508 1 96.62 129 PHE B CA 1
ATOM 2670 C C . PHE B 1 129 ? -5.91 11.922 7.113 1 96.62 129 PHE B C 1
ATOM 2672 O O . PHE B 1 129 ? -6.785 12.789 7.051 1 96.62 129 PHE B O 1
ATOM 2679 N N . PHE B 1 130 ? -6.074 10.625 6.938 1 95.94 130 PHE B N 1
ATOM 2680 C CA . PHE B 1 130 ? -7.371 10.125 6.496 1 95.94 130 PHE B CA 1
ATOM 2681 C C . PHE B 1 130 ? -8.094 9.398 7.629 1 95.94 130 PHE B C 1
ATOM 2683 O O . PHE B 1 130 ? -7.465 8.656 8.391 1 95.94 130 PHE B O 1
ATOM 2690 N N . ILE B 1 131 ? -9.328 9.57 7.727 1 92.88 131 ILE B N 1
ATOM 2691 C CA . ILE B 1 131 ? -10.281 8.719 8.422 1 92.88 131 ILE B CA 1
ATOM 2692 C C . ILE B 1 131 ? -11.383 8.266 7.461 1 92.88 131 ILE B C 1
ATOM 2694 O O . ILE B 1 131 ? -12.289 9.039 7.148 1 92.88 131 ILE B O 1
ATOM 2698 N N . GLY B 1 132 ? -11.203 6.988 7.039 1 91.5 132 GLY B N 1
ATOM 2699 C CA . GLY B 1 132 ? -12.023 6.617 5.898 1 91.5 132 GLY B CA 1
ATOM 2700 C C . GLY B 1 132 ? -11.82 7.523 4.699 1 91.5 132 GLY B C 1
ATOM 2701 O O . GLY B 1 132 ? -10.688 7.754 4.273 1 91.5 132 GLY B O 1
ATOM 2702 N N . PRO B 1 133 ? -12.883 7.941 4.066 1 93.38 133 PRO B N 1
ATOM 2703 C CA . PRO B 1 133 ? -12.734 8.781 2.875 1 93.38 133 PRO B CA 1
ATOM 2704 C C . PRO B 1 133 ? -12.578 10.266 3.215 1 93.38 133 PRO B C 1
ATOM 2706 O O . PRO B 1 133 ? -12.5 11.102 2.312 1 93.38 133 PRO B O 1
ATOM 2709 N N . TYR B 1 134 ? -12.609 10.602 4.48 1 95 134 TYR B N 1
ATOM 2710 C CA . TYR B 1 134 ? -12.383 11.977 4.91 1 95 134 TYR B CA 1
ATOM 2711 C C . TYR B 1 134 ? -10.914 12.219 5.215 1 95 134 TYR B C 1
ATOM 2713 O O . TYR B 1 134 ? -10.211 11.312 5.676 1 95 134 TYR B O 1
ATOM 2721 N N . PHE B 1 135 ? -10.492 13.43 4.938 1 96.75 135 PHE B N 1
ATOM 2722 C CA . PHE B 1 135 ? -9.086 13.664 5.262 1 96.75 135 PHE B CA 1
ATOM 2723 C C . PHE B 1 135 ? -8.852 15.133 5.602 1 96.75 135 PHE B C 1
ATOM 2725 O O . PHE B 1 135 ? -9.711 15.977 5.348 1 96.75 135 PHE B O 1
ATOM 2732 N N . THR B 1 136 ? -7.824 15.414 6.266 1 97 136 THR B N 1
ATOM 2733 C CA . THR B 1 136 ? -7.297 16.75 6.531 1 97 136 THR B CA 1
ATOM 2734 C C . THR B 1 136 ? -5.805 16.812 6.219 1 97 136 THR B C 1
ATOM 2736 O O . THR B 1 136 ? -5.18 15.789 5.934 1 97 136 THR B O 1
ATOM 2739 N N . VAL B 1 137 ? -5.336 18 6.125 1 97.44 137 VAL B N 1
ATOM 2740 C CA . VAL B 1 137 ? -3.912 18.234 5.918 1 97.44 137 VAL B CA 1
ATOM 2741 C C . VAL B 1 137 ? -3.291 18.781 7.199 1 97.44 137 VAL B C 1
ATOM 2743 O O . VAL B 1 137 ? -3.717 19.828 7.699 1 97.44 137 VAL B O 1
ATOM 2746 N N . LEU B 1 138 ? -2.375 18.094 7.688 1 95.69 138 LEU B N 1
ATOM 2747 C CA . LEU B 1 138 ? -1.677 18.5 8.898 1 95.69 138 LEU B CA 1
ATOM 2748 C C . LEU B 1 138 ? -0.359 19.188 8.562 1 95.69 138 LEU B C 1
ATOM 2750 O O . LEU B 1 138 ? 0.275 18.875 7.559 1 95.69 138 LEU B O 1
ATOM 2754 N N . GLU B 1 139 ? 0.027 20.062 9.391 1 94.81 139 GLU B N 1
ATOM 2755 C CA . GLU B 1 139 ? 1.28 20.797 9.242 1 94.81 139 GLU B CA 1
ATOM 2756 C C . GLU B 1 139 ? 2.229 20.516 10.406 1 94.81 139 GLU B C 1
ATOM 2758 O O . GLU B 1 139 ? 1.812 20.516 11.562 1 94.81 139 GLU B O 1
ATOM 2763 N N . PHE B 1 140 ? 3.441 20.266 10.008 1 94.5 140 PHE B N 1
ATOM 2764 C CA . PHE B 1 140 ? 4.453 20 11.016 1 94.5 140 PHE B CA 1
ATOM 2765 C C . PHE B 1 140 ? 5.727 20.797 10.734 1 94.5 140 PHE B C 1
ATOM 2767 O O . PHE B 1 140 ? 6.047 21.062 9.578 1 94.5 140 PHE B O 1
ATOM 2774 N N . GLY B 1 141 ? 6.551 20.891 11.836 1 90.25 141 GLY B N 1
ATOM 2775 C CA . GLY B 1 141 ? 7.867 21.484 11.68 1 90.25 141 GLY B CA 1
ATOM 2776 C C . GLY B 1 141 ? 7.816 22.984 11.398 1 90.25 141 GLY B C 1
ATOM 2777 O O . GLY B 1 141 ? 6.754 23.594 11.492 1 90.25 141 GLY B O 1
ATOM 2778 N N . PRO B 1 142 ? 8.875 23.5 11.078 1 95.81 142 PRO B N 1
ATOM 2779 C CA . PRO B 1 142 ? 10.188 22.891 11.227 1 95.81 142 PRO B CA 1
ATOM 2780 C C . PRO B 1 142 ? 10.43 22.344 12.641 1 95.81 142 PRO B C 1
ATOM 2782 O O . PRO B 1 142 ? 9.961 22.938 13.609 1 95.81 142 PRO B O 1
ATOM 2785 N N . PHE B 1 143 ? 11.148 21.266 12.695 1 93.62 143 PHE B N 1
ATOM 2786 C CA . PHE B 1 143 ? 11.422 20.625 13.984 1 93.62 143 PHE B CA 1
ATOM 2787 C C . PHE B 1 143 ? 12.742 21.125 14.57 1 93.62 143 PHE B C 1
ATOM 2789 O O . PHE B 1 143 ? 13.742 21.219 13.852 1 93.62 143 PHE B O 1
ATOM 2796 N N . SER B 1 144 ? 12.75 21.391 15.805 1 92.19 144 SER B N 1
ATOM 2797 C CA . SER B 1 144 ? 14 21.625 16.516 1 92.19 144 SER B CA 1
ATOM 2798 C C . SER B 1 144 ? 14.75 20.328 16.766 1 92.19 144 SER B C 1
ATOM 2800 O O . SER B 1 144 ? 14.18 19.234 16.641 1 92.19 144 SER B O 1
ATOM 2802 N N . ALA B 1 145 ? 15.977 20.484 17.203 1 89.06 145 ALA B N 1
ATOM 2803 C CA . ALA B 1 145 ? 16.781 19.312 17.531 1 89.06 145 ALA B CA 1
ATOM 2804 C C . ALA B 1 145 ? 16.141 18.516 18.656 1 89.06 145 ALA B C 1
ATOM 2806 O O . ALA B 1 145 ? 16.141 17.281 18.625 1 89.06 145 ALA B O 1
ATOM 2807 N N . ALA B 1 146 ? 15.625 19.172 19.594 1 88.81 146 ALA B N 1
ATOM 2808 C CA . ALA B 1 146 ? 14.984 18.531 20.734 1 88.81 146 ALA B CA 1
ATOM 2809 C C . ALA B 1 146 ? 13.742 17.75 20.312 1 88.81 146 ALA B C 1
ATOM 2811 O O . ALA B 1 146 ? 13.508 16.641 20.781 1 88.81 146 ALA B O 1
ATOM 2812 N N . GLN B 1 147 ? 12.945 18.344 19.406 1 88.38 147 GLN B N 1
ATOM 2813 C CA . GLN B 1 147 ? 11.75 17.672 18.906 1 88.38 147 GLN B CA 1
ATOM 2814 C C . GLN B 1 147 ? 12.109 16.406 18.125 1 88.38 147 GLN B C 1
ATOM 2816 O O . GLN B 1 147 ? 11.43 15.391 18.25 1 88.38 147 GLN B O 1
ATOM 2821 N N . LEU B 1 148 ? 13.164 16.453 17.359 1 89.19 148 LEU B N 1
ATOM 2822 C CA . LEU B 1 148 ? 13.602 15.32 16.547 1 89.19 148 LEU B CA 1
ATOM 2823 C C . LEU B 1 148 ? 14.125 14.188 17.438 1 89.19 148 LEU B C 1
ATOM 2825 O O . LEU B 1 148 ? 14.18 13.039 17 1 89.19 148 LEU B O 1
ATOM 2829 N N . ALA B 1 149 ? 14.492 14.57 18.625 1 84.19 149 ALA B N 1
ATOM 2830 C CA . ALA B 1 149 ? 15.047 13.562 19.531 1 84.19 149 ALA B CA 1
ATOM 2831 C C . ALA B 1 149 ? 13.945 12.898 20.344 1 84.19 149 ALA B C 1
ATOM 2833 O O . ALA B 1 149 ? 14.188 11.906 21.031 1 84.19 149 ALA B O 1
ATOM 2834 N N . THR B 1 150 ? 12.711 13.438 20.25 1 80.69 150 THR B N 1
ATOM 2835 C CA . THR B 1 150 ? 11.602 12.961 21.078 1 80.69 150 THR B CA 1
ATOM 2836 C C . THR B 1 150 ? 10.516 12.328 20.203 1 80.69 150 THR B C 1
ATOM 2838 O O . THR B 1 150 ? 10.117 12.891 19.188 1 80.69 150 THR B O 1
ATOM 2841 N N . ARG B 1 151 ? 10.156 11.078 20.609 1 75.69 151 ARG B N 1
ATOM 2842 C CA . ARG B 1 151 ? 9.031 10.445 19.922 1 75.69 151 ARG B CA 1
ATOM 2843 C C . ARG B 1 151 ? 7.715 10.773 20.625 1 75.69 151 ARG B C 1
ATOM 2845 O O . ARG B 1 151 ? 7.664 10.875 21.844 1 75.69 151 ARG B O 1
ATOM 2852 N N . GLY B 1 152 ? 6.895 11.312 19.797 1 62.5 152 GLY B N 1
ATOM 2853 C CA . GLY B 1 152 ? 5.59 11.562 20.375 1 62.5 152 GLY B CA 1
ATOM 2854 C C . GLY B 1 152 ? 4.934 10.312 20.938 1 62.5 152 GLY B C 1
ATOM 2855 O O . GLY B 1 152 ? 4.324 10.352 22.016 1 62.5 152 GLY B O 1
ATOM 2856 N N . LEU B 1 153 ? 4.656 9.281 19.969 1 57.78 153 LEU B N 1
ATOM 2857 C CA . LEU B 1 153 ? 3.934 8.078 20.359 1 57.78 153 LEU B CA 1
ATOM 2858 C C . LEU B 1 153 ? 4.898 6.953 20.719 1 57.78 153 LEU B C 1
ATOM 2860 O O . LEU B 1 153 ? 5.879 6.723 20 1 57.78 153 LEU B O 1
ATOM 2864 N N . LYS B 1 154 ? 5.094 6.559 21.953 1 47.78 154 LYS B N 1
ATOM 2865 C CA . LYS B 1 154 ? 5.824 5.332 22.266 1 47.78 154 LYS B CA 1
ATOM 2866 C C . LYS B 1 154 ? 5.324 4.168 21.406 1 47.78 154 LYS B C 1
ATOM 2868 O O . LYS B 1 154 ? 4.133 4.078 21.109 1 47.78 154 LYS B O 1
ATOM 2873 N N . PRO B 1 155 ? 6.172 3.449 20.828 1 45.91 155 PRO B N 1
ATOM 2874 C CA . PRO B 1 155 ? 5.98 2.422 19.797 1 45.91 155 PRO B CA 1
ATOM 2875 C C . PRO B 1 155 ? 4.84 1.464 20.141 1 45.91 155 PRO B C 1
ATOM 2877 O O . PRO B 1 155 ? 4.754 0.376 19.562 1 45.91 155 PRO B O 1
ATOM 2880 N N . ASN B 1 156 ? 3.895 1.619 21.141 1 40.41 156 ASN B N 1
ATOM 2881 C CA . ASN B 1 156 ? 3.205 0.344 21.297 1 40.41 156 ASN B CA 1
ATOM 2882 C C . ASN B 1 156 ? 2.639 -0.152 19.969 1 40.41 156 ASN B C 1
ATOM 2884 O O . ASN B 1 156 ? 2.51 0.621 19.016 1 40.41 156 ASN B O 1
ATOM 2888 N N . GLN B 1 157 ? 1.542 -1.312 20.156 1 37.31 157 GLN B N 1
ATOM 2889 C CA . GLN B 1 157 ? 0.92 -2.393 19.391 1 37.31 157 GLN B CA 1
ATOM 2890 C C . GLN B 1 157 ? 0.045 -1.842 18.266 1 37.31 157 GLN B C 1
ATOM 2892 O O . GLN B 1 157 ? -0.385 -0.687 18.328 1 37.31 157 GLN B O 1
ATOM 2897 N N . SER B 1 158 ? -0.333 -2.682 17.297 1 35.62 158 SER B N 1
ATOM 2898 C CA . SER B 1 158 ? -1.252 -2.686 16.172 1 35.62 158 SER B CA 1
ATOM 2899 C C . SER B 1 158 ? -2.498 -1.856 16.469 1 35.62 158 SER B C 1
ATOM 2901 O O . SER B 1 158 ? -2.689 -1.395 17.594 1 35.62 158 SER B O 1
ATOM 2903 N N . GLY B 1 159 ? -3.572 -2.018 16.062 1 37.88 159 GLY B N 1
ATOM 2904 C CA . GLY B 1 159 ? -4.938 -1.534 16.188 1 37.88 159 GLY B CA 1
ATOM 2905 C C . GLY B 1 159 ? -5.305 -1.12 17.594 1 37.88 159 GLY B C 1
ATOM 2906 O O . GLY B 1 159 ? -6.215 -0.315 17.797 1 37.88 159 GLY B O 1
ATOM 2907 N N . ASP B 1 160 ? -4.75 -1.702 18.5 1 38.41 160 ASP B N 1
ATOM 2908 C CA . ASP B 1 160 ? -5.094 -1.54 19.906 1 38.41 160 ASP B CA 1
ATOM 2909 C C . ASP B 1 160 ? -4.508 -0.246 20.469 1 38.41 160 ASP B C 1
ATOM 2911 O O . ASP B 1 160 ? -4.855 0.168 21.578 1 38.41 160 ASP B O 1
ATOM 2915 N N . PHE B 1 161 ? -3.607 0.25 19.953 1 41.12 161 PHE B N 1
ATOM 2916 C CA . PHE B 1 161 ? -3.049 1.488 20.484 1 41.12 161 PHE B CA 1
ATOM 2917 C C . PHE B 1 161 ? -4.031 2.641 20.328 1 41.12 161 PHE B C 1
ATOM 2919 O O . PHE B 1 161 ? -4.148 3.492 21.203 1 41.12 161 PHE B O 1
ATOM 2926 N N . SER B 1 162 ? -4.766 2.717 19.438 1 41.16 162 SER B N 1
ATOM 2927 C CA . SER B 1 162 ? -5.766 3.771 19.312 1 41.16 162 SER B CA 1
ATOM 2928 C C . SER B 1 162 ? -6.594 3.885 20.594 1 41.16 162 SER B C 1
ATOM 2930 O O . SER B 1 162 ? -6.91 4.988 21.031 1 41.16 162 SER B O 1
ATOM 2932 N N . GLU B 1 163 ? -6.914 2.746 21.109 1 42.62 163 GLU B N 1
ATOM 2933 C CA . GLU B 1 163 ? -7.746 2.838 22.297 1 42.62 163 GLU B CA 1
ATOM 2934 C C . GLU B 1 163 ? -6.992 3.504 23.453 1 42.62 163 GLU B C 1
ATOM 2936 O O . GLU B 1 163 ? -7.551 4.332 24.172 1 42.62 163 GLU B O 1
ATOM 2941 N N . SER B 1 164 ? -5.762 3.25 23.469 1 42.5 164 SER B N 1
ATOM 2942 C CA . SER B 1 164 ? -5.055 3.77 24.641 1 42.5 164 SER B CA 1
ATOM 2943 C C . SER B 1 164 ? -4.758 5.258 24.484 1 42.5 164 SER B C 1
ATOM 2945 O O . SER B 1 164 ? -4.828 6.012 25.469 1 42.5 164 SER B O 1
ATOM 2947 N N . MET B 1 165 ? -4.371 5.715 23.359 1 45.5 165 MET B N 1
ATOM 2948 C CA . MET B 1 165 ? -4.09 7.133 23.125 1 45.5 165 MET B CA 1
ATOM 2949 C C . MET B 1 165 ? -5.363 7.965 23.234 1 45.5 165 MET B C 1
ATOM 2951 O O . MET B 1 165 ? -5.309 9.156 23.547 1 45.5 165 MET B O 1
ATOM 2955 N N . ARG B 1 166 ? -6.453 7.492 22.75 1 45.25 166 ARG B N 1
ATOM 2956 C CA . ARG B 1 166 ? -7.699 8.203 23.016 1 45.25 166 ARG B CA 1
ATOM 2957 C C . ARG B 1 166 ? -7.754 8.703 24.453 1 45.25 166 ARG B C 1
ATOM 2959 O O . ARG B 1 166 ? -8.164 9.836 24.703 1 45.25 166 ARG B O 1
ATOM 2966 N N . ILE B 1 167 ? -7.418 7.828 25.203 1 44.28 167 ILE B N 1
ATOM 2967 C CA . ILE B 1 167 ? -7.59 8.125 26.609 1 44.28 167 ILE B CA 1
ATOM 2968 C C . ILE B 1 167 ? -6.613 9.227 27.031 1 44.28 167 ILE B C 1
ATOM 2970 O O . ILE B 1 167 ? -6.98 10.148 27.75 1 44.28 167 ILE B O 1
ATOM 2974 N N . GLU B 1 168 ? -5.41 9.125 26.562 1 46.03 168 GLU B N 1
ATOM 2975 C CA . GLU B 1 168 ? -4.434 10.039 27.141 1 46.03 168 GLU B CA 1
ATOM 2976 C C . GLU B 1 168 ? -4.512 11.422 26.484 1 46.03 168 GLU B C 1
ATOM 2978 O O . GLU B 1 168 ? -4.402 12.445 27.172 1 46.03 168 GLU B O 1
ATOM 2983 N N . VAL B 1 169 ? -4.562 11.547 25.156 1 47.16 169 VAL B N 1
ATOM 2984 C CA . VAL B 1 169 ? -4.531 12.812 24.438 1 47.16 169 VAL B CA 1
ATOM 2985 C C . VAL B 1 169 ? -5.855 13.555 24.641 1 47.16 169 VAL B C 1
ATOM 2987 O O . VAL B 1 169 ? -5.906 14.781 24.562 1 47.16 169 VAL B O 1
ATOM 2990 N N . ALA B 1 170 ? -6.996 12.914 24.594 1 44.22 170 ALA B N 1
ATOM 2991 C CA . ALA B 1 170 ? -8.227 13.648 24.875 1 44.22 170 ALA B CA 1
ATOM 2992 C C . ALA B 1 170 ? -8.008 14.68 25.984 1 44.22 170 ALA B C 1
ATOM 2994 O O . ALA B 1 170 ? -8.688 15.703 26.031 1 44.22 170 ALA B O 1
ATOM 2995 N N . LYS B 1 171 ? -7.219 14.344 26.859 1 44.72 171 LYS B N 1
ATOM 2996 C CA . LYS B 1 171 ? -7.266 15.195 28.047 1 44.72 171 LYS B CA 1
ATOM 2997 C C . LYS B 1 171 ? -6.582 16.531 27.797 1 44.72 171 LYS B C 1
ATOM 2999 O O . LYS B 1 171 ? -6.891 17.531 28.453 1 44.72 171 LYS B O 1
ATOM 3004 N N . GLU B 1 172 ? -5.414 16.625 26.953 1 49.88 172 GLU B N 1
ATOM 3005 C CA . GLU B 1 172 ? -4.727 17.875 27.266 1 49.88 172 GLU B CA 1
ATOM 3006 C C . GLU B 1 172 ? -5.133 18.984 26.281 1 49.88 172 GLU B C 1
ATOM 3008 O O . GLU B 1 172 ? -5.227 20.156 26.672 1 49.88 172 GLU B O 1
ATOM 3013 N N . ARG B 1 173 ? -4.773 19.062 24.812 1 49.5 173 ARG B N 1
ATOM 3014 C CA . ARG B 1 173 ? -4.812 20.312 24.047 1 49.5 173 ARG B CA 1
ATOM 3015 C C . ARG B 1 173 ? -6.016 20.328 23.109 1 49.5 173 ARG B C 1
ATOM 3017 O O . ARG B 1 173 ? -6.219 19.406 22.328 1 49.5 173 ARG B O 1
ATOM 3024 N N . PRO B 1 174 ? -6.961 21.109 23.391 1 51.84 174 PRO B N 1
ATOM 3025 C CA . PRO B 1 174 ? -8.023 21.312 22.391 1 51.84 174 PRO B CA 1
ATOM 3026 C C . PRO B 1 174 ? -7.477 21.516 20.984 1 51.84 174 PRO B C 1
ATOM 3028 O O . PRO B 1 174 ? -6.562 22.312 20.781 1 51.84 174 PRO B O 1
ATOM 3031 N N . LEU B 1 175 ? -7.484 20.547 20.078 1 56.53 175 LEU B N 1
ATOM 3032 C CA . LEU B 1 175 ? -7.129 20.781 18.672 1 56.53 175 LEU B CA 1
ATOM 3033 C C . LEU B 1 175 ? -8.016 21.859 18.062 1 56.53 175 LEU B C 1
ATOM 3035 O O . LEU B 1 175 ? -9.219 21.891 18.297 1 56.53 175 LEU B O 1
ATOM 3039 N N . ASP B 1 176 ? -7.355 22.938 17.609 1 61.69 176 ASP B N 1
ATOM 3040 C CA . ASP B 1 176 ? -8.094 23.859 16.734 1 61.69 176 ASP B CA 1
ATOM 3041 C C . ASP B 1 176 ? -8.945 23.078 15.734 1 61.69 176 ASP B C 1
ATOM 3043 O O . ASP B 1 176 ? -8.602 21.953 15.352 1 61.69 176 ASP B O 1
ATOM 3047 N N . PRO B 1 177 ? -10.023 23.484 15.508 1 73.06 177 PRO B N 1
ATOM 3048 C CA . PRO B 1 177 ? -10.859 22.828 14.5 1 73.06 177 PRO B CA 1
ATOM 3049 C C . PRO B 1 177 ? -10.102 22.547 13.203 1 73.06 177 PRO B C 1
ATOM 3051 O O . PRO B 1 177 ? -9.391 23.422 12.695 1 73.06 177 PRO B O 1
ATOM 3054 N N . VAL B 1 178 ? -10.078 21.359 12.898 1 83.81 178 VAL B N 1
ATOM 3055 C CA . VAL B 1 178 ? -9.383 20.953 11.68 1 83.81 178 VAL B CA 1
ATOM 3056 C C . VAL B 1 178 ? -10.375 20.875 10.523 1 83.81 178 VAL B C 1
ATOM 3058 O O . VAL B 1 178 ? -11.5 20.406 10.695 1 83.81 178 VAL B O 1
ATOM 3061 N N . LYS B 1 179 ? -10.023 21.516 9.453 1 92.88 179 LYS B N 1
ATOM 3062 C CA . LYS B 1 179 ? -10.852 21.422 8.25 1 92.88 179 LYS B CA 1
ATOM 3063 C C . LYS B 1 179 ? -10.773 20.016 7.652 1 92.88 179 LYS B C 1
ATOM 3065 O O . LYS B 1 179 ? -9.688 19.5 7.391 1 92.88 179 LYS B O 1
ATOM 3070 N N . LEU B 1 180 ? -11.945 19.375 7.414 1 96.44 180 LEU B N 1
ATOM 3071 C CA . LEU B 1 180 ? -12.023 18.062 6.797 1 96.44 180 LEU B CA 1
ATOM 3072 C C . LEU B 1 180 ? -12.477 18.156 5.348 1 96.44 180 LEU B C 1
ATOM 3074 O O . LEU B 1 180 ? -13.242 19.062 4.992 1 96.44 180 LEU B O 1
ATOM 3078 N N . TYR B 1 181 ? -11.977 17.312 4.52 1 97.81 181 TYR B N 1
ATOM 3079 C CA . TYR B 1 181 ? -12.391 17.141 3.131 1 97.81 181 TYR B CA 1
ATOM 3080 C C . TYR B 1 181 ? -12.953 15.734 2.898 1 97.81 181 TYR B C 1
ATOM 3082 O O . TYR B 1 181 ? -12.562 14.781 3.57 1 97.81 181 TYR B O 1
ATOM 3090 N N . LEU B 1 182 ? -13.836 15.586 2.016 1 96.5 182 LEU B N 1
ATOM 3091 C CA . LEU B 1 182 ? -14.414 14.305 1.634 1 96.5 182 LEU B CA 1
ATOM 3092 C C . LEU B 1 182 ? -14 13.914 0.219 1 96.5 182 LEU B C 1
ATOM 3094 O O . LEU B 1 182 ? -14.328 14.617 -0.743 1 96.5 182 LEU B O 1
ATOM 3098 N N . LEU B 1 183 ? -13.336 12.805 0.087 1 95.5 183 LEU B N 1
ATOM 3099 C CA . LEU B 1 183 ? -12.93 12.336 -1.234 1 95.5 183 LEU B CA 1
ATOM 3100 C C . LEU B 1 183 ? -14.125 12.258 -2.174 1 95.5 183 LEU B C 1
ATOM 3102 O O . LEU B 1 183 ? -15.234 11.922 -1.749 1 95.5 183 LEU B O 1
ATOM 3106 N N . GLY B 1 184 ? -13.867 12.516 -3.426 1 93.19 184 GLY B N 1
ATOM 3107 C CA . GLY B 1 184 ? -14.922 12.484 -4.43 1 93.19 184 GLY B CA 1
ATOM 3108 C C . GLY B 1 184 ? -15.555 13.844 -4.672 1 93.19 184 GLY B C 1
ATOM 3109 O O . GLY B 1 184 ? -16.391 13.992 -5.57 1 93.19 184 GLY B O 1
ATOM 3110 N N . THR B 1 185 ? -15.219 14.852 -3.875 1 96.12 185 THR B N 1
ATOM 3111 C CA . THR B 1 185 ? -15.727 16.203 -4.059 1 96.12 185 THR B CA 1
ATOM 3112 C C . THR B 1 185 ? -14.688 17.094 -4.73 1 96.12 185 THR B C 1
ATOM 3114 O O . THR B 1 185 ? -13.484 16.828 -4.637 1 96.12 185 THR B O 1
ATOM 3117 N N . PRO B 1 186 ? -15.141 18.094 -5.363 1 97 186 PRO B N 1
ATOM 3118 C CA . PRO B 1 186 ? -14.188 19.031 -5.965 1 97 186 PRO B CA 1
ATOM 3119 C C . PRO B 1 186 ? -13.258 19.672 -4.938 1 97 186 PRO B C 1
ATOM 3121 O O . PRO B 1 186 ? -12.07 19.875 -5.215 1 97 186 PRO B O 1
ATOM 3124 N N . GLU B 1 187 ? -13.812 20 -3.752 1 97.88 187 GLU B N 1
ATOM 3125 C CA . GLU B 1 187 ? -13.008 20.594 -2.697 1 97.88 187 GLU B CA 1
ATOM 3126 C C . GLU B 1 187 ? -11.867 19.672 -2.277 1 97.88 187 GLU B C 1
ATOM 3128 O O . GLU B 1 187 ? -10.734 20.125 -2.076 1 97.88 187 GLU B O 1
ATOM 3133 N N . ALA B 1 188 ? -12.188 18.453 -2.166 1 97.88 188 ALA B N 1
ATOM 3134 C CA . ALA B 1 188 ? -11.172 17.453 -1.813 1 97.88 188 ALA B CA 1
ATOM 3135 C C . ALA B 1 188 ? -10.117 17.344 -2.91 1 97.88 188 ALA B C 1
ATOM 3137 O O . ALA B 1 188 ? -8.922 17.25 -2.625 1 97.88 188 ALA B O 1
ATOM 3138 N N . ALA B 1 189 ? -10.555 17.328 -4.148 1 98 189 ALA B N 1
ATOM 3139 C CA . ALA B 1 189 ? -9.633 17.266 -5.281 1 98 189 ALA B CA 1
ATOM 3140 C C . ALA B 1 189 ? -8.664 18.453 -5.27 1 98 189 ALA B C 1
ATOM 3142 O O . ALA B 1 189 ? -7.461 18.281 -5.465 1 98 189 ALA B O 1
ATOM 3143 N N . ASN B 1 190 ? -9.203 19.562 -4.988 1 98.44 190 ASN B N 1
ATOM 3144 C CA . ASN B 1 190 ? -8.383 20.766 -4.926 1 98.44 190 ASN B CA 1
ATOM 3145 C C . ASN B 1 190 ? -7.387 20.703 -3.768 1 98.44 190 ASN B C 1
ATOM 3147 O O . ASN B 1 190 ? -6.23 21.094 -3.914 1 98.44 190 ASN B O 1
ATOM 3151 N N . ALA B 1 191 ? -7.879 20.266 -2.648 1 98.62 191 ALA B N 1
ATOM 3152 C CA . ALA B 1 191 ? -7.02 20.156 -1.472 1 98.62 191 ALA B CA 1
ATOM 3153 C C . ALA B 1 191 ? -5.859 19.203 -1.718 1 98.62 191 ALA B C 1
ATOM 3155 O O . ALA B 1 191 ? -4.719 19.484 -1.347 1 98.62 191 ALA B O 1
ATOM 3156 N N . LEU B 1 192 ? -6.121 18.062 -2.383 1 98.44 192 LEU B N 1
ATOM 3157 C CA . LEU B 1 192 ? -5.082 17.078 -2.697 1 98.44 192 LEU B CA 1
ATOM 3158 C C . LEU B 1 192 ? -4.09 17.641 -3.707 1 98.44 192 LEU B C 1
ATOM 3160 O O . LEU B 1 192 ? -2.877 17.469 -3.557 1 98.44 192 LEU B O 1
ATOM 3164 N N . GLU B 1 193 ? -4.637 18.297 -4.672 1 98.62 193 GLU B N 1
ATOM 3165 C CA . GLU B 1 193 ? -3.762 18.906 -5.668 1 98.62 193 GLU B CA 1
ATOM 3166 C C . GLU B 1 193 ? -2.859 19.969 -5.031 1 98.62 193 GLU B C 1
ATOM 3168 O O . GLU B 1 193 ? -1.663 20.016 -5.316 1 98.62 193 GLU B O 1
ATOM 3173 N N . ASN B 1 194 ? -3.4 20.812 -4.207 1 98.44 194 ASN B N 1
ATOM 3174 C CA . ASN B 1 194 ? -2.623 21.828 -3.5 1 98.44 194 ASN B CA 1
ATOM 3175 C C . ASN B 1 194 ? -1.537 21.188 -2.635 1 98.44 194 ASN B C 1
ATOM 3177 O O . ASN B 1 194 ? -0.407 21.688 -2.592 1 98.44 194 ASN B O 1
ATOM 3181 N N . PHE B 1 195 ? -1.918 20.172 -1.887 1 98.44 195 PHE B N 1
ATOM 3182 C CA . PHE B 1 195 ? -0.95 19.438 -1.086 1 98.44 195 PHE B CA 1
ATOM 3183 C C . PHE B 1 195 ? 0.218 18.969 -1.944 1 98.44 195 PHE B C 1
ATOM 3185 O O . PHE B 1 195 ? 1.38 19.188 -1.597 1 98.44 195 PHE B O 1
ATOM 3192 N N . ILE B 1 196 ? -0.099 18.266 -3.072 1 98.19 196 ILE B N 1
ATOM 3193 C CA . ILE B 1 196 ? 0.907 17.672 -3.953 1 98.19 196 ILE B CA 1
ATOM 3194 C C . ILE B 1 196 ? 1.784 18.781 -4.539 1 98.19 196 ILE B C 1
ATOM 3196 O O . ILE B 1 196 ? 3.012 18.672 -4.543 1 98.19 196 ILE B O 1
ATOM 3200 N N . GLU B 1 197 ? 1.201 19.844 -4.996 1 97.69 197 GLU B N 1
ATOM 3201 C CA . GLU B 1 197 ? 1.936 20.953 -5.602 1 97.69 197 GLU B CA 1
ATOM 3202 C C . GLU B 1 197 ? 2.84 21.641 -4.586 1 97.69 197 GLU B C 1
ATOM 3204 O O . GLU B 1 197 ? 4.023 21.859 -4.848 1 97.69 197 GLU B O 1
ATOM 3209 N N . THR B 1 198 ? 2.283 21.969 -3.482 1 97.81 198 THR B N 1
ATOM 3210 C CA . THR B 1 198 ? 3.012 22.688 -2.441 1 97.81 198 THR B CA 1
ATOM 3211 C C . THR B 1 198 ? 4.203 21.859 -1.954 1 97.81 198 THR B C 1
ATOM 3213 O O . THR B 1 198 ? 5.277 22.406 -1.699 1 97.81 198 THR B O 1
ATOM 3216 N N . THR B 1 199 ? 4.016 20.578 -1.857 1 97.94 199 THR B N 1
ATOM 3217 C CA . THR B 1 199 ? 5.047 19.734 -1.252 1 97.94 199 THR B CA 1
ATOM 3218 C C . THR B 1 199 ? 6.082 19.328 -2.291 1 97.94 199 THR B C 1
ATOM 3220 O O . THR B 1 199 ? 7.18 18.875 -1.939 1 97.94 199 THR B O 1
ATOM 3223 N N . SER B 1 200 ? 5.777 19.438 -3.566 1 96.12 200 SER B N 1
ATOM 3224 C CA . SER B 1 200 ? 6.688 19.016 -4.625 1 96.12 200 SER B CA 1
ATOM 3225 C C . SER B 1 200 ? 7.988 19.812 -4.578 1 96.12 200 SER B C 1
ATOM 3227 O O . SER B 1 200 ? 9.016 19.359 -5.102 1 96.12 200 SER B O 1
ATOM 3229 N N . ILE B 1 201 ? 7.965 20.922 -3.949 1 95.19 201 ILE B N 1
ATOM 3230 C CA . ILE B 1 201 ? 9.141 21.797 -3.887 1 95.19 201 ILE B CA 1
ATOM 3231 C C . ILE B 1 201 ? 10.211 21.156 -3.008 1 95.19 201 ILE B C 1
ATOM 3233 O O . ILE B 1 201 ? 11.367 21.562 -3.027 1 95.19 201 ILE B O 1
ATOM 3237 N N . LEU B 1 202 ? 9.805 20.234 -2.18 1 95.69 202 LEU B N 1
ATOM 3238 C CA . LEU B 1 202 ? 10.742 19.578 -1.266 1 95.69 202 LEU B CA 1
ATOM 323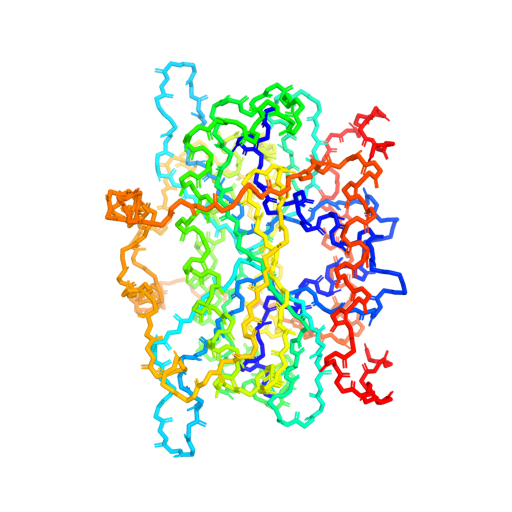9 C C . LEU B 1 202 ? 11.633 18.594 -2.01 1 95.69 202 LEU B C 1
ATOM 3241 O O . LEU B 1 202 ? 12.641 18.141 -1.474 1 95.69 202 LEU B O 1
ATOM 3245 N N . LEU B 1 203 ? 11.195 18.172 -3.201 1 93.56 203 LEU B N 1
ATOM 3246 C CA . LEU B 1 203 ? 11.945 17.203 -3.99 1 93.56 203 LEU B CA 1
ATOM 3247 C C . LEU B 1 203 ? 13.086 17.891 -4.742 1 93.56 203 LEU B C 1
ATOM 3249 O O . LEU B 1 203 ? 12.883 18.906 -5.387 1 93.56 203 LEU B O 1
ATOM 3253 N N . PRO B 1 204 ? 14.219 17.281 -4.543 1 86.38 204 PRO B N 1
ATOM 3254 C CA . PRO B 1 204 ? 15.305 17.797 -5.383 1 86.38 204 PRO B CA 1
ATOM 3255 C C . PRO B 1 204 ? 15 17.688 -6.875 1 86.38 204 PRO B C 1
ATOM 3257 O O . PRO B 1 204 ? 14.125 16.906 -7.27 1 86.38 204 PRO B O 1
ATOM 3260 N N . ALA B 1 205 ? 15.633 18.547 -7.629 1 78.12 205 ALA B N 1
ATOM 3261 C CA . ALA B 1 205 ? 15.461 18.484 -9.078 1 78.12 205 ALA B CA 1
ATOM 3262 C C . ALA B 1 205 ? 15.742 17.078 -9.594 1 78.12 205 ALA B C 1
ATOM 3264 O O . ALA B 1 205 ? 16.656 16.391 -9.102 1 78.12 205 ALA B O 1
ATOM 3265 N N . ALA B 1 206 ? 14.672 16.531 -10.227 1 65.56 206 ALA B N 1
ATOM 3266 C CA . ALA B 1 206 ? 14.711 15.148 -10.719 1 65.56 206 ALA B CA 1
ATOM 3267 C C . ALA B 1 206 ? 16.016 14.883 -11.477 1 65.56 206 ALA B C 1
ATOM 3269 O O . ALA B 1 206 ? 16.547 15.773 -12.141 1 65.56 206 ALA B O 1
ATOM 3270 N N . ASP B 1 207 ? 16.578 13.773 -11.016 1 58.72 207 ASP B N 1
ATOM 3271 C CA . ASP B 1 207 ? 17.688 13.297 -11.836 1 58.72 207 ASP B CA 1
ATOM 3272 C C . ASP B 1 207 ? 17.219 12.977 -13.258 1 58.72 207 ASP B C 1
ATOM 3274 O O . ASP B 1 207 ? 16.344 12.141 -13.461 1 58.72 207 ASP B O 1
ATOM 3278 N N . PRO B 1 208 ? 17.531 13.812 -14.219 1 52.03 208 PRO B N 1
ATOM 3279 C CA . PRO B 1 208 ? 17.109 13.578 -15.609 1 52.03 208 PRO B CA 1
ATOM 3280 C C . PRO B 1 208 ? 17.234 12.109 -16.016 1 52.03 208 PRO B C 1
ATOM 3282 O O . PRO B 1 208 ? 16.5 11.648 -16.891 1 52.03 208 PRO B O 1
ATOM 3285 N N . GLU B 1 209 ? 18.141 11.367 -15.445 1 49.53 209 GLU B N 1
ATOM 3286 C CA . GLU B 1 209 ? 18.406 9.992 -15.875 1 49.53 209 GLU B CA 1
ATOM 3287 C C . GLU B 1 209 ? 17.328 9.039 -15.406 1 49.53 209 GLU B C 1
ATOM 3289 O O . GLU B 1 209 ? 17.109 7.984 -16 1 49.53 209 GLU B O 1
ATOM 3294 N N . LEU B 1 210 ? 16.703 9.258 -14.336 1 53.44 210 LEU B N 1
ATOM 3295 C CA . LEU B 1 210 ? 15.75 8.32 -13.742 1 53.44 210 LEU B CA 1
ATOM 3296 C C . LEU B 1 210 ? 14.359 8.5 -14.359 1 53.44 210 LEU B C 1
ATOM 3298 O O . LEU B 1 210 ? 13.5 7.633 -14.203 1 53.44 210 LEU B O 1
ATOM 3302 N N . MET B 1 211 ? 14.016 9.695 -14.852 1 44.94 211 MET B N 1
ATOM 3303 C CA . MET B 1 211 ? 12.68 9.938 -15.383 1 44.94 211 MET B CA 1
ATOM 3304 C C . MET B 1 211 ? 12.391 9.023 -16.578 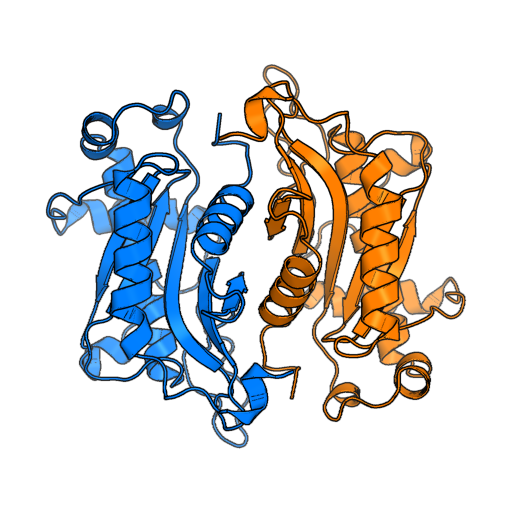1 44.94 211 MET B C 1
ATOM 3306 O O . MET B 1 211 ? 11.242 8.883 -17 1 44.94 211 MET B O 1
ATOM 3310 N N . HIS B 1 212 ? 13.406 8.578 -17.25 1 40.03 212 HIS B N 1
ATOM 3311 C CA . HIS B 1 212 ? 13.219 7.863 -18.5 1 40.03 212 HIS B CA 1
ATOM 3312 C C . HIS B 1 212 ? 13.227 6.355 -18.281 1 40.03 212 HIS B C 1
ATOM 3314 O O . HIS B 1 212 ? 13.156 5.582 -19.234 1 40.03 212 HIS B O 1
ATOM 3320 N N . ALA B 1 213 ? 13.32 5.965 -17.078 1 36.81 213 ALA B N 1
ATOM 3321 C CA . ALA B 1 213 ? 13.414 4.508 -17.016 1 36.81 213 ALA B CA 1
ATOM 3322 C C . ALA B 1 213 ? 12.07 3.883 -16.672 1 36.81 213 ALA B C 1
ATOM 3324 O O . ALA B 1 213 ? 11.289 4.461 -15.906 1 36.81 213 ALA B O 1
#

Secondary structure (DSSP, 8-state):
-TTTS-HHHHHHHHHHHT-SSTTS-EEEET--EESS---TTSPPPS-EE--SEEEEEE-SSTTSEEEEEEEEEEPPPGGGTT---HHHHHT-HHHHHHHHHHHHHHHHHHHHHHHTTSS-SSS-EEEEEEETTEEEEEEE-PPPHHHHT--SS-S--STHHHHHHHHHHTTT----PPP-EETTSHHHHHHHHHHHHHHGGGSPP--TTTTT-/-TTTS-HHHHHHHHHHHT-SSTTS-EEEET--EESS---TTSPPPS-EE--SEEEEEE-SSTTSEEEEEEEEEEPPPGGGTT---HHHHHT-HHHHHHHHHHHHHHHHHHHHHHHTTSS-SSS-EEEEEEETTEEEEEEE-PPPHHHHT--SS----TTTHHHHHHHHHTTT----PPP-EETTSHHHHHHHHHHHHHHGGGSPPP-TTTTT-

Radius of gyration: 21.4 Å; Cα contacts (8 Å, |Δi|>4): 738; chains: 2; bounding box: 54×56×50 Å

Foldseek 3Di:
DLLPPPLLVLVVVLLCVLCVVVVLKDKDAFDWQALAADDVPDDTRPHTATFRIWIFHADPDPVRTATLETEHEAGADPVCVVPDDQVVLLPDPVSVLLVQLVLLNRQSNVLSCCNNPNFPAADKGWYWYYHRQKIFIDIDDSDDPVRSVDRSDDPDDDPCVSVVVSVVVVPDDPDDRTRMDGPPDPVVSVVVNCSSVVSSVRYDDHDPVVSVD/DLLPPPLLVLVVVLLCVLCVVVVLKDKDAFDWFALAADDVPDDTRPHTATFRIWIFHADPDPVRTATLETEHEAGADPVCVVPDDQVVLLPDPVSVLLVQLVLLRRQSNVLSCCNNPNFPAADKGWYWYYHRQKIFIDIDDSDDPVRSVDRRDDPDDDPPVSVVSSVVRVPDDPPDRTRMDGPPDPVVSVVVNCSSVVSSVRYDDHPPVVSVD